Protein AF-A0A1F8QD83-F1 (afdb_monomer)

Foldseek 3Di:
DPDPLDQDDDPQQPLQVAFLLLLVLLLVLLLLLLVLFQAVVVLVVLLVVLVVNLVSRPDDCVVCVVVCVVQVVVLVVVLVVCLQQVVVCVVQDPDFLFPDWDFDPDDDPNDTRTRTHTLSSVSSSSSSSSSSCSSSSSVSCSSNRDDQLCQLQSCVVNVDDNVVSVVSNVVSVCPVVLVVLLVVQVVVVVVVVLDLVPCDDDPVSNVVSCCSRVVVSVVVVVVVVVVVVVVCVVVVHPVDDDDDPDHDDGDPVSVVSNVVSVCSNVVSVVCVVVVNRRYDRPVVVSVVSVVLQQPPPDPVSVVVVVVVVVCVVDDDDPDDWDKDKDKDFDPVVVVVPDDPVPPDDDDDPDHGIWMKIKTFDDDDDDDDDDDDPPDDDDDTIWIWTARNPPRDTDTDDD

Nearest PDB structures (foldseek):
  8bmq-assembly1_D  TM=7.951E-01  e=1.604E-08  Lactobacillus delbrueckii subsp. bulgaricus ATCC 11842 = JCM 1002
  6zg3-assembly2_D  TM=7.557E-01  e=1.191E-07  Lactobacillus delbrueckii subsp. bulgaricus ATCC 11842 = JCM 1002
  5x3x-assembly2_q  TM=7.486E-01  e=1.795E-04  Rhodobacter capsulatus

Sequence (398 aa):
MLVSWRYRERPGSLIQSFDPRAWWVFYACFLFSTLVFWDFRYLLFFFAIALFFVLTSRITWRESRRAWTFIGFFILFYTTLTFLTGRGGMEVYEQETLITSIQAPFSIFGWTPTIEITVERIFFAISQFLRLFSISSMTILIPYSLNPAHYGVAFHGLGMPDKFAYAMDLTMRFIPTFGRDFQLTLDAQRARGYELEKLSGGLVAQVRKMAPLIIPVTIHALIGSEDIIDAMDLRSFGVGKRTWLEKLTYRLRDYFLIPLGVLILVGSITLSLFGFGKFWVPPGMQEKYAAWVDVPKNRQEAIDMAMRACAAAHSTPEEQPAVSVAKLTTWGEAAKSLPAAAQQPDSFALKDTYWLVVLQGKWEHPGPVSVEPEKMPIFNRCILLIDIYNGERTLISD

Structure (mmCIF, N/CA/C/O backbone):
data_AF-A0A1F8QD83-F1
#
_entry.id   AF-A0A1F8QD83-F1
#
loop_
_atom_site.group_PDB
_atom_site.id
_atom_site.type_symbol
_atom_site.label_atom_id
_atom_site.label_alt_id
_atom_site.label_comp_id
_atom_site.label_asym_id
_atom_site.label_entity_id
_atom_site.label_seq_id
_atom_site.pdbx_PDB_ins_code
_atom_site.Cartn_x
_atom_site.Cartn_y
_atom_site.Cartn_z
_atom_site.occupancy
_atom_site.B_iso_or_equiv
_atom_site.auth_seq_id
_atom_site.auth_comp_id
_atom_site.auth_asym_id
_atom_site.auth_atom_id
_atom_site.pdbx_PDB_model_num
ATOM 1 N N . MET A 1 1 ? 24.479 7.572 -8.302 1.00 39.94 1 MET A N 1
ATOM 2 C CA . MET A 1 1 ? 23.750 6.324 -8.623 1.00 39.94 1 MET A CA 1
ATOM 3 C C . MET A 1 1 ? 22.326 6.432 -8.080 1.00 39.94 1 MET A C 1
ATOM 5 O O . MET A 1 1 ? 22.022 5.931 -7.003 1.00 39.94 1 MET A O 1
ATOM 9 N N . LEU A 1 2 ? 21.470 7.190 -8.771 1.00 45.03 2 LEU A N 1
ATOM 10 C CA . LEU A 1 2 ? 20.060 7.309 -8.408 1.00 45.03 2 LEU A CA 1
ATOM 11 C C . LEU A 1 2 ? 19.363 5.991 -8.761 1.00 45.03 2 LEU A C 1
ATOM 13 O O . LEU A 1 2 ? 19.176 5.662 -9.923 1.00 45.03 2 LEU A O 1
ATOM 17 N N . VAL A 1 3 ? 19.017 5.259 -7.702 1.00 45.25 3 VAL A N 1
ATOM 18 C CA . VAL A 1 3 ? 17.935 4.277 -7.658 1.00 45.25 3 VAL A CA 1
ATOM 19 C C . VAL A 1 3 ? 18.139 3.033 -8.537 1.00 45.25 3 VAL A C 1
ATOM 21 O O . VAL A 1 3 ? 17.521 2.865 -9.582 1.00 45.25 3 VAL A O 1
ATOM 24 N N . SER A 1 4 ? 18.915 2.069 -8.033 1.00 50.00 4 SER A N 1
ATOM 25 C CA . SER A 1 4 ? 18.559 0.671 -8.298 1.00 50.00 4 SER A CA 1
ATOM 26 C C . SER A 1 4 ? 17.543 0.272 -7.229 1.00 50.00 4 SER A C 1
ATOM 28 O O . SER A 1 4 ? 17.902 0.063 -6.071 1.00 50.00 4 SER A O 1
ATOM 30 N N . TRP A 1 5 ? 16.256 0.214 -7.585 1.00 58.00 5 TRP A N 1
ATOM 31 C CA . TRP A 1 5 ? 15.258 -0.523 -6.799 1.00 58.00 5 TRP A CA 1
ATOM 32 C C . TRP A 1 5 ? 15.612 -2.010 -6.888 1.00 58.00 5 TRP A C 1
ATOM 34 O O . TRP A 1 5 ? 14.972 -2.785 -7.591 1.00 58.00 5 TRP A O 1
ATOM 44 N N . ARG A 1 6 ? 16.718 -2.409 -6.256 1.00 66.25 6 ARG A N 1
ATOM 45 C CA . ARG A 1 6 ? 17.181 -3.786 -6.294 1.00 66.25 6 ARG A CA 1
ATOM 46 C C . ARG A 1 6 ? 16.356 -4.556 -5.278 1.00 66.25 6 ARG A C 1
ATOM 48 O O . ARG A 1 6 ? 16.631 -4.506 -4.080 1.00 66.25 6 ARG A O 1
ATOM 55 N N . TYR A 1 7 ? 15.316 -5.223 -5.769 1.00 77.62 7 TYR A N 1
ATOM 56 C CA . TYR A 1 7 ? 14.588 -6.204 -4.979 1.00 77.62 7 TYR A CA 1
ATOM 57 C C . TYR A 1 7 ? 15.590 -7.190 -4.367 1.00 77.62 7 TYR A C 1
ATOM 59 O O . TYR A 1 7 ? 16.507 -7.663 -5.043 1.00 77.62 7 TYR A O 1
ATOM 67 N N . ARG A 1 8 ? 15.448 -7.441 -3.065 1.00 81.75 8 ARG A N 1
ATOM 68 C CA . ARG A 1 8 ? 16.319 -8.341 -2.314 1.00 81.75 8 ARG A CA 1
ATOM 69 C C . ARG A 1 8 ? 15.528 -9.577 -1.928 1.00 81.75 8 ARG A C 1
ATOM 71 O O . ARG A 1 8 ? 14.570 -9.487 -1.156 1.00 81.75 8 ARG A O 1
ATOM 78 N N . GLU A 1 9 ? 15.972 -10.715 -2.436 1.00 80.69 9 GLU A N 1
ATOM 79 C CA . GLU A 1 9 ? 15.466 -12.017 -2.023 1.00 80.69 9 GLU A CA 1
ATOM 80 C C . GLU A 1 9 ? 15.897 -12.305 -0.580 1.00 80.69 9 GLU A C 1
ATOM 82 O O . GLU A 1 9 ? 17.054 -12.107 -0.192 1.00 80.69 9 GLU A O 1
ATOM 87 N N . ARG A 1 10 ? 14.936 -12.724 0.242 1.00 81.25 10 ARG A N 1
ATOM 88 C CA . ARG A 1 10 ? 15.094 -12.999 1.669 1.00 81.25 10 ARG A CA 1
ATOM 89 C C . ARG A 1 10 ? 14.680 -14.448 1.937 1.00 81.25 10 ARG A C 1
ATOM 91 O O . ARG A 1 10 ? 13.491 -14.717 2.146 1.00 81.25 10 ARG A O 1
ATOM 98 N N . PRO A 1 11 ? 15.634 -15.395 1.967 1.00 72.69 11 PRO A N 1
ATOM 99 C CA . PRO A 1 11 ? 15.315 -16.786 2.256 1.00 72.69 11 PRO A CA 1
ATOM 100 C C . PRO A 1 11 ? 14.696 -16.910 3.659 1.00 72.69 11 PRO A C 1
ATOM 102 O O . PRO A 1 11 ? 15.236 -16.421 4.653 1.00 72.69 11 PRO A O 1
ATOM 105 N N . GLY A 1 12 ? 13.522 -17.541 3.732 1.00 76.19 12 GLY A N 1
ATOM 106 C CA . GLY A 1 12 ? 12.784 -17.753 4.981 1.00 76.19 12 GLY A CA 1
ATOM 107 C C . GLY A 1 12 ? 11.885 -16.594 5.436 1.00 76.19 12 GLY A C 1
ATOM 108 O O . GLY A 1 12 ? 11.337 -16.675 6.533 1.00 76.19 12 GLY A O 1
ATOM 109 N N . SER A 1 13 ? 11.706 -15.536 4.637 1.00 85.12 13 SER A N 1
ATOM 110 C CA . SER A 1 13 ? 10.619 -14.569 4.858 1.00 85.12 13 SER A CA 1
ATOM 111 C C . SER A 1 13 ? 9.278 -15.214 4.501 1.00 85.12 13 SER A C 1
ATOM 113 O O . SER A 1 13 ? 9.125 -15.718 3.388 1.00 85.12 13 SER A O 1
ATOM 115 N N . LEU A 1 14 ? 8.296 -15.195 5.413 1.00 83.62 14 LEU A N 1
ATOM 116 C CA . LEU A 1 14 ? 6.969 -15.747 5.103 1.00 83.62 14 LEU A CA 1
ATOM 117 C C . LEU A 1 14 ? 6.316 -15.012 3.930 1.00 83.62 14 LEU A C 1
ATOM 119 O O . LEU A 1 14 ? 5.770 -15.653 3.040 1.00 83.62 14 LEU A O 1
ATOM 123 N N . ILE A 1 15 ? 6.440 -13.687 3.889 1.00 86.69 15 ILE A N 1
ATOM 124 C CA . ILE A 1 15 ? 5.786 -12.837 2.887 1.00 86.69 15 ILE A CA 1
ATOM 125 C C . ILE A 1 15 ? 6.294 -13.120 1.474 1.00 86.69 15 ILE A C 1
ATOM 127 O O . ILE A 1 15 ? 5.490 -13.243 0.560 1.00 86.69 15 ILE A O 1
ATOM 131 N N . GLN A 1 16 ? 7.608 -13.280 1.297 1.00 86.38 16 GLN A N 1
ATOM 132 C CA . GLN A 1 16 ? 8.181 -13.625 -0.012 1.00 86.38 16 GLN A CA 1
ATOM 133 C C . GLN A 1 16 ? 7.974 -15.101 -0.381 1.00 86.38 16 GLN A C 1
ATOM 135 O O . GLN A 1 16 ? 8.214 -15.494 -1.518 1.00 86.38 16 GLN A O 1
ATOM 140 N N . SER A 1 17 ? 7.568 -15.941 0.578 1.00 84.88 17 SER A N 1
ATOM 141 C CA . SER A 1 17 ? 7.314 -17.360 0.319 1.00 84.88 17 SER A CA 1
ATOM 142 C C . SER A 1 17 ? 5.944 -17.630 -0.303 1.00 84.88 17 SER A C 1
ATOM 144 O O . SER A 1 17 ? 5.780 -18.692 -0.912 1.00 84.88 17 SER A O 1
ATOM 146 N N . PHE A 1 18 ? 4.999 -16.700 -0.128 1.00 88.25 18 PHE A N 1
ATOM 147 C CA . PHE A 1 18 ? 3.662 -16.765 -0.706 1.00 88.25 18 PHE A CA 1
ATOM 148 C C . PHE A 1 18 ? 3.667 -16.345 -2.174 1.00 88.25 18 PHE A C 1
ATOM 150 O O . PHE A 1 18 ? 4.462 -15.506 -2.602 1.00 88.25 18 PHE A O 1
ATOM 157 N N . ASP A 1 19 ? 2.728 -16.900 -2.934 1.00 91.44 19 ASP A N 1
ATOM 158 C CA . ASP A 1 19 ? 2.407 -16.406 -4.261 1.00 91.44 19 ASP A CA 1
ATOM 159 C C . ASP A 1 19 ? 1.901 -14.951 -4.145 1.00 91.44 19 ASP A C 1
ATOM 161 O O . ASP A 1 19 ? 0.984 -14.667 -3.363 1.00 91.44 19 ASP A O 1
ATOM 165 N N . PRO A 1 20 ? 2.454 -14.009 -4.925 1.00 91.31 20 PRO A N 1
ATOM 166 C CA . PRO A 1 20 ? 2.056 -12.607 -4.900 1.00 91.31 20 PRO A CA 1
ATOM 167 C C . PRO A 1 20 ? 0.555 -12.405 -5.108 1.00 91.31 20 PRO A C 1
ATOM 169 O O . PRO A 1 20 ? -0.032 -11.515 -4.500 1.00 91.31 20 PRO A O 1
ATOM 172 N N . ARG A 1 21 ? -0.093 -13.243 -5.925 1.00 92.62 21 ARG A N 1
ATOM 173 C CA . ARG A 1 21 ? -1.537 -13.157 -6.176 1.00 92.62 21 ARG A CA 1
ATOM 174 C C . ARG A 1 21 ? -2.326 -13.480 -4.912 1.00 92.62 21 ARG A C 1
ATOM 176 O O . ARG A 1 21 ? -3.258 -12.758 -4.575 1.00 92.62 21 ARG A O 1
ATOM 183 N N . ALA A 1 22 ? -1.922 -14.527 -4.192 1.00 93.69 22 ALA A N 1
ATOM 184 C CA . ALA A 1 22 ? -2.535 -14.902 -2.921 1.00 93.69 22 ALA A CA 1
ATOM 185 C C . ALA A 1 22 ? -2.337 -13.809 -1.863 1.00 93.69 22 ALA A C 1
ATOM 187 O O . ALA A 1 22 ? -3.280 -13.464 -1.152 1.00 93.69 22 ALA A O 1
ATOM 188 N N . TRP A 1 23 ? -1.140 -13.218 -1.807 1.00 92.88 23 TRP A N 1
ATOM 189 C CA . TRP A 1 23 ? -0.838 -12.105 -0.909 1.00 92.88 23 TRP A CA 1
ATOM 190 C C . TRP A 1 23 ? -1.707 -10.871 -1.186 1.00 92.88 23 TRP A C 1
ATOM 192 O O . TRP A 1 23 ? -2.284 -10.315 -0.255 1.00 92.88 23 TRP A O 1
ATOM 202 N N . TRP A 1 24 ? -1.858 -10.468 -2.454 1.00 92.56 24 TRP A N 1
ATOM 203 C CA . TRP A 1 24 ? -2.715 -9.340 -2.840 1.00 92.56 24 TRP A CA 1
ATOM 204 C C . TRP A 1 24 ? -4.188 -9.576 -2.492 1.00 92.56 24 TRP A C 1
ATOM 206 O O . TRP A 1 24 ? -4.834 -8.676 -1.957 1.00 92.56 24 TRP A O 1
ATOM 216 N N . VAL A 1 25 ? -4.709 -10.782 -2.741 1.00 94.12 25 VAL A N 1
ATOM 217 C CA . VAL A 1 25 ? -6.090 -11.149 -2.377 1.00 94.12 25 VAL A CA 1
ATOM 218 C C . VAL A 1 25 ? -6.282 -11.119 -0.860 1.00 94.12 25 VAL A C 1
ATOM 220 O O . VAL A 1 25 ? -7.250 -10.532 -0.376 1.00 94.12 25 VAL A O 1
ATOM 223 N N . PHE A 1 26 ? -5.347 -11.695 -0.099 1.00 95.50 26 PHE A N 1
ATOM 224 C CA . PHE A 1 26 ? -5.381 -11.668 1.362 1.00 95.50 26 PHE A CA 1
ATOM 225 C C . PHE A 1 26 ? -5.327 -10.237 1.910 1.00 95.50 26 PHE A C 1
ATOM 227 O O . PHE A 1 26 ? -6.144 -9.873 2.754 1.00 95.50 26 PHE A O 1
ATOM 234 N N . TYR A 1 27 ? -4.416 -9.409 1.394 1.00 94.69 27 TYR A N 1
ATOM 235 C CA . TYR A 1 27 ? -4.295 -8.003 1.773 1.00 94.69 27 TYR A CA 1
ATOM 236 C C . TYR A 1 27 ? -5.578 -7.219 1.478 1.00 94.69 27 TYR A C 1
ATOM 238 O O . TYR A 1 27 ? -6.035 -6.468 2.335 1.00 94.69 27 TYR A O 1
ATOM 246 N N . ALA A 1 28 ? -6.193 -7.418 0.308 1.00 95.12 28 ALA A N 1
ATOM 247 C CA . ALA A 1 28 ? -7.463 -6.781 -0.029 1.00 95.12 28 ALA A CA 1
ATOM 248 C C . ALA A 1 28 ? -8.570 -7.196 0.953 1.00 95.12 28 ALA A C 1
ATOM 250 O O . ALA A 1 28 ? -9.261 -6.337 1.498 1.00 95.12 28 ALA A O 1
ATOM 251 N N . CYS A 1 29 ? -8.693 -8.493 1.254 1.00 96.31 29 CYS A N 1
ATOM 252 C CA . CYS A 1 29 ? -9.656 -8.983 2.241 1.00 96.31 29 CYS A CA 1
ATOM 253 C C . CYS A 1 29 ? -9.409 -8.374 3.630 1.00 96.31 29 CYS A C 1
ATOM 255 O O . CYS A 1 29 ? -10.349 -7.906 4.270 1.00 96.31 29 CYS A O 1
ATOM 257 N N . PHE A 1 30 ? -8.152 -8.323 4.080 1.00 95.75 30 PHE A N 1
ATOM 258 C CA . PHE A 1 30 ? -7.756 -7.704 5.347 1.00 95.75 30 PHE A CA 1
ATOM 259 C C . PHE A 1 30 ? -8.096 -6.207 5.393 1.00 95.75 30 PHE A C 1
ATOM 261 O O . PHE A 1 30 ? -8.641 -5.729 6.390 1.00 95.75 30 PHE A O 1
ATOM 268 N N . LEU A 1 31 ? -7.811 -5.475 4.310 1.00 95.75 31 LEU A N 1
ATOM 269 C CA . LEU A 1 31 ? -8.110 -4.051 4.171 1.00 95.75 31 LEU A CA 1
ATOM 270 C C . LEU A 1 31 ? -9.611 -3.802 4.346 1.00 95.75 31 LEU A C 1
ATOM 272 O O . LEU A 1 31 ? -9.998 -3.046 5.233 1.00 95.75 31 LEU A O 1
ATOM 276 N N . PHE A 1 32 ? -10.452 -4.470 3.551 1.00 95.06 32 PHE A N 1
ATOM 277 C CA . PHE A 1 32 ? -11.905 -4.299 3.627 1.00 95.06 32 PHE A CA 1
ATOM 278 C C . PHE A 1 32 ? -12.461 -4.712 4.991 1.00 95.06 32 PHE A C 1
ATOM 280 O O . PHE A 1 32 ? -13.291 -3.999 5.545 1.00 95.06 32 PHE A O 1
ATOM 287 N N . SER A 1 33 ? -11.948 -5.795 5.580 1.00 94.06 33 SER A N 1
ATOM 288 C CA . SER A 1 33 ? -12.344 -6.240 6.924 1.00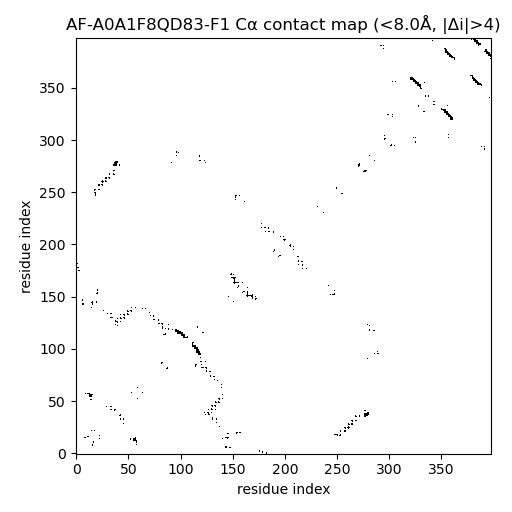 94.06 33 SER A CA 1
ATOM 289 C C . SER A 1 33 ? -12.067 -5.179 7.991 1.00 94.06 33 SER A C 1
ATOM 291 O O . SER A 1 33 ? -12.915 -4.892 8.830 1.00 94.06 33 SER A O 1
ATOM 293 N N . THR A 1 34 ? -10.893 -4.548 7.932 1.00 93.25 34 THR A N 1
ATOM 294 C CA . THR A 1 34 ? -10.463 -3.543 8.916 1.00 93.25 34 THR A CA 1
ATOM 295 C 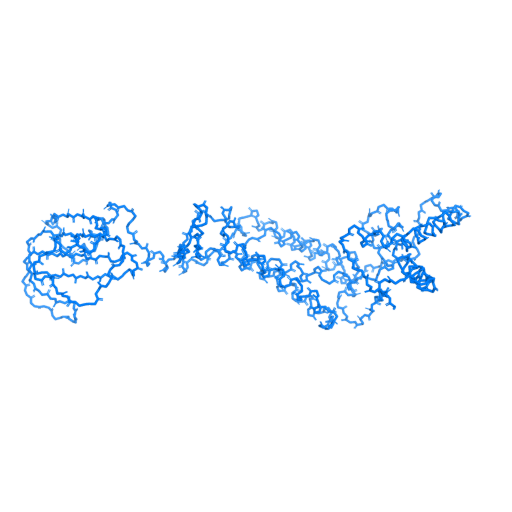C . THR A 1 34 ? -11.269 -2.240 8.807 1.00 93.25 34 THR A C 1
ATOM 297 O O . THR A 1 34 ? -11.421 -1.524 9.796 1.00 93.25 34 THR A O 1
ATOM 300 N N . LEU A 1 35 ? -11.807 -1.924 7.622 1.00 91.50 35 LEU A N 1
ATOM 301 C CA . LEU A 1 35 ? -12.616 -0.720 7.389 1.00 91.50 35 LEU A CA 1
ATOM 302 C C . LEU A 1 35 ? -14.033 -0.808 7.973 1.00 91.50 35 LEU A C 1
ATOM 304 O O . LEU A 1 35 ? -14.634 0.226 8.248 1.00 91.50 35 LEU A O 1
ATOM 308 N N . VAL A 1 36 ? -14.558 -2.017 8.177 1.00 88.75 36 VAL A N 1
ATOM 309 C CA . VAL A 1 36 ? -15.939 -2.236 8.637 1.00 88.75 36 VAL A CA 1
ATOM 310 C C . VAL A 1 36 ? -16.121 -1.931 10.135 1.00 88.75 36 VAL A C 1
ATOM 312 O O . VAL A 1 36 ? -17.216 -1.567 10.562 1.00 88.75 36 VAL A O 1
ATOM 315 N N . PHE A 1 37 ? -15.068 -2.046 10.950 1.00 86.94 37 PHE A N 1
ATOM 316 C CA . PHE A 1 37 ? -15.170 -2.022 12.416 1.00 86.94 37 PHE A CA 1
ATOM 317 C C . PHE A 1 37 ? -14.716 -0.714 13.059 1.00 86.94 37 PHE A C 1
ATOM 319 O O . PHE A 1 37 ? -13.584 -0.288 12.834 1.00 86.94 37 PHE A O 1
ATOM 326 N N . TRP A 1 38 ? -15.534 -0.148 13.959 1.00 82.50 38 TRP A N 1
ATOM 327 C CA . TRP A 1 38 ? -15.195 1.003 14.823 1.00 82.50 38 TRP A CA 1
ATOM 328 C C . TRP A 1 38 ? -14.821 0.636 16.260 1.00 82.50 38 TRP A C 1
ATOM 330 O O . TRP A 1 38 ? -14.341 1.485 17.002 1.00 82.50 38 TRP A O 1
ATOM 340 N N . ASP A 1 39 ? -15.001 -0.620 16.648 1.00 86.38 39 ASP A N 1
ATOM 341 C CA . ASP A 1 39 ? -14.679 -1.117 17.984 1.00 86.38 39 ASP A CA 1
ATOM 342 C C . ASP A 1 39 ? -13.193 -1.500 18.105 1.00 86.38 39 ASP A C 1
ATOM 344 O O . ASP A 1 39 ? -12.657 -2.278 17.303 1.00 86.38 39 ASP A O 1
ATOM 348 N N . PHE A 1 40 ? -12.523 -0.978 19.137 1.00 86.62 40 PHE A N 1
ATOM 349 C CA . PHE A 1 40 ? -11.095 -1.206 19.348 1.00 86.62 40 PHE A CA 1
ATOM 350 C C . PHE A 1 40 ? -10.736 -2.681 19.577 1.00 86.62 40 PHE A C 1
ATOM 352 O O . PHE A 1 40 ? -9.607 -3.070 19.292 1.00 86.62 40 PHE A O 1
ATOM 359 N N . ARG A 1 41 ? -11.656 -3.515 20.083 1.00 88.94 41 ARG A N 1
ATOM 360 C CA . ARG A 1 41 ? -11.387 -4.930 20.401 1.00 88.94 41 ARG A CA 1
ATOM 361 C C . ARG A 1 41 ? -11.147 -5.741 19.132 1.00 88.94 41 ARG A C 1
ATOM 363 O O . ARG A 1 41 ? -10.163 -6.473 19.040 1.00 88.94 41 ARG A O 1
ATOM 370 N N . TYR A 1 42 ? -12.000 -5.553 18.125 1.00 90.38 42 TYR A N 1
ATOM 371 C CA . TYR A 1 42 ? -11.807 -6.162 16.808 1.00 90.38 42 TYR A CA 1
ATOM 372 C C . TYR A 1 42 ? -10.591 -5.562 16.100 1.00 90.38 42 TYR A C 1
ATOM 374 O O . TYR A 1 42 ? -9.809 -6.286 15.488 1.00 90.38 42 TYR A O 1
ATOM 382 N N . LEU A 1 43 ? -10.364 -4.253 16.236 1.00 92.56 43 LEU A N 1
ATOM 383 C CA . LEU A 1 43 ? -9.180 -3.607 15.666 1.00 92.56 43 LEU A CA 1
ATOM 384 C C . LEU A 1 43 ? -7.871 -4.105 16.294 1.00 92.56 43 LEU A C 1
ATOM 386 O O . LEU A 1 43 ? -6.872 -4.209 15.588 1.00 92.56 43 LEU A O 1
ATOM 390 N N . LEU A 1 44 ? -7.868 -4.489 17.573 1.00 93.81 44 LEU A N 1
ATOM 391 C CA . LEU A 1 44 ? -6.719 -5.119 18.227 1.00 93.81 44 LEU A CA 1
ATOM 392 C C . LEU A 1 44 ? -6.405 -6.488 17.609 1.00 93.81 44 LEU A C 1
ATOM 394 O O . LEU A 1 44 ? -5.235 -6.804 17.395 1.00 93.81 44 LEU A O 1
ATOM 398 N N . PHE A 1 45 ? -7.423 -7.273 17.246 1.00 94.00 45 PHE A N 1
ATOM 399 C CA . PHE A 1 45 ? -7.229 -8.527 16.510 1.00 94.00 45 PHE A CA 1
ATOM 400 C C . PHE A 1 45 ? -6.570 -8.291 15.138 1.00 94.00 45 PHE A C 1
ATOM 402 O O . PHE A 1 45 ? -5.577 -8.946 14.813 1.00 9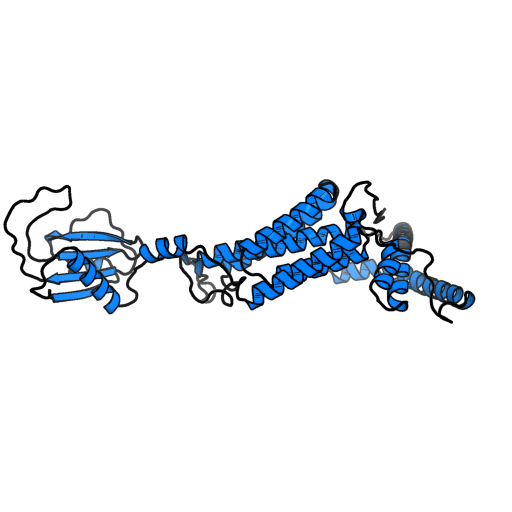4.00 45 PHE A O 1
ATOM 409 N N . PHE A 1 46 ? -7.039 -7.307 14.362 1.00 95.00 46 PHE A N 1
ATOM 410 C CA . PHE A 1 46 ? -6.401 -6.942 13.088 1.00 95.00 46 PHE A CA 1
ATOM 411 C C . PHE A 1 46 ? -4.981 -6.404 13.273 1.00 95.00 46 PHE A C 1
ATOM 413 O O . PHE A 1 46 ? -4.087 -6.741 12.496 1.00 95.00 46 PHE A O 1
ATOM 420 N N . PHE A 1 47 ? -4.749 -5.624 14.326 1.00 95.38 47 PHE A N 1
ATOM 421 C CA . PHE A 1 47 ? -3.422 -5.144 14.692 1.00 95.38 47 PHE A CA 1
ATOM 422 C C . PHE A 1 47 ? -2.474 -6.298 15.033 1.00 95.38 47 PHE A C 1
ATOM 424 O O . PHE A 1 47 ? -1.325 -6.300 14.594 1.00 95.38 47 PHE A O 1
ATOM 431 N N . ALA A 1 48 ? -2.949 -7.316 15.754 1.00 96.00 48 ALA A N 1
ATOM 432 C CA . ALA A 1 48 ? -2.161 -8.502 16.075 1.00 96.00 48 ALA A CA 1
ATOM 433 C C . ALA A 1 48 ? -1.779 -9.295 14.813 1.00 96.00 48 ALA A C 1
ATOM 435 O O . ALA A 1 48 ? -0.622 -9.692 14.668 1.00 96.00 48 ALA A O 1
ATOM 436 N N . ILE A 1 49 ? -2.709 -9.463 13.864 1.00 95.06 49 ILE A N 1
ATOM 437 C CA . ILE A 1 49 ? -2.412 -10.054 12.547 1.00 95.06 49 ILE A CA 1
ATOM 438 C C . ILE A 1 49 ? -1.375 -9.205 11.804 1.00 95.06 49 ILE A C 1
ATOM 440 O O . ILE A 1 49 ? -0.400 -9.741 11.269 1.00 95.06 49 ILE A O 1
ATOM 444 N N . ALA A 1 50 ? -1.556 -7.881 11.794 1.00 95.12 50 ALA A N 1
ATOM 445 C CA . ALA A 1 50 ? -0.637 -6.966 11.134 1.00 95.12 50 ALA A CA 1
ATOM 446 C C . ALA A 1 50 ? 0.789 -7.114 11.695 1.00 95.12 50 ALA A C 1
ATOM 448 O O . ALA A 1 50 ? 1.755 -7.290 10.946 1.00 95.12 50 ALA A O 1
ATOM 449 N N . LEU A 1 51 ? 0.904 -7.125 13.024 1.00 94.06 51 LEU A N 1
ATOM 450 C CA . LEU A 1 51 ? 2.155 -7.304 13.747 1.00 94.06 51 LEU A CA 1
ATOM 451 C C . LEU A 1 51 ? 2.787 -8.673 13.465 1.00 94.06 51 LEU A C 1
ATOM 453 O O . LEU A 1 51 ? 3.983 -8.737 13.191 1.00 94.06 51 LEU A O 1
ATOM 457 N N . PHE A 1 52 ? 2.003 -9.754 13.462 1.00 94.75 52 PHE A N 1
ATOM 458 C CA . PHE A 1 52 ? 2.488 -11.105 13.167 1.00 94.75 52 PHE A CA 1
ATOM 459 C C . PHE A 1 52 ? 3.223 -11.175 11.820 1.00 94.75 52 PHE A C 1
ATOM 461 O O . PHE A 1 52 ? 4.346 -11.683 11.738 1.00 94.75 52 PHE A O 1
ATOM 468 N N . PHE A 1 53 ? 2.639 -10.617 10.760 1.00 93.56 53 PHE A N 1
ATOM 469 C CA . PHE A 1 53 ? 3.275 -10.601 9.441 1.00 93.56 53 PHE A CA 1
ATOM 470 C C . PHE A 1 53 ? 4.465 -9.644 9.371 1.00 93.56 53 PHE A C 1
ATOM 472 O O . PHE A 1 53 ? 5.466 -9.993 8.746 1.00 93.56 53 PHE A O 1
ATOM 479 N N . VAL A 1 54 ? 4.411 -8.478 10.026 1.00 92.50 54 VAL A N 1
ATOM 480 C CA . VAL A 1 54 ? 5.570 -7.570 10.105 1.00 92.50 54 VAL A CA 1
ATOM 481 C C . VAL A 1 54 ? 6.750 -8.270 10.779 1.00 92.50 54 VAL A C 1
ATOM 483 O O . VAL A 1 54 ? 7.853 -8.259 10.232 1.00 92.50 54 VAL A O 1
ATOM 486 N N . LEU A 1 55 ? 6.531 -8.939 11.912 1.00 90.94 55 LEU A N 1
ATOM 487 C CA . LEU A 1 55 ? 7.577 -9.662 12.638 1.00 90.94 55 LEU A CA 1
ATOM 488 C C . LEU A 1 55 ? 8.112 -10.852 11.831 1.00 90.94 55 LEU A C 1
ATOM 490 O O . LEU A 1 55 ? 9.323 -11.071 11.768 1.00 90.94 55 LEU A O 1
ATOM 494 N N . THR A 1 56 ? 7.236 -11.580 11.137 1.00 90.25 56 THR A N 1
ATOM 495 C CA . THR A 1 56 ? 7.649 -12.753 10.351 1.00 90.25 56 THR A CA 1
ATOM 496 C C . THR A 1 56 ? 8.189 -12.401 8.956 1.00 90.25 56 THR A C 1
ATOM 498 O O . THR A 1 56 ? 8.779 -13.240 8.270 1.00 90.25 56 THR A O 1
ATOM 501 N N . SER A 1 57 ? 8.063 -11.139 8.533 1.00 87.38 57 SER A N 1
ATOM 502 C CA . SER A 1 57 ? 8.598 -10.646 7.258 1.00 87.38 57 SER A CA 1
ATOM 503 C C . SER A 1 57 ? 10.128 -10.692 7.184 1.00 87.38 57 SER A C 1
ATOM 505 O O . SER A 1 57 ? 10.683 -10.705 6.082 1.00 87.38 57 SER A O 1
ATOM 507 N N . ARG A 1 58 ? 10.816 -10.722 8.338 1.00 85.94 58 ARG A N 1
ATOM 508 C CA . ARG A 1 58 ? 12.283 -10.608 8.456 1.00 85.94 58 ARG A CA 1
ATOM 509 C C . ARG A 1 58 ? 12.857 -9.376 7.739 1.00 85.94 58 ARG A C 1
ATOM 511 O O . ARG A 1 58 ? 14.006 -9.385 7.294 1.00 85.94 58 ARG A O 1
ATOM 518 N N . ILE A 1 59 ? 12.067 -8.311 7.610 1.00 86.00 59 ILE A N 1
ATOM 519 C CA . ILE A 1 59 ? 12.541 -7.034 7.073 1.00 86.00 59 ILE A CA 1
ATOM 520 C C . ILE A 1 59 ? 13.386 -6.353 8.144 1.00 86.00 59 ILE A C 1
ATOM 522 O O . ILE A 1 59 ? 12.973 -6.217 9.295 1.00 86.00 59 ILE A O 1
ATOM 526 N N . THR A 1 60 ? 14.586 -5.914 7.773 1.00 86.06 60 THR A N 1
ATOM 527 C CA . THR A 1 60 ? 15.453 -5.221 8.727 1.00 86.06 60 THR A CA 1
ATOM 528 C C . THR A 1 60 ? 14.868 -3.848 9.062 1.00 86.06 60 THR A C 1
ATOM 530 O O . THR A 1 60 ? 14.469 -3.099 8.169 1.00 86.06 60 THR A O 1
ATOM 533 N N . TRP A 1 61 ? 14.863 -3.470 10.345 1.00 84.81 61 TRP A N 1
ATOM 534 C CA . TRP A 1 61 ? 14.360 -2.158 10.781 1.00 84.81 61 TRP A CA 1
ATOM 535 C C . TRP A 1 61 ? 15.038 -0.995 10.042 1.00 84.81 61 TRP A C 1
ATOM 537 O O . TRP A 1 61 ? 14.416 0.019 9.755 1.00 84.81 61 TRP A O 1
ATOM 547 N N . ARG A 1 62 ? 16.311 -1.142 9.651 1.00 85.75 62 ARG A N 1
ATOM 548 C CA . ARG A 1 62 ? 17.047 -0.108 8.905 1.00 85.75 62 ARG A CA 1
ATOM 549 C C . ARG A 1 62 ? 16.458 0.181 7.522 1.00 85.75 62 ARG A C 1
ATOM 551 O O . ARG A 1 62 ? 16.518 1.331 7.094 1.00 85.75 62 ARG A O 1
ATOM 558 N N . GLU A 1 63 ? 15.905 -0.828 6.851 1.00 84.56 63 GLU A N 1
ATOM 559 C CA . GLU A 1 63 ? 15.303 -0.695 5.518 1.00 84.56 63 GLU A CA 1
ATOM 560 C C . GLU A 1 63 ? 13.935 -0.004 5.589 1.00 84.56 63 GLU A C 1
ATOM 562 O O . GLU A 1 63 ? 13.627 0.828 4.739 1.00 84.56 63 GLU A O 1
ATOM 567 N N . SER A 1 64 ? 13.136 -0.303 6.618 1.00 89.00 64 SER A N 1
ATOM 568 C CA . SER A 1 64 ? 11.753 0.176 6.736 1.00 89.00 64 SER A CA 1
ATOM 569 C C . SER A 1 64 ? 11.569 1.368 7.684 1.00 89.00 64 SER A C 1
ATOM 571 O O . SER A 1 64 ? 10.526 2.019 7.621 1.00 89.00 64 SER A O 1
ATOM 573 N N . ARG A 1 65 ? 12.565 1.725 8.517 1.00 91.56 65 ARG A N 1
ATOM 574 C CA . ARG A 1 65 ? 12.437 2.788 9.539 1.00 91.56 65 ARG A CA 1
ATOM 575 C C . ARG A 1 65 ? 11.906 4.101 8.984 1.00 91.56 65 ARG A C 1
ATOM 577 O O . ARG A 1 65 ? 11.091 4.723 9.639 1.00 91.56 65 ARG A O 1
ATOM 584 N N . ARG A 1 66 ? 12.333 4.515 7.783 1.00 90.56 66 ARG A N 1
ATOM 585 C CA . ARG A 1 66 ? 11.911 5.795 7.189 1.00 90.56 66 ARG A CA 1
ATOM 586 C C . ARG A 1 66 ? 10.410 5.797 6.894 1.00 90.56 66 ARG A C 1
ATOM 588 O O . ARG A 1 66 ? 9.747 6.796 7.155 1.00 90.56 66 ARG A O 1
ATOM 595 N N . ALA A 1 67 ? 9.891 4.683 6.377 1.00 90.75 67 ALA A N 1
ATOM 596 C CA . ALA A 1 67 ? 8.465 4.518 6.124 1.00 90.75 67 ALA A CA 1
ATOM 597 C C . ALA A 1 67 ? 7.683 4.484 7.444 1.00 90.75 67 ALA A C 1
ATOM 599 O O . ALA A 1 67 ? 6.722 5.230 7.592 1.00 90.75 67 ALA A O 1
ATOM 600 N N . TRP A 1 68 ? 8.147 3.710 8.431 1.00 93.00 68 TRP A N 1
ATOM 601 C CA . TRP A 1 68 ? 7.528 3.650 9.759 1.00 93.00 68 TRP A CA 1
ATOM 602 C C . TRP A 1 68 ? 7.517 4.996 10.484 1.00 93.00 68 TRP A C 1
ATOM 604 O O . TRP A 1 68 ? 6.497 5.356 11.060 1.00 93.00 68 TRP A O 1
ATOM 614 N N . THR A 1 69 ? 8.606 5.766 10.435 1.00 91.69 69 THR A N 1
ATOM 615 C CA . THR A 1 69 ? 8.660 7.095 11.060 1.00 91.69 69 THR A CA 1
ATOM 616 C C . THR A 1 69 ? 7.743 8.084 10.356 1.00 91.69 69 THR A C 1
ATOM 618 O O . THR A 1 69 ? 7.053 8.839 11.030 1.00 91.69 69 THR A O 1
ATOM 621 N N . PHE A 1 70 ? 7.701 8.075 9.018 1.00 94.12 70 PHE A N 1
ATOM 622 C CA . PHE A 1 70 ? 6.835 8.975 8.253 1.00 94.12 70 PHE A CA 1
ATOM 623 C C . PHE A 1 70 ? 5.355 8.659 8.490 1.00 94.12 70 PHE A C 1
ATOM 625 O O . PHE A 1 70 ? 4.579 9.545 8.833 1.00 94.12 70 PHE A O 1
ATOM 632 N N . ILE A 1 71 ? 4.979 7.384 8.366 1.00 93.25 71 ILE A N 1
ATOM 633 C CA . ILE A 1 71 ? 3.594 6.946 8.530 1.00 93.25 71 ILE A CA 1
ATOM 634 C C . ILE A 1 71 ? 3.158 7.051 9.993 1.00 93.25 71 ILE A C 1
ATOM 636 O O . ILE A 1 71 ? 2.078 7.560 10.266 1.00 93.25 71 ILE A O 1
ATOM 640 N N . GLY A 1 72 ? 4.002 6.644 10.942 1.00 93.44 72 GLY A N 1
ATOM 641 C CA . GLY A 1 72 ? 3.717 6.771 12.371 1.00 93.44 72 GLY A CA 1
ATOM 642 C C . GLY A 1 72 ? 3.519 8.226 12.795 1.00 93.44 72 GLY A C 1
ATOM 643 O O . GLY A 1 72 ? 2.553 8.524 13.490 1.00 93.44 72 GLY A O 1
ATOM 644 N N . PHE A 1 73 ? 4.371 9.141 12.317 1.00 95.56 73 PHE A N 1
ATOM 645 C CA . PHE A 1 73 ? 4.200 10.577 12.549 1.00 95.56 73 PHE A CA 1
ATOM 646 C C . PHE A 1 73 ? 2.895 11.097 11.940 1.00 95.56 73 PHE A C 1
ATOM 648 O O . PHE A 1 73 ? 2.141 11.787 12.619 1.00 95.56 73 PHE A O 1
ATOM 655 N N . PHE A 1 74 ? 2.602 10.740 10.686 1.00 94.88 74 PHE A N 1
ATOM 656 C CA . PHE A 1 74 ? 1.386 11.182 10.010 1.00 94.88 74 PHE A CA 1
ATOM 657 C C . PHE A 1 74 ? 0.119 10.680 10.710 1.00 94.88 74 PHE A C 1
ATOM 659 O O . PHE A 1 74 ? -0.800 11.463 10.928 1.00 94.88 74 PHE A O 1
ATOM 666 N N . ILE A 1 75 ? 0.081 9.405 11.108 1.00 94.81 75 ILE A N 1
ATOM 667 C CA . ILE A 1 75 ? -1.053 8.827 11.839 1.00 94.81 75 ILE A CA 1
ATOM 668 C C . ILE A 1 75 ? -1.210 9.519 13.190 1.00 94.81 75 ILE A C 1
ATOM 670 O O . ILE A 1 75 ? -2.310 9.961 13.492 1.00 94.81 75 ILE A O 1
ATOM 674 N N . LEU A 1 76 ? -0.133 9.666 13.970 1.00 93.88 76 LEU A N 1
ATOM 675 C CA . LEU A 1 76 ? -0.173 10.338 15.273 1.00 93.88 76 LEU A CA 1
ATOM 676 C C . LEU A 1 76 ? -0.678 11.780 15.146 1.00 93.88 76 LEU A C 1
ATOM 678 O O . LEU A 1 76 ? -1.523 12.218 15.927 1.00 93.88 76 LEU A O 1
ATOM 682 N N . PHE A 1 77 ? -0.170 12.513 14.158 1.00 93.62 77 PHE A N 1
ATOM 683 C CA . PHE A 1 77 ? -0.590 13.878 13.874 1.00 93.62 77 PHE A CA 1
ATOM 684 C C . PHE A 1 77 ? -2.074 13.924 13.496 1.00 93.62 77 PHE A C 1
ATOM 686 O O . PHE A 1 77 ? -2.838 14.680 14.090 1.00 93.62 77 PHE A O 1
ATOM 693 N N . TYR A 1 78 ? -2.504 13.061 12.575 1.00 91.12 78 TYR A N 1
ATOM 694 C CA . TYR A 1 78 ? -3.891 12.969 12.132 1.00 91.12 78 TYR A CA 1
ATOM 695 C C . TYR A 1 78 ? -4.853 12.594 13.272 1.00 91.12 78 TYR A C 1
ATOM 697 O O . TYR A 1 78 ? -5.887 13.243 13.442 1.00 91.12 78 TYR A O 1
ATOM 705 N N . THR A 1 79 ? -4.520 11.595 14.096 1.00 90.44 79 THR A N 1
ATOM 706 C CA . THR A 1 79 ? -5.358 11.180 15.232 1.00 90.44 79 THR A CA 1
ATOM 707 C C . THR A 1 79 ? -5.410 12.254 16.311 1.00 90.44 79 THR A C 1
ATOM 709 O O . THR A 1 79 ? -6.477 12.494 16.865 1.00 90.44 79 THR A O 1
ATOM 712 N N . THR A 1 80 ? -4.296 12.949 16.562 1.00 89.00 80 THR A N 1
ATOM 713 C CA . THR A 1 80 ? -4.240 14.077 17.506 1.00 89.00 80 THR A CA 1
ATOM 714 C C . THR A 1 80 ? -5.087 15.250 17.019 1.00 89.00 80 THR A C 1
ATOM 716 O O . THR A 1 80 ? -5.872 15.791 17.789 1.00 89.00 80 THR A O 1
ATOM 719 N N . LEU A 1 81 ? -4.998 15.623 15.737 1.00 87.31 81 LEU A N 1
ATOM 720 C CA . LEU A 1 81 ? -5.848 16.676 15.170 1.00 87.31 81 LEU A CA 1
ATOM 721 C C . LEU A 1 81 ? -7.331 16.319 15.260 1.00 87.31 81 LEU A C 1
ATOM 723 O O . LEU A 1 81 ? -8.154 17.162 15.614 1.00 87.31 81 LEU A O 1
ATOM 727 N N . THR A 1 82 ? -7.667 15.066 14.962 1.00 83.62 82 THR A N 1
ATOM 728 C CA . THR A 1 82 ? -9.050 14.585 15.009 1.00 83.62 82 THR A CA 1
ATOM 729 C C . THR A 1 82 ? -9.589 14.586 16.441 1.00 83.62 82 THR A C 1
ATOM 731 O O . THR A 1 82 ? -10.726 14.993 16.665 1.00 83.62 82 THR A O 1
ATOM 734 N N . PHE A 1 83 ? -8.750 14.210 17.410 1.00 83.12 83 PHE A N 1
ATOM 735 C CA . PHE A 1 83 ? -9.045 14.294 18.838 1.00 83.12 83 PHE A CA 1
ATOM 736 C C . PHE A 1 83 ? -9.265 15.742 19.302 1.00 83.12 83 PHE A C 1
ATOM 738 O O . PHE A 1 83 ? -10.274 16.026 19.940 1.00 83.12 83 PHE A O 1
ATOM 745 N N . LEU A 1 84 ? -8.374 16.670 18.929 1.00 80.81 84 LEU A N 1
ATOM 746 C CA . LEU A 1 84 ? -8.461 18.085 19.316 1.00 80.81 84 LEU A CA 1
ATOM 747 C C . LEU A 1 84 ? -9.660 18.808 18.694 1.00 80.81 84 LEU A C 1
ATOM 749 O O . LEU A 1 84 ? -10.232 19.697 19.313 1.00 80.81 84 LEU A O 1
ATOM 753 N N . THR A 1 85 ? -10.031 18.446 17.465 1.00 74.50 85 THR A N 1
ATOM 754 C CA . THR A 1 85 ? -11.116 19.122 16.738 1.00 74.50 85 THR A CA 1
ATOM 755 C C . THR A 1 85 ? -12.497 18.635 17.186 1.00 74.50 85 THR A C 1
ATOM 757 O O . THR A 1 85 ? -13.490 19.291 16.885 1.00 74.50 85 THR A O 1
ATOM 760 N N . GLY A 1 86 ? -12.603 17.466 17.832 1.00 66.06 86 GLY A N 1
ATOM 761 C CA . GLY A 1 86 ? -13.874 16.852 18.258 1.00 66.06 86 GLY A CA 1
ATOM 762 C C . GLY A 1 86 ? -14.791 16.389 17.112 1.00 66.06 86 GLY A C 1
ATOM 763 O O . GLY A 1 86 ? -15.588 15.474 17.276 1.00 66.06 86 GLY A O 1
ATOM 764 N N . ARG A 1 87 ? -14.623 16.938 15.902 1.00 66.50 87 ARG A N 1
ATOM 765 C CA . ARG A 1 87 ? -15.448 16.670 14.712 1.00 66.50 87 ARG A CA 1
ATOM 766 C C . ARG A 1 87 ? -15.341 15.256 14.146 1.00 66.50 87 ARG A C 1
ATOM 768 O O . ARG A 1 87 ? -16.165 14.889 13.321 1.00 66.50 87 ARG A O 1
ATOM 775 N N . GLY A 1 88 ? -14.345 14.470 14.551 1.00 61.41 88 GLY A N 1
ATOM 776 C CA . GLY A 1 88 ? -14.164 13.116 14.023 1.00 61.41 88 GLY A CA 1
ATOM 777 C C . GLY A 1 88 ? -15.205 12.101 14.499 1.00 61.41 88 GLY A C 1
ATOM 778 O O . GLY A 1 88 ? -15.447 11.130 13.794 1.00 61.41 88 GLY A O 1
ATOM 779 N N . GLY A 1 89 ? -15.802 12.314 15.678 1.00 60.12 89 GLY A N 1
ATOM 780 C CA . GLY A 1 89 ? -16.674 11.334 16.339 1.00 60.12 89 GLY A CA 1
ATOM 781 C C . GLY A 1 89 ? -18.173 11.641 16.292 1.00 60.12 89 GLY A C 1
ATOM 782 O O . GLY A 1 89 ? -18.954 10.811 16.745 1.00 60.12 89 GLY A O 1
ATOM 783 N N . MET A 1 90 ? -18.579 12.791 15.739 1.00 59.84 90 MET A N 1
ATOM 784 C CA . MET A 1 90 ? -19.975 13.272 15.761 1.00 59.84 90 MET A CA 1
ATOM 785 C C . MET A 1 90 ? -20.965 12.338 15.046 1.00 59.84 90 MET A C 1
ATOM 787 O O . MET A 1 90 ? -22.147 12.339 15.363 1.00 59.84 90 MET A O 1
ATOM 791 N N . GLU A 1 91 ? -20.497 11.545 14.079 1.00 59.62 91 GLU A N 1
ATOM 792 C CA . GLU A 1 91 ? -21.323 10.560 13.361 1.00 59.62 91 GLU A CA 1
ATOM 793 C C . GLU A 1 91 ? -21.377 9.196 14.064 1.00 59.62 91 GLU A C 1
ATOM 795 O O . GLU A 1 91 ? -22.151 8.325 13.674 1.00 59.62 91 GLU A O 1
ATOM 800 N N . VAL A 1 92 ? -20.524 8.980 15.071 1.00 58.69 92 VAL A N 1
ATOM 801 C CA . VAL A 1 92 ? -20.323 7.663 15.683 1.00 58.69 92 VAL A CA 1
ATOM 802 C C . VAL A 1 92 ? -20.868 7.612 17.117 1.00 58.69 92 VAL A C 1
ATOM 804 O O . VAL A 1 92 ? -21.317 6.539 17.527 1.00 58.69 92 VAL A O 1
ATOM 807 N N . TYR A 1 93 ? -20.894 8.738 17.854 1.00 59.81 93 TYR A N 1
ATOM 808 C CA . TYR A 1 93 ? -21.461 8.850 19.217 1.00 59.81 93 TYR A CA 1
ATOM 809 C C . TYR A 1 93 ? -22.493 9.965 19.315 1.00 59.81 93 TYR A C 1
ATOM 811 O O . TYR A 1 93 ? -22.204 11.106 18.974 1.00 59.81 93 TYR A O 1
ATOM 819 N N . GLU A 1 94 ? -23.675 9.634 19.840 1.00 51.47 94 GLU A N 1
ATOM 820 C CA . GLU A 1 94 ? -24.762 10.595 20.080 1.00 51.47 94 GLU A CA 1
ATOM 821 C C . GLU A 1 94 ? -24.711 11.220 21.485 1.00 51.47 94 GLU A C 1
ATOM 823 O O . GLU A 1 94 ? -25.313 12.264 21.719 1.00 51.47 94 GLU A O 1
ATOM 828 N N . GLN A 1 95 ? -23.997 10.595 22.428 1.00 52.47 95 GLN A N 1
ATOM 829 C CA . GLN A 1 95 ? -23.870 11.060 23.810 1.00 52.47 95 GLN A CA 1
ATOM 830 C C . GLN A 1 95 ? -22.396 11.292 24.147 1.00 52.47 95 GLN A C 1
ATOM 832 O O . GLN A 1 95 ? -21.568 10.398 23.980 1.00 52.47 95 GLN A O 1
ATOM 837 N N . GLU A 1 96 ? -22.073 12.498 24.612 1.00 54.62 96 GLU A N 1
ATOM 838 C CA . GLU A 1 96 ? -20.728 12.873 25.047 1.00 54.62 96 GLU A CA 1
ATOM 839 C C . GLU A 1 96 ? -20.669 12.912 26.580 1.00 54.62 96 GLU A C 1
ATOM 841 O O . GLU A 1 96 ? -21.332 13.735 27.216 1.00 54.62 96 GLU A O 1
ATOM 846 N N . THR A 1 97 ? -19.856 12.040 27.184 1.00 52.12 97 THR A N 1
ATOM 847 C CA . THR A 1 97 ? -19.614 12.049 28.633 1.00 52.12 97 THR A CA 1
ATOM 848 C C . THR A 1 97 ? -18.406 12.937 28.934 1.00 52.12 97 THR A C 1
ATOM 850 O O . THR A 1 97 ? -17.253 12.496 28.914 1.00 52.12 97 THR A O 1
ATOM 853 N N . LEU A 1 98 ? -18.660 14.230 29.131 1.00 53.50 98 LEU A N 1
ATOM 854 C CA . LEU A 1 98 ? -17.621 15.252 29.267 1.00 53.50 98 LEU A CA 1
ATOM 855 C C . LEU A 1 98 ? -16.739 15.003 30.509 1.00 53.50 98 LEU A C 1
ATOM 857 O O . LEU A 1 98 ? -17.243 14.972 31.627 1.00 53.50 98 LEU A O 1
ATOM 861 N N . ILE A 1 99 ? -15.421 14.851 30.320 1.00 51.06 99 ILE A N 1
ATOM 862 C CA . ILE A 1 99 ? -14.453 14.711 31.426 1.00 51.06 99 ILE A CA 1
ATOM 863 C C . ILE A 1 99 ? -13.921 16.086 31.835 1.00 51.06 99 ILE A C 1
ATOM 865 O O . ILE A 1 99 ? -13.798 16.400 33.015 1.00 51.06 99 ILE A O 1
ATOM 869 N N . THR A 1 100 ? -13.540 16.911 30.860 1.00 45.31 100 THR A N 1
ATOM 870 C CA . THR A 1 100 ? -12.976 18.245 31.101 1.00 45.31 100 THR A CA 1
ATOM 871 C C . THR A 1 100 ? -13.195 19.110 29.867 1.00 45.31 100 THR A C 1
ATOM 873 O O . THR A 1 100 ? -12.770 18.747 28.771 1.00 45.31 100 THR A O 1
ATOM 876 N N . SER A 1 101 ? -13.826 20.271 30.032 1.00 51.56 101 SER A N 1
ATOM 877 C CA . SER A 1 101 ? -13.844 21.321 29.011 1.00 51.56 101 SER A CA 1
ATOM 878 C C . SER A 1 101 ? -12.748 22.334 29.314 1.00 51.56 101 SER A C 1
ATOM 880 O O . SER A 1 101 ? -12.840 23.081 30.288 1.00 51.56 101 SER A O 1
ATOM 882 N N . ILE A 1 102 ? -11.715 22.382 28.475 1.00 51.19 102 ILE A N 1
ATOM 883 C CA . ILE A 1 102 ? -10.713 23.445 28.530 1.00 51.19 102 ILE A CA 1
ATOM 884 C C . ILE A 1 102 ? -11.143 24.502 27.519 1.00 51.19 102 ILE A C 1
ATOM 886 O O . ILE A 1 102 ? -11.014 24.325 26.305 1.00 51.19 102 ILE A O 1
ATOM 890 N N . GLN A 1 103 ? -11.704 25.597 28.026 1.00 52.44 103 GLN A N 1
ATOM 891 C CA . GLN A 1 103 ? -11.996 26.774 27.218 1.00 52.44 103 GLN A CA 1
ATOM 892 C C . GLN A 1 103 ? -10.711 27.594 27.088 1.00 52.44 103 GLN A C 1
ATOM 894 O O . GLN A 1 103 ? -10.118 27.997 28.090 1.00 52.44 103 GLN A O 1
ATOM 899 N N . ALA A 1 104 ? -10.244 27.820 25.860 1.00 49.06 104 ALA A N 1
ATOM 900 C CA . ALA A 1 104 ? -9.105 28.699 25.649 1.00 49.06 104 ALA A CA 1
ATOM 901 C C . ALA A 1 104 ? -9.504 30.156 25.974 1.00 49.06 104 ALA A C 1
ATOM 903 O O . ALA A 1 104 ? -10.540 30.617 25.495 1.00 49.06 104 ALA A O 1
ATOM 904 N N . PRO A 1 105 ? -8.688 30.921 26.725 1.00 47.66 105 PRO A N 1
ATOM 905 C CA . PRO A 1 105 ? -9.025 32.285 27.150 1.00 47.66 105 PRO A CA 1
ATOM 906 C C . PRO A 1 105 ? -8.956 33.330 26.021 1.00 47.66 105 PRO A C 1
ATOM 908 O O . PRO A 1 105 ? -9.143 34.519 26.272 1.00 47.66 105 PRO A O 1
ATOM 911 N N . PHE A 1 106 ? -8.667 32.921 24.783 1.00 53.25 106 PHE A N 1
ATOM 912 C CA . PHE A 1 106 ? -8.583 33.812 23.632 1.00 53.25 106 PHE A CA 1
ATOM 913 C C . PHE A 1 106 ? -9.727 33.532 22.653 1.00 53.25 106 PHE A C 1
ATOM 915 O O . PHE A 1 106 ? -9.904 32.415 22.169 1.00 53.25 106 PHE A O 1
ATOM 922 N N . SER A 1 107 ? -10.498 34.571 22.336 1.00 52.19 107 SER A N 1
ATOM 923 C CA . SER A 1 107 ? -11.431 34.556 21.214 1.00 52.19 107 SER A CA 1
ATOM 924 C C . SER A 1 107 ? -10.695 35.063 19.976 1.00 52.19 107 SER A C 1
ATOM 926 O O . SER A 1 107 ? -10.235 36.202 19.924 1.00 52.19 107 SER A O 1
ATOM 928 N N . ILE A 1 108 ? -10.550 34.210 18.963 1.00 54.84 108 ILE A N 1
ATOM 929 C CA . ILE A 1 108 ? -10.089 34.651 17.643 1.00 54.84 108 ILE A CA 1
ATOM 930 C C . ILE A 1 108 ? -11.338 34.750 16.778 1.00 54.84 108 ILE A C 1
ATOM 932 O O . ILE A 1 108 ? -12.000 33.748 16.525 1.00 54.84 108 ILE A O 1
ATOM 936 N N . PHE A 1 109 ? -11.675 35.963 16.330 1.00 52.91 109 PHE A N 1
ATOM 937 C CA . PHE A 1 109 ? -12.753 36.183 15.355 1.00 52.91 109 PHE A CA 1
ATOM 938 C C . PHE A 1 109 ? -14.148 35.686 15.806 1.00 52.91 109 PHE A C 1
ATOM 940 O O . PHE A 1 109 ? -14.943 35.220 14.995 1.00 52.91 109 PHE A O 1
ATOM 947 N N . GLY A 1 110 ? -14.449 35.749 17.111 1.00 57.00 110 GLY A N 1
ATOM 948 C CA . GLY A 1 110 ? -15.714 35.243 17.669 1.00 57.00 110 GLY A CA 1
ATOM 949 C C . GLY A 1 110 ? -15.796 33.715 17.784 1.00 57.00 110 GLY A C 1
ATOM 950 O O . GLY A 1 110 ? -16.825 33.193 18.200 1.00 57.00 110 GLY A O 1
ATOM 951 N N . TRP A 1 111 ? -14.718 32.995 17.458 1.00 49.53 111 TRP A N 1
ATOM 952 C CA . TRP A 1 111 ? -14.569 31.564 17.697 1.00 49.53 111 TRP A CA 1
ATOM 953 C C . TRP A 1 111 ? -13.814 31.361 19.016 1.00 49.53 111 TRP A C 1
ATOM 955 O O . TRP A 1 111 ? -12.653 31.757 19.144 1.00 49.53 111 TRP A O 1
ATOM 965 N N . THR A 1 112 ? -14.467 30.765 20.012 1.00 57.78 112 THR A N 1
ATOM 966 C CA . THR A 1 112 ? -13.802 30.268 21.223 1.00 57.78 112 THR A CA 1
ATOM 967 C C . THR A 1 112 ? -13.525 28.784 21.020 1.00 57.78 112 THR A C 1
ATOM 969 O O . THR A 1 112 ? -14.474 27.997 21.059 1.00 57.78 112 THR A O 1
ATOM 972 N N . PRO A 1 113 ? -12.275 28.370 20.754 1.00 58.94 113 PRO A N 1
ATOM 973 C CA . PRO A 1 113 ? -11.962 26.955 20.646 1.00 58.94 113 PRO A CA 1
ATOM 974 C C . PRO A 1 113 ? -12.177 26.302 22.017 1.00 58.94 113 PRO A C 1
ATOM 976 O O . PRO A 1 113 ? -11.404 26.509 22.954 1.00 58.94 113 PRO A O 1
ATOM 979 N N . THR A 1 114 ? -13.264 25.544 22.137 1.00 59.84 114 THR A N 1
ATOM 980 C CA . THR A 1 114 ? -13.567 24.716 23.300 1.00 59.84 114 THR A CA 1
ATOM 981 C C . THR A 1 114 ? -13.009 23.323 23.039 1.00 59.84 114 THR A C 1
ATOM 983 O O . THR A 1 114 ? -13.483 22.586 22.176 1.00 59.84 114 THR A O 1
ATOM 986 N N . ILE A 1 115 ? -11.939 22.965 23.750 1.00 61.94 115 ILE A N 1
ATOM 987 C CA . ILE A 1 115 ? -11.401 21.607 23.699 1.00 61.94 115 ILE A CA 1
ATOM 988 C C . ILE A 1 115 ? -12.129 20.820 24.778 1.00 61.94 115 ILE A C 1
ATOM 990 O O . ILE A 1 115 ? -11.807 20.902 25.963 1.00 61.94 115 ILE A O 1
ATOM 994 N N . GLU A 1 116 ? -13.150 20.085 24.364 1.00 63.03 116 GLU A N 1
ATOM 995 C CA . GLU A 1 116 ? -13.852 19.152 25.239 1.00 63.03 116 GLU A CA 1
ATOM 996 C C . GLU A 1 116 ? -13.149 17.796 25.148 1.00 63.03 116 GLU A C 1
ATOM 998 O O . GLU A 1 116 ? -13.049 17.188 24.079 1.00 63.03 116 GLU A O 1
ATOM 1003 N N . ILE A 1 117 ? -12.592 17.344 26.266 1.00 66.88 117 ILE A N 1
ATOM 1004 C CA . ILE A 1 117 ? -11.995 16.020 26.375 1.00 66.88 117 ILE A CA 1
ATOM 1005 C C . ILE A 1 117 ? -13.075 15.094 26.924 1.00 66.88 117 ILE A C 1
ATOM 1007 O O . ILE A 1 117 ? -13.533 15.244 28.057 1.00 66.88 117 ILE A O 1
ATOM 1011 N N . THR A 1 118 ? -13.474 14.137 26.095 1.00 71.19 118 THR A N 1
ATOM 1012 C CA . THR A 1 118 ? -14.563 13.193 26.361 1.00 71.19 118 THR A CA 1
ATOM 1013 C C . THR A 1 118 ? -14.003 11.769 26.323 1.00 71.19 118 THR A C 1
ATOM 1015 O O . THR A 1 118 ? -13.094 11.495 25.528 1.00 71.19 118 THR A O 1
ATOM 1018 N N . VAL A 1 119 ? -14.525 10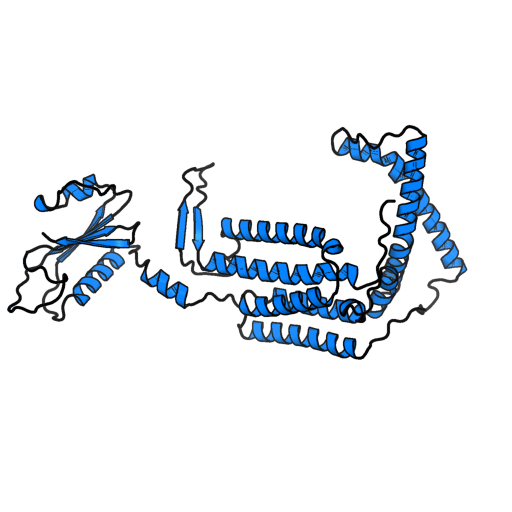.846 27.143 1.00 71.06 119 VAL A N 1
ATOM 1019 C CA . VAL A 1 119 ? -14.089 9.429 27.147 1.00 71.06 119 VAL A CA 1
ATOM 1020 C C . VAL A 1 119 ? -14.220 8.840 25.737 1.00 71.06 119 VAL A C 1
ATOM 1022 O O . VAL A 1 119 ? -13.305 8.197 25.221 1.00 71.06 119 VAL A O 1
ATOM 1025 N N . GLU A 1 120 ? -15.327 9.154 25.071 1.00 75.88 120 GLU A N 1
ATOM 1026 C CA . GLU A 1 120 ? -15.651 8.757 23.706 1.00 75.88 120 GLU A CA 1
ATOM 1027 C C . GLU A 1 120 ? -14.579 9.231 22.707 1.00 75.88 120 GLU A C 1
ATOM 1029 O O . GLU A 1 120 ? -14.125 8.458 21.863 1.00 75.88 120 GLU A O 1
ATOM 1034 N N . ARG A 1 121 ? -14.081 10.469 22.841 1.00 78.81 121 ARG A N 1
ATOM 1035 C CA . ARG A 1 121 ? -13.043 11.028 21.952 1.00 78.81 121 ARG A CA 1
ATOM 1036 C C . ARG A 1 121 ? -11.704 10.302 22.109 1.00 78.81 121 ARG A C 1
ATOM 1038 O O . ARG A 1 121 ? -11.005 10.091 21.117 1.00 78.81 121 ARG A O 1
ATOM 1045 N N . ILE A 1 122 ? -11.361 9.867 23.323 1.00 82.50 122 ILE A N 1
ATOM 1046 C CA . ILE A 1 122 ? -10.139 9.091 23.592 1.00 82.50 122 ILE A CA 1
ATOM 1047 C C . ILE A 1 122 ? -10.238 7.701 22.953 1.00 82.50 122 ILE A C 1
ATOM 1049 O O . ILE A 1 122 ? -9.348 7.304 22.199 1.00 82.50 122 ILE A O 1
ATOM 1053 N N . PHE A 1 123 ? -11.326 6.967 23.206 1.00 84.00 123 PHE A N 1
ATOM 1054 C CA . PHE A 1 123 ? -11.518 5.632 22.628 1.00 84.00 123 PHE A CA 1
ATOM 1055 C C . PHE A 1 123 ? -11.650 5.673 21.105 1.00 84.00 123 PHE A C 1
ATOM 1057 O O . PHE A 1 123 ? -11.165 4.767 20.420 1.00 84.00 123 PHE A O 1
ATOM 1064 N N . PHE A 1 124 ? -12.228 6.740 20.555 1.00 85.31 124 PHE A N 1
ATOM 1065 C CA . PHE A 1 124 ? -12.244 6.985 19.119 1.00 85.31 124 PHE A CA 1
ATOM 1066 C C . PHE A 1 124 ? -10.838 7.192 18.562 1.00 85.31 124 PHE A C 1
ATOM 1068 O O . PHE A 1 124 ? -10.461 6.529 17.598 1.00 85.31 124 PHE A O 1
ATOM 1075 N N . ALA A 1 125 ? -10.034 8.059 19.185 1.00 88.69 125 ALA A N 1
ATOM 1076 C CA . ALA A 1 125 ? -8.660 8.307 18.761 1.00 88.69 125 ALA A CA 1
ATOM 1077 C C . ALA A 1 125 ? -7.808 7.029 18.814 1.00 88.69 125 ALA A C 1
ATOM 1079 O O . ALA A 1 125 ? -7.061 6.755 17.874 1.00 88.69 125 ALA A O 1
ATOM 1080 N N . ILE A 1 126 ? -7.969 6.209 19.859 1.00 90.38 126 ILE A N 1
ATOM 1081 C CA . ILE A 1 126 ? -7.303 4.904 19.989 1.00 90.38 126 ILE A CA 1
ATOM 1082 C C . ILE A 1 126 ? -7.753 3.946 18.880 1.00 90.38 126 ILE A C 1
ATOM 1084 O O . ILE A 1 126 ? -6.913 3.331 18.220 1.00 90.38 126 ILE A O 1
ATOM 1088 N N . SER A 1 127 ? -9.060 3.838 18.636 1.00 90.69 127 SER A N 1
ATOM 1089 C CA . SER A 1 127 ? -9.613 2.979 17.580 1.00 90.69 127 SER A CA 1
ATOM 1090 C C . SER A 1 127 ? -9.113 3.414 16.201 1.00 90.69 127 SER A C 1
ATOM 1092 O O . SER A 1 127 ? -8.627 2.595 15.421 1.00 90.69 127 SER A O 1
ATOM 1094 N N . GLN A 1 128 ? -9.131 4.715 15.914 1.00 91.50 128 GLN A N 1
ATOM 1095 C CA . GLN A 1 128 ? -8.639 5.268 14.656 1.00 91.50 128 GLN A CA 1
ATOM 1096 C C . GLN A 1 128 ? -7.132 5.045 14.484 1.00 91.50 128 GLN A C 1
ATOM 1098 O O . GLN A 1 128 ? -6.686 4.676 13.396 1.00 91.50 128 GLN A 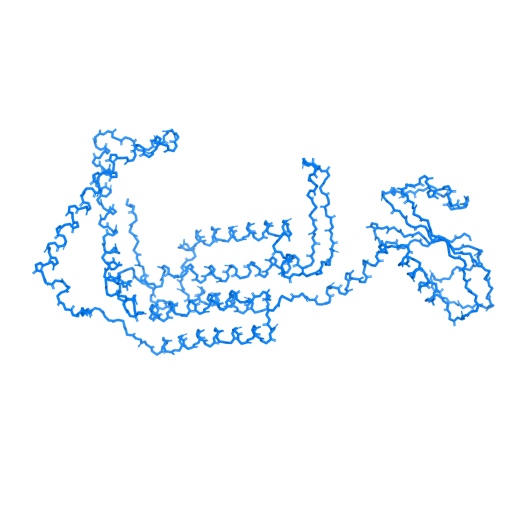O 1
ATOM 1103 N N . PHE A 1 129 ? -6.351 5.210 15.555 1.00 93.62 129 PHE A N 1
ATOM 1104 C CA . PHE A 1 129 ? -4.924 4.905 15.559 1.00 93.62 129 PHE A CA 1
ATOM 1105 C C . PHE A 1 129 ? -4.674 3.432 15.219 1.00 93.62 129 PHE A C 1
ATOM 1107 O O . PHE A 1 129 ? -3.950 3.141 14.269 1.00 93.62 129 PHE A O 1
ATOM 1114 N N . LEU A 1 130 ? -5.322 2.502 15.931 1.00 94.19 130 LEU A N 1
ATOM 1115 C CA . LEU A 1 130 ? -5.211 1.058 15.694 1.00 94.19 130 LEU A CA 1
ATOM 1116 C C . LEU A 1 130 ? -5.591 0.690 14.258 1.00 94.19 130 LEU A C 1
ATOM 1118 O O . LEU A 1 130 ? -4.863 -0.062 13.606 1.00 94.19 130 LEU A O 1
ATOM 1122 N N . ARG A 1 131 ? -6.692 1.244 13.738 1.00 94.19 131 ARG A N 1
ATOM 1123 C CA . ARG A 1 131 ? -7.162 0.988 12.373 1.00 94.19 131 ARG A CA 1
ATOM 1124 C C . ARG A 1 131 ? -6.134 1.424 11.335 1.00 94.19 131 ARG A C 1
ATOM 1126 O O . ARG A 1 131 ? -5.684 0.611 10.525 1.00 94.19 131 ARG A O 1
ATOM 1133 N N . LEU A 1 132 ? -5.747 2.699 11.365 1.00 94.81 132 LEU A N 1
ATOM 1134 C CA . LEU A 1 132 ? -4.824 3.268 10.385 1.00 94.81 132 LEU A CA 1
ATOM 1135 C C . LEU A 1 132 ? -3.444 2.623 10.478 1.00 94.81 132 LEU A C 1
ATOM 1137 O O . LEU A 1 132 ? -2.820 2.355 9.449 1.00 94.81 132 LEU A O 1
ATOM 1141 N N . PHE A 1 133 ? -2.980 2.328 11.691 1.00 94.81 133 PHE A N 1
ATOM 1142 C CA . PHE A 1 133 ? -1.695 1.680 11.899 1.00 94.81 133 PHE A CA 1
ATOM 1143 C C . PHE A 1 133 ? -1.702 0.237 11.389 1.00 94.81 133 PHE A C 1
ATOM 1145 O O . PHE A 1 133 ? -0.753 -0.156 10.716 1.00 94.81 133 PHE A O 1
ATOM 1152 N N . SER A 1 134 ? -2.768 -0.536 11.616 1.00 95.38 134 SER A N 1
ATOM 1153 C CA . SER A 1 134 ? -2.893 -1.916 11.111 1.00 95.38 134 SER A CA 1
ATOM 1154 C C . SER A 1 134 ? -2.864 -1.972 9.581 1.00 95.38 134 SER A C 1
ATOM 1156 O O . SER A 1 134 ? -2.083 -2.730 9.000 1.00 95.38 134 SER A O 1
ATOM 1158 N N . ILE A 1 135 ? -3.648 -1.112 8.919 1.00 95.56 135 ILE A N 1
ATOM 1159 C CA . ILE A 1 135 ? -3.677 -1.002 7.451 1.00 95.56 135 ILE A CA 1
ATOM 1160 C C . ILE A 1 135 ? -2.302 -0.589 6.919 1.00 95.56 135 ILE A C 1
ATOM 1162 O O . ILE A 1 135 ? -1.762 -1.200 5.992 1.00 95.56 135 ILE A O 1
ATOM 1166 N N . SER A 1 136 ? -1.702 0.429 7.529 1.00 95.12 136 SER A N 1
ATOM 1167 C CA . SER A 1 136 ? -0.400 0.945 7.115 1.00 95.12 136 SER A CA 1
ATOM 1168 C C . SER A 1 136 ? 0.715 -0.087 7.275 1.00 95.12 136 SER A C 1
ATOM 1170 O O . SER A 1 136 ? 1.520 -0.268 6.364 1.00 95.12 136 SER A O 1
ATOM 1172 N N . SER A 1 137 ? 0.722 -0.813 8.393 1.00 93.56 137 SER A N 1
ATOM 1173 C CA . SER A 1 137 ? 1.688 -1.875 8.695 1.00 93.56 137 SER A CA 1
ATOM 1174 C C . SER A 1 137 ? 1.694 -2.955 7.616 1.00 93.56 137 SER A C 1
ATOM 1176 O O . SER A 1 137 ? 2.759 -3.347 7.143 1.00 93.56 137 SER A O 1
ATOM 1178 N N . MET A 1 138 ? 0.510 -3.394 7.178 1.00 93.94 138 MET A N 1
ATOM 1179 C CA . MET A 1 138 ? 0.365 -4.337 6.066 1.00 93.94 138 MET A CA 1
ATOM 1180 C C . MET A 1 138 ? 0.818 -3.745 4.728 1.00 93.94 138 MET A C 1
ATOM 1182 O O . MET A 1 138 ? 1.521 -4.399 3.959 1.00 93.94 138 MET A O 1
ATOM 1186 N N . THR A 1 139 ? 0.468 -2.488 4.464 1.00 93.75 139 THR A N 1
ATOM 1187 C CA . THR A 1 139 ? 0.774 -1.811 3.194 1.00 93.75 139 THR A CA 1
ATOM 1188 C C . THR A 1 139 ? 2.279 -1.640 2.976 1.00 93.75 139 THR A C 1
ATOM 1190 O O . THR A 1 139 ? 2.771 -1.852 1.868 1.00 93.75 139 THR A O 1
ATOM 1193 N N . ILE A 1 140 ? 3.041 -1.339 4.036 1.00 92.12 140 ILE A N 1
ATOM 1194 C CA . ILE A 1 140 ? 4.510 -1.207 3.983 1.00 92.12 140 ILE A CA 1
ATOM 1195 C C . ILE A 1 140 ? 5.179 -2.485 3.458 1.00 92.12 140 ILE A C 1
ATOM 1197 O O . ILE A 1 140 ? 6.266 -2.415 2.890 1.00 92.12 140 ILE A O 1
ATOM 1201 N N . LEU A 1 141 ? 4.554 -3.652 3.624 1.00 91.06 141 LEU A N 1
ATOM 1202 C CA . LEU A 1 141 ? 5.124 -4.941 3.231 1.00 91.06 141 LEU A CA 1
ATOM 1203 C C . LEU A 1 141 ? 5.002 -5.212 1.728 1.00 91.06 141 LEU A C 1
ATOM 1205 O O . LEU A 1 141 ? 5.784 -5.999 1.194 1.00 91.06 141 LEU A O 1
ATOM 1209 N N . ILE A 1 142 ? 4.071 -4.549 1.032 1.00 90.31 142 ILE A N 1
ATOM 1210 C CA . ILE A 1 142 ? 3.776 -4.800 -0.386 1.00 90.31 142 ILE A CA 1
ATOM 1211 C C . ILE A 1 142 ? 5.022 -4.634 -1.272 1.00 90.31 142 ILE A C 1
ATOM 1213 O O . ILE A 1 142 ? 5.364 -5.600 -1.961 1.00 90.31 142 ILE A O 1
ATOM 1217 N N . PRO A 1 143 ? 5.781 -3.518 -1.219 1.00 87.81 143 PRO A N 1
ATOM 1218 C CA . PRO A 1 143 ? 6.968 -3.342 -2.062 1.00 87.81 143 PRO A CA 1
ATOM 1219 C C . PRO A 1 143 ? 8.078 -4.368 -1.793 1.00 87.81 143 PRO A C 1
ATOM 1221 O O . PRO A 1 143 ? 8.960 -4.565 -2.623 1.00 87.81 143 PRO A O 1
ATOM 1224 N N . TYR A 1 144 ? 8.056 -5.015 -0.624 1.00 87.25 144 TYR A N 1
ATOM 1225 C CA . TYR A 1 144 ? 9.031 -6.030 -0.226 1.00 87.25 144 TYR A CA 1
ATOM 1226 C C . TYR A 1 144 ? 8.585 -7.463 -0.535 1.00 87.25 144 TYR A C 1
ATOM 1228 O O . TYR A 1 144 ? 9.409 -8.378 -0.438 1.00 87.25 144 TYR A O 1
ATOM 1236 N N . SER A 1 145 ? 7.308 -7.656 -0.874 1.00 87.25 145 SER A N 1
ATOM 1237 C CA . SER A 1 145 ? 6.708 -8.966 -1.131 1.00 87.25 145 SER A CA 1
ATOM 1238 C C . SER A 1 145 ? 6.994 -9.473 -2.543 1.00 87.25 145 SER A C 1
ATOM 1240 O O . SER A 1 145 ? 7.401 -10.620 -2.707 1.00 87.25 145 SER A O 1
ATOM 1242 N N . LEU A 1 146 ? 6.889 -8.599 -3.547 1.00 87.19 146 LEU A N 1
ATOM 1243 C CA . LEU A 1 146 ? 6.937 -8.959 -4.961 1.00 87.19 146 LEU A CA 1
ATOM 1244 C C . LEU A 1 146 ? 8.146 -8.339 -5.663 1.00 87.19 146 LEU A C 1
ATOM 1246 O O . LEU A 1 146 ? 8.387 -7.136 -5.564 1.00 87.19 146 LEU A O 1
ATOM 1250 N N . ASN A 1 147 ? 8.886 -9.162 -6.408 1.00 88.00 147 ASN A N 1
ATOM 1251 C CA . ASN A 1 147 ? 9.893 -8.676 -7.345 1.00 88.00 147 ASN A CA 1
ATOM 1252 C C . ASN A 1 147 ? 9.204 -7.871 -8.463 1.00 88.00 147 ASN A C 1
ATOM 1254 O O . ASN A 1 147 ? 8.304 -8.414 -9.111 1.00 88.00 147 ASN A O 1
ATOM 1258 N N . PRO A 1 148 ? 9.636 -6.625 -8.742 1.00 87.56 148 PRO A N 1
ATOM 1259 C CA . PRO A 1 148 ? 9.045 -5.816 -9.795 1.00 87.56 148 PRO A CA 1
ATOM 1260 C C . PRO A 1 148 ? 8.993 -6.466 -11.181 1.00 87.56 148 PRO A C 1
ATOM 1262 O O . PRO A 1 148 ? 8.070 -6.195 -11.945 1.00 87.56 148 PRO A O 1
ATOM 1265 N N . ALA A 1 149 ? 9.929 -7.369 -11.484 1.00 85.19 149 ALA A N 1
ATOM 1266 C CA . ALA A 1 149 ? 9.942 -8.122 -12.736 1.00 85.19 149 ALA A CA 1
ATOM 1267 C C . ALA A 1 149 ? 8.742 -9.077 -12.898 1.00 85.19 149 ALA A C 1
ATOM 1269 O O . ALA A 1 149 ? 8.391 -9.429 -14.014 1.00 85.19 149 ALA A O 1
ATOM 1270 N N . HIS A 1 150 ? 8.081 -9.479 -11.807 1.00 88.62 150 HIS A N 1
ATOM 1271 C CA . HIS A 1 150 ? 6.937 -10.396 -11.859 1.00 88.62 150 HIS A CA 1
ATOM 1272 C C . HIS A 1 150 ? 5.577 -9.687 -11.731 1.00 88.62 150 HIS A C 1
ATOM 1274 O O . HIS A 1 150 ? 4.551 -10.368 -11.679 1.00 88.62 150 HIS A O 1
ATOM 1280 N N . TYR A 1 151 ? 5.519 -8.344 -11.704 1.00 88.75 151 TYR A N 1
ATOM 1281 C CA . TYR A 1 151 ? 4.237 -7.618 -11.633 1.00 88.75 151 TYR A CA 1
ATOM 1282 C C . TYR A 1 151 ? 3.305 -7.977 -12.793 1.00 88.75 151 TYR A C 1
ATOM 1284 O O . TYR A 1 151 ? 2.128 -8.245 -12.561 1.00 88.75 151 TYR A O 1
ATOM 1292 N N . GLY A 1 152 ? 3.820 -8.038 -14.025 1.00 90.56 152 GLY A N 1
ATOM 1293 C CA . GLY A 1 152 ? 3.001 -8.366 -15.193 1.00 90.56 152 GLY A CA 1
ATOM 1294 C C . GLY A 1 152 ? 2.369 -9.754 -15.097 1.00 90.56 152 GLY A C 1
ATOM 1295 O O . GLY A 1 152 ? 1.157 -9.897 -15.249 1.00 90.56 152 GLY A O 1
ATOM 1296 N N . VAL A 1 153 ? 3.167 -10.769 -14.755 1.00 91.25 153 VAL A N 1
ATOM 1297 C CA . VAL A 1 153 ? 2.680 -12.152 -14.623 1.00 91.25 153 VAL A CA 1
ATOM 1298 C C . VAL A 1 153 ? 1.701 -12.294 -13.451 1.00 91.25 153 VAL A C 1
ATOM 1300 O O . VAL A 1 153 ? 0.695 -12.996 -13.565 1.00 91.25 153 VAL A O 1
ATOM 1303 N N . ALA A 1 154 ? 1.948 -11.594 -12.337 1.00 91.81 154 ALA A N 1
ATOM 1304 C CA . ALA A 1 154 ? 1.043 -11.578 -11.192 1.00 91.81 154 ALA A CA 1
ATOM 1305 C C . ALA A 1 154 ? -0.321 -10.961 -11.550 1.00 91.81 154 ALA A C 1
ATOM 1307 O O . ALA A 1 154 ? -1.350 -11.561 -11.245 1.00 91.81 154 ALA A O 1
ATOM 1308 N N . PHE A 1 155 ? -0.350 -9.815 -12.242 1.00 91.00 155 PHE A N 1
ATOM 1309 C CA . PHE A 1 155 ? -1.601 -9.168 -12.655 1.00 91.00 155 PHE A CA 1
ATOM 1310 C C . PHE A 1 155 ? -2.363 -9.962 -13.717 1.00 91.00 155 PHE A C 1
ATOM 1312 O O . PHE A 1 155 ? -3.585 -10.077 -13.619 1.00 91.00 155 PHE A O 1
ATOM 1319 N N . HIS A 1 156 ? -1.665 -10.577 -14.678 1.00 91.69 156 HIS A N 1
ATOM 1320 C CA . HIS A 1 156 ? -2.290 -11.526 -15.604 1.00 91.69 156 HIS A CA 1
ATOM 1321 C C . HIS A 1 156 ? -2.957 -12.677 -14.836 1.00 91.69 156 HIS A C 1
ATOM 1323 O O . HIS A 1 156 ? -4.122 -12.993 -15.064 1.00 91.69 156 HIS A O 1
ATOM 1329 N N . GLY A 1 157 ? -2.253 -13.257 -13.858 1.00 88.25 157 GLY A N 1
ATOM 1330 C CA . GLY A 1 157 ? -2.788 -14.334 -13.028 1.00 88.25 157 GLY A CA 1
ATOM 1331 C C . GLY A 1 157 ? -3.931 -13.924 -12.089 1.00 88.25 157 GLY A C 1
ATOM 1332 O O . GLY A 1 157 ? -4.622 -14.809 -11.595 1.00 88.25 157 GLY A O 1
ATOM 1333 N N . LEU A 1 158 ? -4.145 -12.625 -11.849 1.00 89.44 158 LEU A N 1
ATOM 1334 C CA . LEU A 1 158 ? -5.314 -12.078 -11.144 1.00 89.44 158 LEU A CA 1
ATOM 1335 C C . LEU A 1 158 ? -6.517 -11.833 -12.076 1.00 89.44 158 LEU A C 1
ATOM 1337 O O . LEU A 1 158 ? -7.567 -11.403 -11.606 1.00 89.44 158 LEU A O 1
ATOM 1341 N N . GLY A 1 159 ? -6.383 -12.102 -13.379 1.00 89.44 159 GLY A N 1
ATOM 1342 C CA . GLY A 1 159 ? -7.450 -11.934 -14.367 1.00 89.44 159 GLY A CA 1
ATOM 1343 C C . GLY A 1 159 ? -7.473 -10.569 -15.058 1.00 89.44 159 GLY A C 1
ATOM 1344 O O . GLY A 1 159 ? -8.460 -10.242 -15.716 1.00 89.44 159 GLY A O 1
ATOM 1345 N N . MET A 1 160 ? -6.416 -9.756 -14.934 1.00 90.81 160 MET A N 1
ATOM 1346 C CA . MET A 1 160 ? -6.330 -8.493 -15.673 1.00 90.81 160 MET A CA 1
ATOM 1347 C C . MET A 1 160 ? -6.074 -8.722 -17.173 1.00 90.81 160 MET A C 1
ATOM 1349 O O . MET A 1 160 ? -5.435 -9.711 -17.541 1.00 90.81 160 MET A O 1
ATOM 1353 N N . PRO A 1 161 ? -6.507 -7.797 -18.056 1.00 91.81 161 PRO A N 1
ATOM 1354 C CA . PRO A 1 161 ? -6.263 -7.911 -19.491 1.00 91.81 161 PRO A CA 1
ATOM 1355 C C . PRO A 1 161 ? -4.772 -8.036 -19.827 1.00 91.81 161 PRO A C 1
ATOM 1357 O O . PRO A 1 161 ? -3.943 -7.314 -19.271 1.00 91.81 161 PRO A O 1
ATOM 1360 N N . ASP A 1 162 ? -4.433 -8.869 -20.815 1.00 89.38 162 ASP A N 1
ATOM 1361 C CA . ASP A 1 162 ? -3.040 -9.100 -21.238 1.00 89.38 162 ASP A CA 1
ATOM 1362 C C . ASP A 1 162 ? -2.297 -7.813 -21.605 1.00 89.38 162 ASP A C 1
ATOM 1364 O O . ASP A 1 162 ? -1.109 -7.681 -21.318 1.00 89.38 162 ASP A O 1
ATOM 1368 N N . LYS A 1 163 ? -3.005 -6.839 -22.192 1.00 90.38 163 LYS A N 1
ATOM 1369 C CA . LYS A 1 163 ? -2.453 -5.519 -22.526 1.00 90.38 163 LYS A CA 1
ATOM 1370 C C . LYS A 1 163 ? -1.969 -4.776 -21.280 1.00 90.38 163 LYS A C 1
ATOM 1372 O O . LYS A 1 163 ? -0.891 -4.193 -21.305 1.00 90.38 163 LYS A O 1
ATOM 1377 N N . PHE A 1 164 ? -2.734 -4.835 -20.188 1.00 92.12 164 PHE A N 1
ATOM 1378 C CA . PHE A 1 164 ? -2.366 -4.207 -18.919 1.00 92.12 164 PHE A CA 1
ATOM 1379 C C . PHE A 1 164 ? -1.188 -4.934 -18.265 1.00 92.12 164 PHE A C 1
ATOM 1381 O O . PHE A 1 164 ? -0.204 -4.306 -17.880 1.00 92.12 164 PHE A O 1
ATOM 1388 N N . ALA A 1 165 ? -1.254 -6.265 -18.194 1.00 91.81 165 ALA A N 1
ATOM 1389 C CA . ALA A 1 165 ? -0.189 -7.087 -17.631 1.00 91.81 165 ALA A CA 1
ATOM 1390 C C . ALA A 1 165 ? 1.150 -6.888 -18.365 1.00 91.81 165 ALA A C 1
ATOM 1392 O O . ALA A 1 165 ? 2.191 -6.712 -17.731 1.00 91.81 165 ALA A O 1
ATOM 1393 N N . TYR A 1 166 ? 1.124 -6.866 -19.700 1.00 89.75 166 TYR A N 1
ATOM 1394 C CA . TYR A 1 166 ? 2.299 -6.585 -20.520 1.00 89.75 166 TYR A CA 1
ATOM 1395 C C . TYR A 1 166 ? 2.803 -5.145 -20.349 1.00 89.75 166 TYR A C 1
ATOM 1397 O O . TYR A 1 166 ? 4.004 -4.952 -20.187 1.00 89.75 166 TYR A O 1
ATOM 1405 N N . ALA A 1 167 ? 1.915 -4.144 -20.328 1.00 91.88 167 ALA A N 1
ATOM 1406 C CA . ALA A 1 167 ? 2.314 -2.753 -20.111 1.00 91.88 167 ALA A CA 1
ATOM 1407 C C . ALA A 1 167 ? 3.021 -2.567 -18.758 1.00 91.88 167 ALA A C 1
ATOM 1409 O O . ALA A 1 167 ? 4.035 -1.872 -18.684 1.00 91.88 167 ALA A O 1
ATOM 1410 N N . MET A 1 168 ? 2.542 -3.232 -17.701 1.00 92.19 168 MET A N 1
ATOM 1411 C CA . MET A 1 168 ? 3.198 -3.215 -16.389 1.00 92.19 168 MET A CA 1
ATOM 1412 C C . MET A 1 168 ? 4.567 -3.908 -16.412 1.00 92.19 168 MET A C 1
ATOM 1414 O O . MET A 1 168 ? 5.522 -3.348 -15.875 1.00 92.19 168 MET A O 1
ATOM 1418 N N . ASP A 1 169 ? 4.692 -5.076 -17.057 1.00 89.75 169 ASP A N 1
ATOM 1419 C CA . ASP A 1 169 ? 5.986 -5.766 -17.229 1.00 89.75 169 ASP A CA 1
ATOM 1420 C C . ASP A 1 169 ? 7.009 -4.879 -17.955 1.00 89.75 169 ASP A C 1
ATOM 1422 O O . ASP A 1 169 ? 8.141 -4.691 -17.504 1.00 89.75 169 ASP A O 1
ATOM 1426 N N . LEU A 1 170 ? 6.575 -4.276 -19.061 1.00 90.94 170 LEU A N 1
ATOM 1427 C CA . LEU A 1 170 ? 7.394 -3.402 -19.886 1.00 90.94 170 LEU A CA 1
ATOM 1428 C C . LEU A 1 170 ? 7.828 -2.146 -19.118 1.00 90.94 170 LEU A C 1
ATOM 1430 O O . LEU A 1 170 ? 8.999 -1.769 -19.146 1.00 90.94 170 LEU A O 1
ATOM 1434 N N . THR A 1 171 ? 6.907 -1.540 -18.368 1.00 91.94 171 THR A N 1
ATOM 1435 C CA . THR A 1 171 ? 7.192 -0.366 -17.535 1.00 91.94 171 THR A CA 1
ATOM 1436 C C . THR A 1 171 ? 8.254 -0.685 -16.488 1.00 91.94 171 THR A C 1
ATOM 1438 O O . THR A 1 171 ? 9.257 0.020 -16.387 1.00 91.94 171 THR A O 1
ATOM 1441 N N . MET A 1 172 ? 8.087 -1.782 -15.743 1.00 89.56 172 MET A N 1
ATOM 1442 C CA . MET A 1 172 ? 9.046 -2.187 -14.708 1.00 89.56 172 MET A CA 1
ATOM 1443 C C . MET A 1 172 ? 10.432 -2.481 -15.287 1.00 89.56 172 MET A C 1
ATOM 1445 O O . MET A 1 172 ? 11.443 -2.178 -14.652 1.00 89.56 172 MET A O 1
ATOM 1449 N N . ARG A 1 173 ? 10.487 -3.002 -16.518 1.00 87.94 173 ARG A N 1
ATOM 1450 C CA . ARG A 1 173 ? 11.728 -3.240 -17.260 1.00 87.94 173 ARG A CA 1
ATOM 1451 C C . ARG A 1 173 ? 12.423 -1.957 -17.713 1.00 87.94 173 ARG A C 1
ATOM 1453 O O . ARG A 1 173 ? 13.652 -1.923 -17.701 1.00 87.94 173 ARG A O 1
ATOM 1460 N N . PHE A 1 174 ? 11.678 -0.921 -18.104 1.00 89.38 174 PHE A N 1
ATOM 1461 C CA . PHE A 1 174 ? 12.258 0.328 -18.609 1.00 89.38 174 PHE A CA 1
ATOM 1462 C C . PHE A 1 174 ? 12.586 1.362 -17.540 1.00 89.38 174 PHE A C 1
ATOM 1464 O O . PHE A 1 174 ? 13.453 2.197 -17.784 1.00 89.38 174 PHE A O 1
ATOM 1471 N N . ILE A 1 175 ? 11.995 1.288 -16.342 1.00 90.31 175 ILE A N 1
ATOM 1472 C CA . ILE A 1 175 ? 12.335 2.195 -15.230 1.00 90.31 175 ILE A CA 1
ATOM 1473 C C . ILE A 1 175 ? 13.862 2.291 -14.991 1.00 90.31 175 ILE A C 1
ATOM 1475 O O . ILE A 1 175 ? 14.374 3.412 -14.918 1.00 90.31 175 ILE A O 1
ATOM 1479 N N . PRO A 1 176 ? 14.632 1.183 -14.905 1.00 88.69 176 PRO A N 1
ATOM 1480 C CA . PRO A 1 176 ? 16.085 1.253 -14.734 1.00 88.69 176 PRO A CA 1
ATOM 1481 C C . PRO A 1 176 ? 16.818 1.885 -15.923 1.00 88.69 176 PRO A C 1
ATOM 1483 O O . PRO A 1 176 ? 17.804 2.596 -15.720 1.00 88.69 176 PRO A O 1
ATOM 1486 N N . THR A 1 177 ? 16.353 1.628 -17.148 1.00 89.00 177 THR A N 1
ATOM 1487 C CA . THR A 1 177 ? 16.926 2.206 -18.372 1.00 89.00 177 THR A CA 1
ATOM 1488 C C . THR A 1 177 ? 16.695 3.713 -18.403 1.00 89.00 177 THR A C 1
ATOM 1490 O O . THR A 1 177 ? 17.660 4.459 -18.512 1.00 89.00 177 THR A O 1
ATOM 1493 N N . PHE A 1 178 ? 15.472 4.179 -18.129 1.00 90.06 178 PHE A N 1
ATOM 1494 C CA . PHE A 1 178 ? 15.174 5.610 -18.016 1.00 90.06 178 PHE A CA 1
ATOM 1495 C C . PHE A 1 178 ? 15.980 6.299 -16.915 1.00 90.06 178 PHE A C 1
ATOM 1497 O O . PHE A 1 178 ? 16.458 7.417 -17.100 1.00 90.06 178 PHE A O 1
ATOM 1504 N N . GLY A 1 179 ? 16.187 5.628 -15.778 1.00 90.75 179 GLY A N 1
ATOM 1505 C CA . GLY A 1 179 ? 17.067 6.134 -14.726 1.00 90.75 179 GLY A CA 1
ATOM 1506 C C . GLY A 1 179 ? 18.506 6.328 -15.213 1.00 90.75 179 GLY A C 1
ATOM 1507 O O . GLY A 1 179 ? 19.135 7.333 -14.882 1.00 90.75 179 GLY A O 1
ATOM 1508 N N . ARG A 1 180 ? 19.021 5.400 -16.030 1.00 90.25 180 ARG A N 1
ATOM 1509 C CA . ARG A 1 180 ? 20.354 5.496 -16.638 1.00 90.25 180 ARG A CA 1
ATOM 1510 C C . ARG A 1 180 ? 20.431 6.624 -17.664 1.00 90.25 180 ARG A C 1
ATOM 1512 O O . ARG A 1 180 ? 21.361 7.420 -17.584 1.00 90.25 180 ARG A O 1
ATOM 1519 N N . ASP A 1 181 ? 19.454 6.732 -18.556 1.00 91.81 181 ASP A N 1
ATOM 1520 C CA . ASP A 1 181 ? 19.416 7.768 -19.597 1.00 91.81 181 ASP A CA 1
ATOM 1521 C C . ASP A 1 181 ? 19.310 9.168 -18.989 1.00 91.81 181 ASP A C 1
ATOM 1523 O O . ASP A 1 181 ? 19.970 10.111 -19.435 1.00 91.81 181 ASP A O 1
ATOM 1527 N N . PHE A 1 182 ? 18.553 9.295 -17.896 1.00 92.25 182 PHE A N 1
ATOM 1528 C CA . PHE A 1 182 ? 18.503 10.519 -17.111 1.00 92.25 182 PHE A CA 1
ATOM 1529 C C . PHE A 1 182 ? 19.866 10.867 -16.501 1.00 92.25 182 PHE A C 1
ATOM 1531 O O . PHE A 1 182 ? 20.272 12.023 -16.572 1.00 92.25 182 PHE A O 1
ATOM 1538 N N . GLN A 1 183 ? 20.600 9.899 -15.932 1.00 91.62 183 GLN A N 1
ATOM 1539 C CA . GLN A 1 183 ? 21.955 10.151 -15.412 1.00 91.62 183 GLN A CA 1
ATOM 1540 C C . GLN A 1 183 ? 22.937 10.541 -16.524 1.00 91.62 183 GLN A C 1
ATOM 1542 O O . GLN A 1 183 ? 23.681 11.499 -16.358 1.00 91.62 183 GLN A O 1
ATOM 1547 N N . LEU A 1 184 ? 22.904 9.859 -17.671 1.00 92.38 184 LEU A N 1
ATOM 1548 C CA . LEU A 1 184 ? 23.758 10.191 -18.814 1.00 92.38 184 LEU A CA 1
ATOM 1549 C C . LEU A 1 184 ? 23.480 11.606 -19.331 1.00 92.38 184 LEU A C 1
ATOM 1551 O O . LEU A 1 184 ? 24.408 12.378 -19.567 1.00 92.38 184 LEU A O 1
ATOM 1555 N N . THR A 1 185 ? 22.204 11.976 -19.445 1.00 92.88 185 THR A N 1
ATOM 1556 C CA . THR A 1 185 ? 21.801 13.329 -19.847 1.00 92.88 185 THR A CA 1
ATOM 1557 C C . THR A 1 185 ? 22.223 14.361 -18.803 1.00 92.88 185 THR A C 1
ATOM 1559 O O . THR A 1 185 ? 22.732 15.422 -19.158 1.00 92.88 185 THR A O 1
ATOM 1562 N N . LEU A 1 186 ? 22.055 14.049 -17.515 1.00 92.00 186 LEU A N 1
ATOM 1563 C CA . LEU A 1 186 ? 22.485 14.894 -16.403 1.00 92.00 186 LEU A CA 1
ATOM 1564 C C . LEU A 1 186 ? 23.987 15.180 -16.459 1.00 92.00 186 LEU A C 1
ATOM 1566 O O . LEU A 1 186 ? 24.393 16.338 -16.368 1.00 92.00 186 LEU A O 1
ATOM 1570 N N . ASP A 1 187 ? 24.801 14.145 -16.641 1.00 92.00 187 ASP A N 1
ATOM 1571 C CA . ASP A 1 187 ? 26.255 14.270 -16.699 1.00 92.00 187 ASP A CA 1
ATOM 1572 C C . ASP A 1 187 ? 26.708 15.000 -17.976 1.00 92.00 187 ASP A C 1
ATOM 1574 O O . ASP A 1 187 ? 27.601 15.847 -17.918 1.00 92.00 187 ASP A O 1
ATOM 1578 N N . ALA A 1 188 ? 26.027 14.787 -19.108 1.00 93.06 188 ALA A N 1
ATOM 1579 C CA . ALA A 1 188 ? 26.271 15.535 -20.342 1.00 93.06 188 ALA A CA 1
ATOM 1580 C C . ALA A 1 188 ? 25.942 17.033 -20.205 1.00 93.06 188 ALA A C 1
ATOM 1582 O O . ALA A 1 188 ? 26.703 17.879 -20.676 1.00 93.06 188 ALA A O 1
ATOM 1583 N N . GLN A 1 189 ? 24.833 17.389 -19.545 1.00 91.88 189 GLN A N 1
ATOM 1584 C CA . GLN A 1 189 ? 24.494 18.792 -19.284 1.00 91.88 189 GLN A CA 1
ATOM 1585 C C . GLN A 1 189 ? 25.471 19.426 -18.287 1.00 91.88 189 GLN A C 1
ATOM 1587 O O . GLN A 1 189 ? 25.905 20.558 -18.494 1.00 91.88 189 GLN A O 1
ATOM 1592 N N . ARG A 1 190 ? 25.901 18.691 -17.254 1.00 90.50 190 ARG A N 1
ATOM 1593 C CA . ARG A 1 190 ? 26.956 19.147 -16.332 1.00 90.50 190 ARG A CA 1
ATOM 1594 C C . ARG A 1 190 ? 28.268 19.440 -17.059 1.00 90.50 190 ARG A C 1
ATOM 1596 O O . ARG A 1 190 ? 28.871 20.477 -16.805 1.00 90.50 190 ARG A O 1
ATOM 1603 N N . ALA A 1 191 ? 28.667 18.597 -18.014 1.00 92.88 191 ALA A N 1
ATOM 1604 C CA . ALA A 1 191 ? 29.847 18.838 -18.848 1.00 92.88 191 ALA A CA 1
ATOM 1605 C C . ALA A 1 191 ? 29.722 20.101 -19.724 1.00 92.88 191 ALA A C 1
ATOM 1607 O O . ALA A 1 191 ? 30.724 20.731 -20.049 1.00 92.88 191 ALA A O 1
ATOM 1608 N N . ARG A 1 192 ? 28.493 20.512 -20.065 1.00 91.38 192 ARG A N 1
ATOM 1609 C CA . ARG A 1 192 ? 28.192 21.775 -20.764 1.00 91.38 192 ARG A CA 1
ATOM 1610 C C . ARG A 1 192 ? 28.105 22.990 -19.828 1.00 91.38 192 ARG A C 1
ATOM 1612 O O . ARG A 1 192 ? 27.678 24.056 -20.262 1.00 91.38 192 ARG A O 1
ATOM 1619 N N . GLY A 1 193 ? 28.485 22.845 -18.557 1.00 87.62 193 GLY A N 1
ATOM 1620 C CA . GLY A 1 193 ? 28.445 23.919 -17.561 1.00 87.62 193 GLY A CA 1
ATOM 1621 C C . GLY A 1 193 ? 27.069 24.137 -16.927 1.00 87.62 193 GLY A C 1
ATOM 1622 O O . GLY A 1 193 ? 26.827 25.185 -16.332 1.00 87.62 193 GLY A O 1
ATOM 1623 N N . TYR A 1 194 ? 26.145 23.178 -17.051 1.00 86.06 194 TYR A N 1
ATOM 1624 C CA . TYR A 1 194 ? 24.821 23.290 -16.446 1.00 86.06 194 TYR A CA 1
ATOM 1625 C C . TYR A 1 194 ? 24.861 22.981 -14.938 1.00 86.06 194 TYR A C 1
ATOM 1627 O O . TYR A 1 194 ? 24.902 21.819 -14.524 1.00 86.06 194 TYR A O 1
ATOM 1635 N N . GLU A 1 195 ? 24.837 24.020 -14.098 1.00 78.88 195 GLU A N 1
ATOM 1636 C CA . GLU A 1 195 ? 24.827 23.887 -12.636 1.00 78.88 195 GLU A CA 1
ATOM 1637 C C . GLU A 1 195 ? 23.412 23.642 -12.083 1.00 78.88 195 GLU A C 1
ATOM 1639 O O . GLU A 1 195 ? 22.561 24.532 -12.051 1.00 78.88 195 GLU A O 1
ATOM 1644 N N . LEU A 1 196 ? 23.168 22.430 -11.580 1.00 69.06 196 LEU A N 1
ATOM 1645 C CA . LEU A 1 196 ? 21.897 22.042 -10.944 1.00 69.06 196 LEU A CA 1
ATOM 1646 C C . LEU A 1 196 ? 21.921 22.115 -9.413 1.00 69.06 196 LEU A C 1
ATOM 1648 O O . LEU A 1 196 ? 20.868 22.060 -8.784 1.00 69.06 196 LEU A O 1
ATOM 1652 N N . GLU A 1 197 ? 23.099 22.243 -8.799 1.00 63.56 197 GLU A N 1
ATOM 1653 C CA . GLU A 1 197 ? 23.253 22.220 -7.335 1.00 63.56 197 GLU A CA 1
ATOM 1654 C C . GLU A 1 197 ? 22.716 23.485 -6.652 1.00 63.56 197 GLU A C 1
ATOM 1656 O O . GLU A 1 197 ? 22.350 23.451 -5.479 1.00 63.56 197 GLU A O 1
ATOM 1661 N N . LYS A 1 198 ? 22.573 24.586 -7.398 1.00 60.66 198 LYS A N 1
ATOM 1662 C CA . LYS A 1 198 ? 21.931 25.823 -6.939 1.00 60.66 198 LYS A CA 1
ATOM 1663 C C . LYS A 1 198 ? 20.592 26.008 -7.647 1.00 60.66 198 LYS A C 1
ATOM 1665 O O . LYS A 1 198 ? 20.403 26.913 -8.464 1.00 60.66 198 LYS A O 1
ATOM 1670 N N . LEU A 1 199 ? 19.619 25.165 -7.304 1.00 63.31 199 LEU A N 1
ATOM 1671 C CA . LEU A 1 199 ? 18.199 25.391 -7.610 1.00 63.31 199 LEU A CA 1
ATOM 1672 C C . LEU A 1 199 ? 17.653 26.577 -6.784 1.00 63.31 199 LEU A C 1
ATOM 1674 O O . LEU A 1 199 ? 16.707 26.451 -6.015 1.00 63.31 199 LEU A O 1
ATOM 1678 N N . SER A 1 200 ? 18.268 27.752 -6.934 1.00 65.12 200 SER A N 1
ATOM 1679 C CA . SER A 1 200 ? 17.790 29.024 -6.402 1.00 65.12 200 SER A CA 1
ATOM 1680 C C . SER A 1 200 ? 16.692 29.599 -7.305 1.00 65.12 200 SER A C 1
ATOM 1682 O O . SER A 1 200 ? 16.742 29.460 -8.535 1.00 65.12 200 SER A O 1
ATOM 1684 N N . GLY A 1 201 ? 15.694 30.236 -6.689 1.00 71.06 201 GLY A N 1
ATOM 1685 C CA . GLY A 1 201 ? 14.508 30.792 -7.351 1.00 71.06 201 GLY A CA 1
ATOM 1686 C C . GLY A 1 201 ? 13.210 30.070 -6.967 1.00 71.06 201 GLY A C 1
ATOM 1687 O O . GLY A 1 201 ? 13.240 28.998 -6.369 1.00 71.06 201 GLY A O 1
ATOM 1688 N N . GLY A 1 202 ? 12.061 30.673 -7.293 1.00 86.25 202 GLY A N 1
ATOM 1689 C CA . GLY A 1 202 ? 10.740 30.077 -7.044 1.00 86.25 202 GLY A CA 1
ATOM 1690 C C . GLY A 1 202 ? 10.469 28.815 -7.880 1.00 86.25 202 GLY A C 1
ATOM 1691 O O . GLY A 1 202 ? 11.208 28.512 -8.819 1.00 86.25 202 GLY A O 1
ATOM 1692 N N . LEU A 1 203 ? 9.371 28.108 -7.581 1.00 85.44 203 LEU A N 1
ATOM 1693 C CA . LEU A 1 203 ? 8.988 26.827 -8.209 1.00 85.44 203 LEU A CA 1
ATOM 1694 C C . LEU A 1 203 ? 9.051 26.851 -9.748 1.00 85.44 203 LEU A C 1
ATOM 1696 O O . LEU A 1 203 ? 9.596 25.942 -10.369 1.00 85.44 203 LEU A O 1
ATOM 1700 N N . VAL A 1 204 ? 8.565 27.926 -10.374 1.00 87.62 204 VAL A N 1
ATOM 1701 C CA . VAL A 1 204 ? 8.559 28.076 -11.842 1.00 87.62 204 VAL A CA 1
ATOM 1702 C C . VAL A 1 204 ? 9.979 28.135 -12.419 1.00 87.62 204 VAL A C 1
ATOM 1704 O O . VAL A 1 204 ? 10.255 27.543 -13.464 1.00 87.62 204 VAL A O 1
ATOM 1707 N N . ALA A 1 205 ? 10.900 28.819 -11.736 1.00 84.62 205 ALA A N 1
ATOM 1708 C CA . ALA A 1 205 ? 12.292 28.906 -12.165 1.00 84.62 205 ALA A CA 1
ATOM 1709 C C . ALA A 1 205 ? 12.996 27.548 -12.042 1.00 84.62 205 ALA A C 1
ATOM 1711 O O . ALA A 1 205 ? 13.780 27.190 -12.918 1.00 84.62 205 ALA A O 1
ATOM 1712 N N . GLN A 1 206 ? 12.682 26.773 -11.000 1.00 82.81 206 GLN A N 1
ATOM 1713 C CA . GLN A 1 206 ? 13.211 25.419 -10.824 1.00 82.81 206 GLN A CA 1
ATOM 1714 C C . GLN A 1 206 ? 12.730 24.473 -11.930 1.00 82.81 206 GLN A C 1
ATOM 1716 O O . GLN A 1 206 ? 13.553 23.798 -12.541 1.00 82.81 206 GLN A O 1
ATOM 1721 N N . VAL A 1 207 ? 11.437 24.488 -12.271 1.00 85.12 207 VAL A N 1
ATOM 1722 C CA . VAL A 1 207 ? 10.895 23.669 -13.373 1.00 85.12 207 VAL A CA 1
ATOM 1723 C C . VAL A 1 207 ? 11.539 24.043 -14.710 1.00 85.12 207 VAL A C 1
ATOM 1725 O O . VAL A 1 207 ? 11.977 23.165 -15.451 1.00 85.12 207 VAL A O 1
ATOM 1728 N N . ARG A 1 208 ? 11.681 25.344 -15.003 1.00 85.19 208 ARG A N 1
ATOM 1729 C CA . ARG A 1 208 ? 12.356 25.808 -16.228 1.00 85.19 208 ARG A CA 1
ATOM 1730 C C . ARG A 1 208 ? 13.810 25.333 -16.292 1.00 85.19 208 ARG A C 1
ATOM 1732 O O . ARG A 1 208 ? 14.282 24.976 -17.367 1.00 85.19 208 ARG A O 1
ATOM 1739 N N . LYS A 1 209 ? 14.501 25.278 -15.149 1.00 85.38 209 LYS A N 1
ATOM 1740 C CA . LYS A 1 209 ? 15.864 24.739 -15.046 1.00 85.38 209 LYS A CA 1
ATOM 1741 C C . LYS A 1 209 ? 15.938 23.212 -15.248 1.00 85.38 209 LYS A C 1
ATOM 1743 O O . LYS A 1 209 ? 16.989 22.675 -15.564 1.00 85.38 209 LYS A O 1
ATOM 1748 N N . MET A 1 210 ? 14.839 22.474 -15.123 1.00 88.00 210 MET A N 1
ATOM 1749 C CA . MET A 1 210 ? 14.836 21.031 -15.410 1.00 88.00 210 MET A CA 1
ATOM 1750 C C . MET A 1 210 ? 14.557 20.713 -16.885 1.00 88.00 210 MET A C 1
ATOM 1752 O O . MET A 1 210 ? 14.841 19.601 -17.331 1.00 88.00 210 MET A O 1
ATOM 1756 N N . ALA A 1 211 ? 14.051 21.673 -17.666 1.00 88.88 211 ALA A N 1
ATOM 1757 C CA . ALA A 1 211 ? 13.691 21.462 -19.069 1.00 88.88 211 ALA A CA 1
ATOM 1758 C C . ALA A 1 211 ? 14.838 20.897 -19.944 1.00 88.88 211 ALA A C 1
ATOM 1760 O O . ALA A 1 211 ? 14.572 19.950 -20.687 1.00 88.88 211 ALA A O 1
ATOM 1761 N N . PRO A 1 212 ? 16.107 21.355 -19.830 1.00 88.56 212 PRO A N 1
ATOM 1762 C CA . PRO A 1 212 ? 17.224 20.804 -20.611 1.00 88.56 212 PRO A CA 1
ATOM 1763 C C . PRO A 1 212 ? 17.558 19.335 -20.309 1.00 88.56 212 PRO A C 1
ATOM 1765 O O . PRO A 1 212 ? 18.276 18.707 -21.082 1.00 88.56 212 PRO A O 1
ATOM 1768 N N . LEU A 1 213 ? 17.060 18.790 -19.194 1.00 91.25 213 LEU A N 1
ATOM 1769 C CA . LEU A 1 213 ? 17.182 17.373 -18.842 1.00 91.25 213 LEU A CA 1
ATOM 1770 C C . LEU A 1 213 ? 15.964 16.578 -19.312 1.00 91.25 213 LEU A C 1
ATOM 1772 O O . LEU A 1 213 ? 16.105 15.510 -19.900 1.00 91.25 213 LEU A O 1
ATOM 1776 N N . ILE A 1 214 ? 14.762 17.099 -19.047 1.00 91.56 214 ILE A N 1
ATOM 1777 C CA . ILE A 1 214 ? 13.503 16.393 -19.306 1.00 91.56 214 ILE A CA 1
ATOM 1778 C C . ILE A 1 214 ? 13.276 16.228 -20.809 1.00 91.56 214 ILE A C 1
ATOM 1780 O O . ILE A 1 214 ? 12.897 15.142 -21.242 1.00 91.56 214 ILE A O 1
ATOM 1784 N N . ILE A 1 215 ? 13.522 17.275 -21.605 1.00 93.69 215 ILE A N 1
ATOM 1785 C CA . ILE A 1 215 ? 13.236 17.250 -23.044 1.00 93.69 215 ILE A CA 1
ATOM 1786 C C . ILE A 1 215 ? 14.063 16.161 -23.754 1.00 93.69 215 ILE A C 1
ATOM 1788 O O . ILE A 1 215 ? 13.441 15.298 -24.373 1.00 93.69 215 ILE A O 1
ATOM 1792 N N . PRO A 1 216 ? 15.409 16.100 -23.639 1.00 92.81 216 PRO A N 1
ATOM 1793 C CA . PRO A 1 216 ? 16.184 15.056 -24.313 1.00 92.81 216 PRO A CA 1
ATOM 1794 C C . PRO A 1 216 ? 15.806 13.641 -23.874 1.00 92.81 216 PRO A C 1
ATOM 1796 O O . PRO A 1 216 ? 15.615 12.776 -24.722 1.00 92.81 216 PRO A O 1
ATOM 1799 N N . VAL A 1 217 ? 15.632 13.406 -22.568 1.00 93.94 217 VAL A N 1
ATOM 1800 C CA . VAL A 1 217 ? 15.250 12.082 -22.043 1.00 93.94 217 VAL A CA 1
ATOM 1801 C C . VAL A 1 217 ? 13.884 11.653 -22.577 1.00 93.94 217 VAL A C 1
ATOM 1803 O O . VAL A 1 217 ? 13.703 10.494 -22.933 1.00 93.94 217 VAL A O 1
ATOM 1806 N N . THR A 1 218 ? 12.934 12.584 -22.687 1.00 94.75 218 THR A N 1
ATOM 1807 C CA . THR A 1 218 ? 11.596 12.295 -23.224 1.00 94.75 218 THR A CA 1
ATOM 1808 C C . THR A 1 218 ? 11.652 11.954 -24.711 1.00 94.75 218 THR A C 1
ATOM 1810 O O . THR A 1 218 ? 11.024 10.991 -25.136 1.00 94.75 218 THR A O 1
ATOM 1813 N N . ILE A 1 219 ? 12.431 12.697 -25.505 1.00 95.56 219 ILE A N 1
ATOM 1814 C CA . ILE A 1 219 ? 12.610 12.399 -26.933 1.00 95.56 219 ILE A CA 1
ATOM 1815 C C . ILE A 1 219 ? 13.279 11.033 -27.127 1.00 95.56 219 ILE A C 1
ATOM 1817 O O . ILE A 1 219 ? 12.801 10.233 -27.927 1.00 95.56 219 ILE A O 1
ATOM 1821 N N . HIS A 1 220 ? 14.325 10.721 -26.356 1.00 92.94 220 HIS A N 1
ATOM 1822 C CA . HIS A 1 220 ? 14.960 9.400 -26.393 1.00 92.94 220 HIS A CA 1
ATOM 1823 C C . HIS A 1 220 ? 14.000 8.275 -25.989 1.00 92.94 220 HIS A C 1
ATOM 1825 O O . HIS A 1 220 ? 14.026 7.210 -26.601 1.00 92.94 220 HIS A O 1
ATOM 1831 N N . ALA A 1 221 ? 13.126 8.511 -25.007 1.00 93.81 221 ALA A N 1
ATOM 1832 C CA . ALA A 1 221 ? 12.099 7.552 -24.617 1.00 93.81 221 ALA A CA 1
ATOM 1833 C C . ALA A 1 221 ? 11.077 7.288 -25.735 1.00 93.81 221 ALA A C 1
ATOM 1835 O O . ALA A 1 221 ? 10.685 6.140 -25.928 1.00 93.81 221 ALA A O 1
ATOM 1836 N N . LEU A 1 222 ? 10.664 8.328 -26.471 1.00 95.31 222 LEU A N 1
ATOM 1837 C CA . LEU A 1 222 ? 9.729 8.206 -27.594 1.00 95.31 222 LEU A CA 1
ATOM 1838 C C . LEU A 1 222 ? 10.343 7.427 -28.760 1.00 95.31 222 LEU A C 1
ATOM 1840 O O . LEU A 1 222 ? 9.749 6.449 -29.201 1.00 95.31 222 LEU A O 1
ATOM 1844 N N . ILE A 1 223 ? 11.558 7.790 -29.179 1.00 95.38 223 ILE A N 1
ATOM 1845 C CA . ILE A 1 223 ? 12.280 7.077 -30.247 1.00 95.38 223 ILE A CA 1
ATOM 1846 C C . ILE A 1 223 ? 12.499 5.614 -29.848 1.00 95.38 223 ILE A C 1
ATOM 1848 O O . ILE A 1 223 ? 12.170 4.706 -30.601 1.00 95.38 223 ILE A O 1
ATOM 1852 N N . GLY A 1 224 ? 12.960 5.367 -28.617 1.00 93.75 2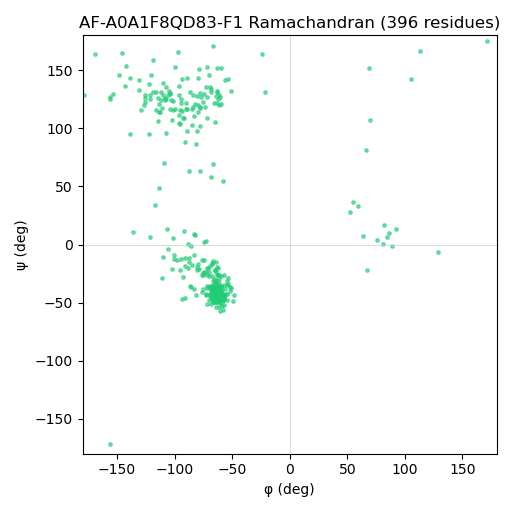24 GLY A N 1
ATOM 1853 C CA . GLY A 1 224 ? 13.115 4.003 -28.119 1.00 93.75 224 GLY A CA 1
ATOM 1854 C C . GLY A 1 224 ? 11.798 3.228 -28.111 1.00 93.75 224 GLY A C 1
ATOM 1855 O O . GLY A 1 224 ? 11.797 2.033 -28.388 1.00 93.75 224 GLY A O 1
ATOM 1856 N N . SER A 1 225 ? 10.669 3.885 -27.826 1.00 94.44 225 SER A N 1
ATOM 1857 C CA . SER A 1 225 ? 9.362 3.228 -27.870 1.00 94.44 225 SER A CA 1
ATOM 1858 C C . SER A 1 225 ? 8.940 2.835 -29.288 1.00 94.44 225 SER A C 1
ATOM 1860 O O . SER A 1 225 ? 8.372 1.757 -29.438 1.00 94.44 225 SER A O 1
ATOM 1862 N N . GLU A 1 226 ? 9.266 3.637 -30.308 1.00 96.62 226 GLU A N 1
ATOM 1863 C CA . GLU A 1 226 ? 9.056 3.288 -31.721 1.00 96.62 226 GLU A CA 1
ATOM 1864 C C . GLU A 1 226 ? 9.891 2.060 -32.102 1.00 96.62 226 GLU A C 1
ATOM 1866 O O . GLU A 1 226 ? 9.326 1.066 -32.551 1.00 96.62 226 GLU A O 1
ATOM 1871 N N . ASP A 1 227 ? 11.191 2.052 -31.775 1.00 96.00 227 ASP A N 1
ATOM 1872 C CA . ASP A 1 227 ? 12.074 0.902 -32.030 1.00 96.00 227 ASP A CA 1
ATOM 1873 C C . ASP A 1 227 ? 11.548 -0.394 -31.381 1.00 96.00 227 ASP A C 1
ATOM 1875 O O . ASP A 1 227 ? 11.654 -1.493 -31.936 1.00 96.00 227 ASP A O 1
ATOM 1879 N N . ILE A 1 228 ? 10.983 -0.287 -30.173 1.00 94.31 228 ILE A N 1
ATOM 1880 C CA . ILE A 1 228 ? 10.395 -1.423 -29.455 1.00 94.31 228 ILE A CA 1
ATOM 1881 C C . ILE A 1 228 ? 9.123 -1.905 -30.149 1.00 94.31 228 ILE A C 1
ATOM 1883 O O . ILE A 1 228 ? 8.942 -3.117 -30.270 1.00 94.31 228 ILE A O 1
ATOM 1887 N N . ILE A 1 229 ? 8.251 -0.990 -30.579 1.00 94.69 229 ILE A N 1
ATOM 1888 C CA . ILE A 1 229 ? 7.008 -1.323 -31.283 1.00 94.69 229 ILE A CA 1
ATOM 1889 C C . ILE A 1 229 ? 7.332 -2.010 -32.611 1.00 94.69 229 ILE A C 1
ATOM 1891 O O . ILE A 1 229 ? 6.830 -3.105 -32.852 1.00 94.69 229 ILE A O 1
ATOM 1895 N N . ASP A 1 230 ? 8.253 -1.463 -33.401 1.00 96.88 230 ASP A N 1
ATOM 1896 C CA . ASP A 1 230 ? 8.689 -2.070 -34.661 1.00 96.88 230 ASP A CA 1
ATOM 1897 C C . ASP A 1 230 ? 9.269 -3.474 -34.431 1.00 96.88 230 ASP A C 1
ATOM 1899 O O . ASP A 1 230 ? 8.914 -4.441 -35.111 1.00 96.88 230 ASP A O 1
ATOM 1903 N N . ALA A 1 231 ? 10.114 -3.640 -33.408 1.00 96.56 231 ALA A N 1
ATOM 1904 C CA . ALA A 1 231 ? 10.655 -4.947 -33.041 1.00 96.56 231 ALA A CA 1
ATOM 1905 C C . ALA A 1 231 ? 9.575 -5.937 -32.562 1.00 96.56 231 ALA A C 1
ATOM 1907 O O . ALA A 1 231 ? 9.727 -7.154 -32.725 1.00 96.56 231 ALA A O 1
ATOM 1908 N N . MET A 1 232 ? 8.499 -5.448 -31.944 1.00 94.19 232 MET A N 1
ATOM 1909 C CA . MET A 1 232 ? 7.356 -6.259 -31.530 1.00 94.19 232 MET A CA 1
ATOM 1910 C C . MET A 1 232 ? 6.507 -6.689 -32.725 1.00 94.19 232 MET A C 1
ATOM 1912 O O . MET A 1 232 ? 6.150 -7.868 -32.806 1.00 94.19 232 MET A O 1
ATOM 1916 N N . ASP A 1 233 ? 6.252 -5.785 -33.666 1.00 94.56 233 ASP A N 1
ATOM 1917 C CA . ASP A 1 233 ? 5.497 -6.059 -34.888 1.00 94.56 233 ASP A CA 1
ATOM 1918 C C . ASP A 1 233 ? 6.241 -7.063 -35.779 1.00 94.56 233 ASP A C 1
ATOM 1920 O O . ASP A 1 233 ? 5.654 -8.054 -36.223 1.00 94.56 233 ASP A O 1
ATOM 1924 N N . LEU A 1 234 ? 7.567 -6.924 -35.919 1.00 97.00 234 LEU A N 1
ATOM 1925 C CA . LEU A 1 234 ? 8.426 -7.903 -36.604 1.00 97.00 234 LEU A CA 1
ATOM 1926 C C . LEU A 1 234 ? 8.388 -9.297 -35.955 1.00 97.00 234 LEU A C 1
ATOM 1928 O O . LEU A 1 234 ? 8.590 -10.308 -36.627 1.00 97.00 234 LEU A O 1
ATOM 1932 N N . ARG A 1 235 ? 8.110 -9.374 -34.649 1.00 93.88 235 ARG A N 1
ATOM 1933 C CA . ARG A 1 235 ? 7.923 -10.634 -33.908 1.00 93.88 235 ARG A CA 1
ATOM 1934 C C . ARG A 1 235 ? 6.463 -11.087 -33.855 1.00 93.88 235 ARG A C 1
ATOM 1936 O O . ARG A 1 235 ? 6.147 -12.008 -33.101 1.00 93.88 235 ARG A O 1
ATOM 1943 N N . SER A 1 236 ? 5.585 -10.462 -34.644 1.00 92.75 236 SER A N 1
ATOM 1944 C CA . SER A 1 236 ? 4.150 -10.760 -34.701 1.00 92.75 236 SER A CA 1
ATOM 1945 C C . SER A 1 236 ? 3.469 -10.673 -33.329 1.00 92.75 236 SER A C 1
ATOM 1947 O O . SER A 1 236 ? 2.585 -11.469 -32.990 1.00 92.75 236 SER A O 1
ATOM 1949 N N . PHE A 1 237 ? 3.898 -9.722 -32.496 1.00 90.94 237 PHE A N 1
ATOM 1950 C CA . PHE A 1 237 ? 3.296 -9.508 -31.188 1.00 90.94 237 PHE A CA 1
ATOM 1951 C C . PHE A 1 237 ? 1.824 -9.093 -31.337 1.00 90.94 237 PHE A C 1
ATOM 1953 O O . PHE A 1 237 ? 1.492 -8.186 -32.086 1.00 90.94 237 PHE A O 1
ATOM 1960 N N . GLY A 1 238 ? 0.919 -9.742 -30.598 1.00 86.25 238 GLY A N 1
ATOM 1961 C CA . GLY A 1 238 ? -0.505 -9.373 -30.572 1.00 86.25 238 GLY A CA 1
ATOM 1962 C C . GLY A 1 238 ? -1.396 -10.040 -31.629 1.00 86.25 238 GLY A C 1
ATOM 1963 O O . GLY A 1 238 ? -2.607 -9.847 -31.583 1.00 86.25 238 GLY A O 1
ATOM 1964 N N . VAL A 1 239 ? -0.847 -10.879 -32.514 1.00 88.38 239 VAL A N 1
ATOM 1965 C CA . VAL A 1 239 ? -1.616 -11.586 -33.563 1.00 88.38 239 VAL A CA 1
ATOM 1966 C C . VAL A 1 239 ? -2.463 -12.753 -33.007 1.00 88.38 239 VAL A C 1
ATOM 1968 O O . VAL A 1 239 ? -3.375 -13.241 -33.670 1.00 88.38 239 VAL A O 1
ATOM 1971 N N . GLY A 1 240 ? -2.231 -13.191 -31.763 1.00 86.25 240 GLY A N 1
ATOM 1972 C CA . GLY A 1 240 ? -2.966 -14.301 -31.145 1.00 86.25 240 GLY A CA 1
ATOM 1973 C C . GLY A 1 240 ? -2.976 -14.284 -29.615 1.00 86.25 240 GLY A C 1
ATOM 1974 O O . GLY A 1 240 ? -2.531 -13.328 -28.978 1.00 86.25 240 GLY A O 1
ATOM 1975 N N . LYS A 1 241 ? -3.489 -15.367 -29.012 1.00 85.38 241 LYS A N 1
ATOM 1976 C CA . LYS A 1 241 ? -3.502 -15.540 -27.550 1.00 85.38 241 LYS A CA 1
ATOM 1977 C C . LYS A 1 241 ? -2.070 -15.573 -27.018 1.00 85.38 241 LYS A C 1
ATOM 1979 O O . LYS A 1 241 ? -1.259 -16.391 -27.449 1.00 85.38 241 LYS A O 1
ATOM 1984 N N . ARG A 1 242 ? -1.771 -14.696 -26.062 1.00 84.00 242 ARG A N 1
ATOM 1985 C CA . ARG A 1 242 ? -0.445 -14.586 -25.459 1.00 84.00 242 ARG A CA 1
ATOM 1986 C C . ARG A 1 242 ? -0.175 -15.770 -24.532 1.00 84.00 242 ARG A C 1
ATOM 1988 O O . ARG A 1 242 ? -1.002 -16.125 -23.697 1.00 84.00 242 ARG A O 1
ATOM 1995 N N . THR A 1 243 ? 1.022 -16.333 -24.627 1.00 87.75 243 THR A N 1
ATOM 1996 C CA . THR A 1 243 ? 1.538 -17.313 -23.666 1.00 87.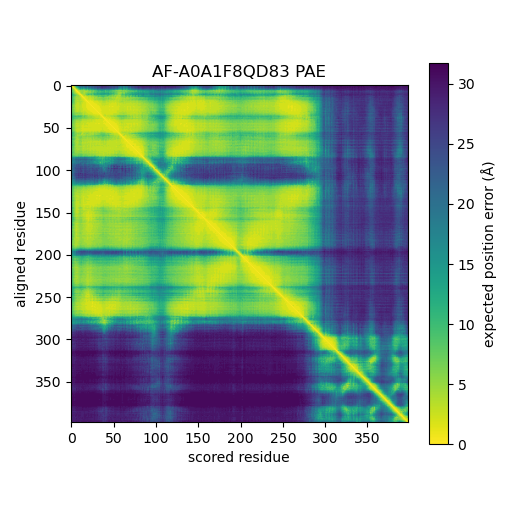75 243 THR A CA 1
ATOM 1997 C C . THR A 1 243 ? 2.625 -16.682 -22.805 1.00 87.75 243 THR A C 1
ATOM 1999 O O . THR A 1 243 ? 3.512 -16.004 -23.323 1.00 87.75 243 THR A O 1
ATOM 2002 N N . TRP A 1 244 ? 2.582 -16.927 -21.497 1.00 87.06 244 TRP A N 1
ATOM 2003 C CA . TRP A 1 244 ? 3.585 -16.448 -20.545 1.00 87.06 244 TRP A CA 1
ATOM 2004 C C . TRP A 1 244 ? 4.635 -17.530 -20.279 1.00 87.06 244 TRP A C 1
ATOM 2006 O O . TRP A 1 244 ? 4.285 -18.678 -19.988 1.00 87.06 244 TRP A O 1
ATOM 2016 N N . LEU A 1 245 ? 5.914 -17.158 -20.414 1.00 87.69 245 LEU A N 1
ATOM 2017 C CA . LEU A 1 245 ? 7.049 -18.056 -20.186 1.00 87.69 245 LEU A CA 1
ATOM 2018 C C . LEU A 1 245 ? 7.228 -18.344 -18.692 1.00 87.69 245 LEU A C 1
ATOM 2020 O O . LEU A 1 245 ? 7.277 -19.500 -18.283 1.00 87.69 245 LEU A O 1
ATOM 2024 N N . GLU A 1 246 ? 7.276 -17.292 -17.877 1.00 85.50 246 GLU A N 1
ATOM 2025 C CA . GLU A 1 246 ? 7.235 -17.426 -16.426 1.00 85.50 246 GLU A CA 1
ATOM 2026 C C . GLU A 1 246 ? 5.799 -17.687 -15.975 1.00 85.50 246 GLU A C 1
ATOM 2028 O O . GLU A 1 246 ? 4.868 -16.981 -16.368 1.00 85.50 246 GLU A O 1
ATOM 2033 N N . LYS A 1 247 ? 5.618 -18.708 -15.137 1.00 85.00 247 LYS A N 1
ATOM 2034 C CA . LYS A 1 247 ? 4.324 -19.060 -14.551 1.00 85.00 247 LYS A CA 1
ATOM 2035 C C . LYS A 1 247 ? 4.465 -19.114 -13.041 1.00 85.00 247 LYS A C 1
ATOM 2037 O O . LYS A 1 247 ? 5.303 -19.848 -12.524 1.00 85.00 247 LYS A O 1
ATOM 2042 N N . LEU A 1 248 ? 3.620 -18.366 -12.338 1.00 86.62 248 LEU A N 1
ATOM 2043 C CA . LEU A 1 248 ? 3.518 -18.477 -10.890 1.00 86.62 248 LEU A CA 1
ATOM 2044 C C . LEU A 1 248 ? 2.648 -19.684 -10.533 1.00 86.62 248 LEU A C 1
ATOM 2046 O O . LEU A 1 248 ? 1.527 -19.834 -11.032 1.00 86.62 248 LEU A O 1
ATOM 2050 N N . THR A 1 249 ? 3.165 -20.551 -9.670 1.00 87.06 249 THR A N 1
ATOM 2051 C CA . THR A 1 249 ? 2.479 -21.759 -9.205 1.00 87.06 249 THR A CA 1
ATOM 2052 C C . THR A 1 249 ? 2.059 -21.590 -7.754 1.00 87.06 249 THR A C 1
ATOM 2054 O O . THR A 1 249 ? 2.916 -21.355 -6.899 1.00 87.06 249 THR A O 1
ATOM 2057 N N . TYR A 1 250 ? 0.773 -21.793 -7.471 1.00 88.62 250 TYR A N 1
ATOM 2058 C CA . TYR A 1 250 ? 0.285 -21.836 -6.098 1.00 88.62 250 TYR A CA 1
ATOM 2059 C C . TYR A 1 250 ? 0.909 -23.006 -5.339 1.00 88.62 250 TYR A C 1
ATOM 2061 O O . TYR A 1 250 ? 0.935 -24.143 -5.811 1.00 88.62 250 TYR A O 1
ATOM 2069 N N . ARG A 1 251 ? 1.399 -22.722 -4.139 1.00 89.06 251 ARG A N 1
ATOM 2070 C CA . ARG A 1 251 ? 1.868 -23.708 -3.168 1.00 89.06 251 ARG A CA 1
ATOM 2071 C C . ARG A 1 251 ? 0.757 -23.994 -2.163 1.00 89.06 251 ARG A C 1
ATOM 2073 O O . ARG A 1 251 ? -0.182 -23.217 -2.013 1.00 89.06 251 ARG A O 1
ATOM 2080 N N . LEU A 1 252 ? 0.897 -25.076 -1.394 1.00 88.50 252 LEU A N 1
ATOM 2081 C CA . LEU A 1 252 ? -0.072 -25.442 -0.347 1.00 88.50 252 LEU A CA 1
ATOM 2082 C C . LEU A 1 252 ? -0.369 -24.283 0.619 1.00 88.50 252 LEU A C 1
ATOM 2084 O O . LEU A 1 252 ? -1.508 -24.088 1.018 1.00 88.50 252 LEU A O 1
ATOM 2088 N N . ARG A 1 253 ? 0.640 -23.470 0.951 1.00 88.25 253 ARG A N 1
ATOM 2089 C CA . ARG A 1 253 ? 0.486 -22.296 1.827 1.00 88.25 253 ARG A CA 1
ATOM 2090 C C . ARG A 1 253 ? -0.447 -21.232 1.243 1.00 88.25 253 ARG A C 1
ATOM 2092 O O . ARG A 1 253 ? -1.187 -20.607 1.994 1.00 88.25 253 ARG A O 1
ATOM 2099 N N . ASP A 1 254 ? -0.443 -21.057 -0.075 1.00 91.25 254 ASP A N 1
ATOM 2100 C CA . ASP A 1 254 ? -1.291 -20.081 -0.765 1.00 91.25 254 ASP A CA 1
ATOM 2101 C C . ASP A 1 254 ? -2.756 -20.524 -0.771 1.00 91.25 254 ASP A C 1
ATOM 2103 O O . ASP A 1 254 ? -3.659 -19.706 -0.588 1.00 91.25 254 ASP A O 1
ATOM 2107 N N . TYR A 1 255 ? -2.977 -21.838 -0.883 1.00 90.38 255 TYR A N 1
ATOM 2108 C CA . TYR A 1 255 ? -4.296 -22.453 -0.742 1.00 90.38 255 TYR A CA 1
ATOM 2109 C C . TYR A 1 255 ? -4.889 -22.298 0.659 1.00 90.38 255 TYR A C 1
ATOM 2111 O O . TYR A 1 255 ? -6.105 -22.333 0.783 1.00 90.38 255 TYR A O 1
ATOM 2119 N N . PHE A 1 256 ? -4.075 -22.094 1.699 1.00 93.31 256 PHE A N 1
ATOM 2120 C CA . PHE A 1 256 ? -4.574 -21.736 3.031 1.00 93.31 256 PHE A CA 1
ATOM 2121 C C . PHE A 1 256 ? -4.756 -20.225 3.202 1.00 93.31 256 PHE A C 1
ATOM 2123 O O . PHE A 1 256 ? -5.704 -19.793 3.855 1.00 93.31 256 PHE A O 1
ATOM 2130 N N . LEU A 1 257 ? -3.878 -19.413 2.603 1.00 93.69 257 LEU A N 1
ATOM 2131 C CA . LEU A 1 257 ? -3.891 -17.960 2.779 1.00 93.69 257 LEU A CA 1
ATOM 2132 C C . LEU A 1 257 ? -5.141 -17.304 2.171 1.00 93.69 257 LEU A C 1
ATOM 2134 O O . LEU A 1 257 ? -5.748 -16.445 2.811 1.00 93.69 257 LEU A O 1
ATOM 2138 N N . ILE A 1 258 ? -5.547 -17.712 0.963 1.00 93.88 258 ILE A N 1
ATOM 2139 C CA . ILE A 1 258 ? -6.713 -17.122 0.284 1.00 93.88 258 ILE A CA 1
ATOM 2140 C C . ILE A 1 258 ? -8.012 -17.400 1.064 1.00 93.88 258 ILE A C 1
ATOM 2142 O O . ILE A 1 258 ? -8.690 -16.431 1.414 1.00 93.88 258 ILE A O 1
ATOM 2146 N N . PRO A 1 259 ? -8.365 -18.658 1.409 1.00 95.38 259 PRO A N 1
ATOM 2147 C CA . PRO A 1 259 ? -9.559 -18.933 2.202 1.00 95.38 259 PRO A CA 1
ATOM 2148 C C . PRO A 1 259 ? -9.519 -18.277 3.575 1.00 95.38 259 PRO A C 1
ATOM 2150 O O . PRO A 1 259 ? -10.547 -17.786 4.018 1.00 95.38 259 PRO A O 1
ATOM 2153 N N . LEU A 1 260 ? -8.355 -18.202 4.231 1.00 95.12 260 LEU A N 1
ATOM 2154 C CA . LEU A 1 260 ? -8.225 -17.483 5.499 1.00 95.12 260 LEU A CA 1
ATOM 2155 C C . LEU A 1 260 ? -8.614 -16.005 5.347 1.00 95.12 260 LEU A C 1
ATOM 2157 O O . LEU A 1 260 ? -9.392 -15.496 6.148 1.00 95.12 260 LEU A O 1
ATOM 2161 N N . GLY A 1 261 ? -8.119 -15.326 4.307 1.00 95.31 261 GLY A N 1
ATOM 2162 C CA . GLY A 1 261 ? -8.493 -13.939 4.017 1.00 95.31 261 GLY A CA 1
ATOM 2163 C C . GLY A 1 261 ? -9.992 -13.780 3.758 1.00 95.31 261 GLY A C 1
ATOM 2164 O O . GLY A 1 261 ? -10.630 -12.905 4.341 1.00 95.31 261 GLY A O 1
ATOM 2165 N N . VAL A 1 262 ? -10.571 -14.663 2.941 1.00 96.06 262 VAL A N 1
ATOM 2166 C CA . VAL A 1 262 ? -12.011 -14.654 2.636 1.00 96.06 262 VAL A CA 1
ATOM 2167 C C . VAL A 1 262 ? -12.850 -14.927 3.886 1.00 96.06 262 VAL A C 1
ATOM 2169 O O . VAL A 1 262 ? -13.837 -14.235 4.112 1.00 96.06 262 VAL A O 1
ATOM 2172 N N . LEU A 1 263 ? -12.452 -15.880 4.732 1.00 96.12 263 LEU A N 1
ATOM 2173 C CA . LEU A 1 263 ? -13.126 -16.185 5.996 1.00 96.12 263 LEU A CA 1
ATOM 2174 C C . LEU A 1 263 ? -13.088 -14.997 6.957 1.00 96.12 263 LEU A C 1
ATOM 2176 O O . LEU A 1 263 ? -14.106 -14.691 7.571 1.00 96.12 263 LEU A O 1
ATOM 2180 N N . ILE A 1 264 ? -11.953 -14.298 7.054 1.00 94.81 264 ILE A N 1
ATOM 2181 C CA . ILE A 1 264 ? -11.845 -13.071 7.852 1.00 94.81 264 ILE A CA 1
ATOM 2182 C C . ILE A 1 264 ? -12.808 -12.006 7.315 1.00 94.81 264 ILE A C 1
ATOM 2184 O O . ILE A 1 264 ? -13.515 -11.387 8.106 1.00 94.81 264 ILE A O 1
ATOM 2188 N N . LEU A 1 265 ? -12.898 -11.825 5.995 1.00 95.44 265 LEU A N 1
ATOM 2189 C CA . LEU A 1 265 ? -13.799 -10.845 5.383 1.00 95.44 265 LEU A CA 1
ATOM 2190 C C . LEU A 1 265 ? -15.274 -11.186 5.595 1.00 95.44 265 LEU A C 1
ATOM 2192 O O . LEU A 1 265 ? -16.043 -10.339 6.045 1.00 95.44 265 LEU A O 1
ATOM 2196 N N . VAL A 1 266 ? -15.672 -12.426 5.316 1.00 95.38 266 VAL A N 1
ATOM 2197 C CA . VAL A 1 266 ? -17.054 -12.885 5.511 1.00 95.38 266 VAL A CA 1
ATOM 2198 C C . VAL A 1 266 ? -17.424 -12.844 6.992 1.00 95.38 266 VAL A C 1
ATOM 2200 O O . VAL A 1 266 ? -18.498 -12.355 7.336 1.00 95.38 266 VAL A O 1
ATOM 2203 N N . GLY A 1 267 ? -16.527 -13.274 7.883 1.00 92.88 267 GLY A N 1
ATOM 2204 C CA . GLY A 1 267 ? -16.694 -13.138 9.330 1.00 92.88 267 GLY A CA 1
ATOM 2205 C C . GLY A 1 267 ? -16.883 -11.678 9.745 1.00 92.88 267 GLY A C 1
ATOM 2206 O O . GLY A 1 267 ? -17.803 -11.351 10.483 1.00 92.88 267 GLY A O 1
ATOM 2207 N N . SER A 1 268 ? -16.079 -10.771 9.192 1.00 91.81 268 SER A N 1
ATOM 2208 C CA . SER A 1 268 ? -16.165 -9.338 9.488 1.00 91.81 268 SER A CA 1
ATOM 2209 C C . SER A 1 268 ? -17.498 -8.726 9.059 1.00 91.81 268 SER A C 1
ATOM 2211 O O . SER A 1 268 ? -18.141 -8.016 9.831 1.00 91.81 268 SER A O 1
ATOM 2213 N N . ILE A 1 269 ? -17.941 -9.039 7.839 1.00 91.81 269 ILE A N 1
ATOM 2214 C CA . ILE A 1 269 ? -19.209 -8.547 7.292 1.00 91.81 269 ILE A CA 1
ATOM 2215 C C . ILE A 1 269 ? -20.391 -9.129 8.069 1.00 91.81 269 ILE A C 1
ATOM 2217 O O . ILE A 1 269 ? -21.291 -8.390 8.452 1.00 91.81 269 ILE A O 1
ATOM 2221 N N . THR A 1 270 ? -20.384 -10.433 8.352 1.00 91.06 270 THR A N 1
ATOM 2222 C CA . THR A 1 270 ? -21.463 -11.074 9.120 1.00 91.06 270 THR A CA 1
ATOM 2223 C C . THR A 1 270 ? -21.576 -10.492 10.525 1.00 91.06 270 THR A C 1
ATOM 2225 O O . THR A 1 270 ? -22.672 -10.099 10.915 1.00 91.06 270 THR A O 1
ATOM 2228 N N . LEU A 1 271 ? -20.466 -10.337 11.257 1.00 89.62 271 LEU A N 1
ATOM 2229 C CA . LEU A 1 271 ? -20.470 -9.696 12.578 1.00 89.62 271 LEU A CA 1
ATOM 2230 C C . LEU A 1 271 ? -21.036 -8.271 12.521 1.00 89.62 271 LEU A C 1
ATOM 2232 O O . LEU A 1 271 ? -21.882 -7.915 13.344 1.00 89.62 271 LEU A O 1
ATOM 2236 N N . SER A 1 272 ? -20.624 -7.492 11.519 1.00 86.81 272 SER A N 1
ATOM 2237 C CA . SER A 1 272 ? -21.119 -6.131 11.310 1.00 86.81 272 SER A CA 1
ATOM 2238 C C . SER A 1 272 ? -22.628 -6.085 11.057 1.00 86.81 272 SER A C 1
ATOM 2240 O O . SER A 1 272 ? -23.320 -5.254 11.646 1.00 86.81 272 SER A O 1
ATOM 2242 N N . LEU A 1 273 ? -23.163 -7.019 10.260 1.00 86.50 273 LEU A N 1
ATOM 2243 C CA . LEU A 1 273 ? -24.602 -7.136 9.999 1.00 86.50 273 LEU A CA 1
ATOM 2244 C C . LEU A 1 273 ? -25.402 -7.508 11.256 1.00 86.50 273 LEU A C 1
ATOM 2246 O O . LEU A 1 273 ? -26.509 -7.009 11.439 1.00 86.50 273 LEU A O 1
ATOM 2250 N N . PHE A 1 274 ? -24.836 -8.319 12.155 1.00 86.19 274 PHE A N 1
ATOM 2251 C CA . PHE A 1 274 ? -25.429 -8.610 13.468 1.00 86.19 274 PHE A CA 1
ATOM 2252 C C . PHE A 1 274 ? -25.306 -7.444 14.469 1.00 86.19 274 PHE A C 1
ATOM 2254 O O . PHE A 1 274 ? -25.730 -7.567 15.616 1.00 86.19 274 PHE A O 1
ATOM 2261 N N . GLY A 1 275 ? -24.733 -6.306 14.061 1.00 77.19 275 GLY A N 1
ATOM 2262 C CA . GLY A 1 275 ? -24.562 -5.118 14.898 1.00 77.19 275 GLY A CA 1
ATOM 2263 C C . GLY A 1 275 ? -23.351 -5.175 15.834 1.00 77.19 275 GLY A C 1
ATOM 2264 O O . GLY A 1 275 ? -23.090 -4.205 16.549 1.00 77.19 275 GLY A O 1
ATOM 2265 N N . PHE A 1 276 ? -22.576 -6.263 15.806 1.00 71.19 276 PHE A N 1
ATOM 2266 C CA . PHE A 1 276 ? -21.313 -6.376 16.527 1.00 71.19 276 PHE A CA 1
ATOM 2267 C C . PHE A 1 276 ? -20.224 -5.654 15.729 1.00 71.19 276 PHE A C 1
ATOM 2269 O O . PHE A 1 276 ? -19.890 -6.049 14.617 1.00 71.19 276 PHE A O 1
ATOM 2276 N N . GLY A 1 277 ? -19.674 -4.568 16.276 1.00 60.81 277 GLY A N 1
ATOM 2277 C CA . GLY A 1 277 ? -18.667 -3.754 15.581 1.00 60.81 277 GLY A CA 1
ATOM 2278 C C . GLY A 1 277 ? -18.951 -2.258 15.538 1.00 60.81 277 GLY A C 1
ATOM 2279 O O . GLY A 1 277 ? -18.084 -1.483 15.117 1.00 60.81 277 GLY A O 1
ATOM 2280 N N . LYS A 1 278 ? -20.136 -1.852 16.012 1.00 70.56 278 LYS A N 1
ATOM 2281 C CA . LYS A 1 278 ? -20.379 -0.472 16.436 1.00 70.56 278 LYS A CA 1
ATOM 2282 C C . LYS A 1 278 ? -19.410 -0.122 17.558 1.00 70.56 278 LYS A C 1
ATOM 2284 O O . LYS A 1 278 ? -18.951 -1.002 18.284 1.00 70.56 278 LYS A O 1
ATOM 2289 N N . PHE A 1 279 ? -19.072 1.152 17.665 1.00 74.75 279 PHE A N 1
ATOM 2290 C CA . PHE A 1 279 ? -18.129 1.593 18.676 1.00 74.75 279 PHE A CA 1
ATOM 2291 C C . PHE A 1 279 ? -18.524 1.156 20.076 1.00 74.75 279 PHE A C 1
ATOM 2293 O O . PHE A 1 279 ? -19.695 1.183 20.455 1.00 74.75 279 PHE A O 1
ATOM 2300 N N . TRP A 1 280 ? -17.503 0.817 20.844 1.00 73.12 280 TRP A N 1
ATOM 2301 C CA . TRP A 1 280 ? -17.654 0.389 22.209 1.00 73.12 280 TRP A CA 1
ATOM 2302 C C . TRP A 1 280 ? -16.856 1.306 23.130 1.00 73.12 280 TRP A C 1
ATOM 2304 O O . TRP A 1 280 ? -15.658 1.513 22.928 1.00 73.12 280 TRP A O 1
ATOM 2314 N N . VAL A 1 281 ? -17.533 1.807 24.162 1.00 66.75 281 VAL A N 1
ATOM 2315 C CA . VAL A 1 281 ? -16.932 2.483 25.315 1.00 66.75 281 VAL A CA 1
ATOM 2316 C C . VAL A 1 281 ? -17.099 1.567 26.524 1.00 66.75 281 VAL A C 1
ATOM 2318 O O . VAL A 1 281 ? -18.172 0.978 26.679 1.00 66.75 281 VAL A O 1
ATOM 2321 N N . PRO A 1 282 ? -16.088 1.425 27.399 1.00 73.00 282 PRO A N 1
ATOM 2322 C CA . PRO A 1 282 ? -16.262 0.707 28.652 1.00 73.00 282 PRO A CA 1
ATOM 2323 C C . PRO A 1 282 ? -17.359 1.349 29.528 1.00 73.00 282 PRO A C 1
ATOM 2325 O O . PRO A 1 282 ? -17.189 2.497 29.952 1.00 73.00 282 PRO A O 1
ATOM 2328 N N . PRO A 1 283 ? -18.431 0.615 29.888 1.00 61.81 283 PRO A N 1
ATOM 2329 C CA . PRO A 1 283 ? -19.542 1.171 30.670 1.00 61.81 283 PRO A CA 1
ATOM 2330 C C . PRO A 1 283 ? -19.123 1.579 32.092 1.00 61.81 283 PRO A C 1
ATOM 2332 O O . PRO A 1 283 ? -19.615 2.565 32.629 1.00 61.81 283 PRO A O 1
ATOM 2335 N N . GLY A 1 284 ? -18.122 0.906 32.674 1.00 56.22 284 GLY A N 1
ATOM 2336 C CA . GLY A 1 284 ? -17.624 1.222 34.019 1.00 56.22 284 GLY A CA 1
ATOM 2337 C C . GLY A 1 284 ? -16.916 2.580 34.152 1.00 56.22 284 GLY A C 1
ATOM 2338 O O . GLY A 1 284 ? -16.746 3.059 35.271 1.00 56.22 284 GLY A O 1
ATOM 2339 N N . MET A 1 285 ? -16.499 3.211 33.044 1.00 55.06 285 MET A N 1
ATOM 2340 C CA . MET A 1 285 ? -16.039 4.608 33.077 1.00 55.06 285 MET A CA 1
ATOM 2341 C C . MET A 1 285 ? -17.206 5.586 32.943 1.00 55.06 285 MET A C 1
ATOM 2343 O O . MET A 1 285 ? -17.197 6.616 33.608 1.00 55.06 285 MET A O 1
ATOM 2347 N N . GLN A 1 286 ? -18.218 5.254 32.139 1.00 53.94 286 GLN A N 1
ATOM 2348 C CA . GLN A 1 286 ? -19.397 6.102 31.954 1.00 53.94 286 GLN A CA 1
ATOM 2349 C C . GLN A 1 286 ? -20.188 6.245 33.259 1.00 53.94 286 GLN A C 1
ATOM 2351 O O . GLN A 1 286 ? -20.502 7.363 33.648 1.00 53.94 286 GLN A O 1
ATOM 2356 N N . GLU A 1 287 ? -20.413 5.153 33.998 1.00 46.56 287 GLU A N 1
ATOM 2357 C CA . GLU A 1 287 ? -21.129 5.192 35.285 1.00 46.56 287 GLU A CA 1
ATOM 2358 C C . GLU A 1 287 ? -20.367 5.956 36.375 1.00 46.56 287 GLU A C 1
ATOM 2360 O O . GLU A 1 287 ? -20.962 6.745 37.105 1.00 46.56 287 GLU A O 1
ATOM 2365 N N . LYS A 1 288 ? -19.041 5.775 36.475 1.00 43.88 288 LYS A N 1
ATOM 2366 C CA . LYS A 1 288 ? -18.220 6.487 37.471 1.00 43.88 288 LYS A CA 1
ATOM 2367 C C . LYS A 1 288 ? -18.186 7.998 37.245 1.00 43.88 288 LYS A C 1
ATOM 2369 O O . LYS A 1 288 ? -18.131 8.734 38.224 1.00 43.88 288 LYS A O 1
ATOM 2374 N N . TYR A 1 289 ? -18.221 8.449 35.990 1.00 47.06 289 TYR A N 1
ATOM 2375 C CA . TYR A 1 289 ? -18.275 9.874 35.654 1.00 47.06 289 TYR A CA 1
ATOM 2376 C C . TYR A 1 289 ? -19.701 10.434 35.704 1.00 47.06 289 TYR A C 1
ATOM 2378 O O . TYR A 1 289 ? -19.890 11.526 36.227 1.00 47.06 289 TYR A O 1
ATOM 2386 N N . ALA A 1 290 ? -20.717 9.682 35.268 1.00 41.44 290 ALA A N 1
ATOM 2387 C CA . ALA A 1 290 ? -22.121 10.070 35.424 1.00 41.44 290 ALA A CA 1
ATOM 2388 C C . ALA A 1 290 ? -22.511 10.238 36.905 1.00 41.44 290 ALA A C 1
ATOM 2390 O O . ALA A 1 290 ? -23.244 11.161 37.241 1.00 41.44 290 ALA A O 1
ATOM 2391 N N . ALA A 1 291 ? -21.958 9.413 37.801 1.00 37.22 291 ALA A N 1
ATOM 2392 C CA . ALA A 1 291 ? -22.136 9.551 39.248 1.00 37.22 291 ALA A CA 1
ATOM 2393 C C . ALA A 1 291 ? -21.406 10.767 39.859 1.00 37.22 291 ALA A C 1
ATOM 2395 O O . ALA A 1 291 ? -21.751 11.190 40.960 1.00 37.22 291 ALA A O 1
ATOM 2396 N N . TRP A 1 292 ? -20.401 11.319 39.170 1.00 35.00 292 TRP A N 1
ATOM 2397 C CA . TRP A 1 292 ? -19.612 12.476 39.617 1.00 35.00 292 TRP A CA 1
ATOM 2398 C C . TRP A 1 292 ? -20.124 13.815 39.053 1.00 35.00 292 TRP A C 1
ATOM 2400 O O . TRP A 1 292 ? -19.849 14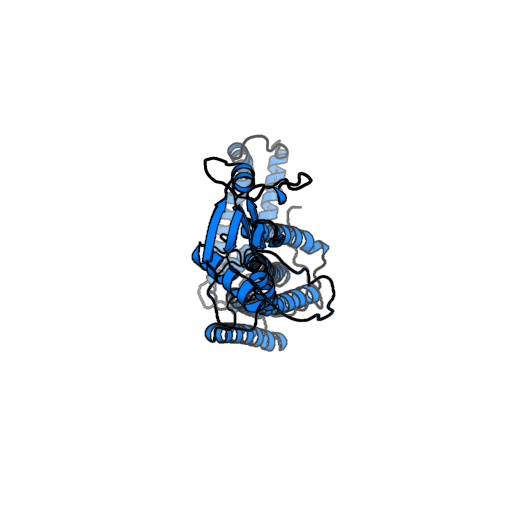.859 39.635 1.00 35.00 292 TRP A O 1
ATOM 2410 N N . VAL A 1 293 ? -20.865 13.799 37.938 1.00 41.09 293 VAL A N 1
ATOM 2411 C CA . VAL A 1 293 ? -21.264 14.990 37.155 1.00 41.09 293 VAL A CA 1
ATOM 2412 C C . VAL A 1 293 ? -22.792 15.184 37.140 1.00 41.09 293 VAL A C 1
ATOM 2414 O O . VAL A 1 293 ? -23.355 15.681 36.168 1.00 41.09 293 VAL A O 1
ATOM 2417 N N . ASP A 1 294 ? -23.500 14.835 38.219 1.00 40.59 294 ASP A N 1
ATOM 2418 C CA . ASP A 1 294 ? -24.914 15.223 38.381 1.00 40.59 294 ASP A CA 1
ATOM 2419 C C . ASP A 1 294 ? -24.995 16.697 38.833 1.00 40.59 294 ASP A C 1
ATOM 2421 O O . ASP A 1 294 ? -25.367 17.036 39.955 1.00 40.59 294 ASP A O 1
ATOM 2425 N N . VAL A 1 295 ? -24.522 17.594 37.962 1.00 44.97 295 VAL A N 1
ATOM 2426 C CA . VAL A 1 295 ? -24.685 19.042 38.110 1.00 44.97 295 VAL A CA 1
ATOM 2427 C C . VAL A 1 295 ? -26.055 19.386 37.524 1.00 44.97 295 VAL A C 1
ATOM 2429 O O . VAL A 1 295 ? -26.250 19.195 36.318 1.00 44.97 295 VAL A O 1
ATOM 2432 N N . PRO A 1 296 ? -27.008 19.899 38.324 1.00 46.44 296 PRO A N 1
ATOM 2433 C CA . PRO A 1 296 ? -28.360 20.156 37.848 1.00 46.44 296 PRO A CA 1
ATOM 2434 C C . PRO A 1 296 ? -28.336 21.182 36.712 1.00 46.44 296 PRO A C 1
ATOM 2436 O O . PRO A 1 296 ? -27.882 22.318 36.881 1.00 46.44 296 PRO A O 1
ATOM 2439 N N . LYS A 1 297 ? -28.831 20.792 35.533 1.00 43.72 297 LYS A N 1
ATOM 2440 C CA . LYS A 1 297 ? -28.826 21.648 34.335 1.00 43.72 297 LYS A CA 1
ATOM 2441 C C . LYS A 1 297 ? -29.955 22.677 34.364 1.00 43.72 297 LYS A C 1
ATOM 2443 O O . LYS A 1 297 ? -29.925 23.658 33.621 1.00 43.72 297 LYS A O 1
ATOM 2448 N N . ASN A 1 298 ? -30.958 22.476 35.214 1.00 44.78 298 ASN A N 1
ATOM 2449 C CA . ASN A 1 298 ? -32.144 23.318 35.323 1.00 44.78 298 ASN A CA 1
ATOM 2450 C C . ASN A 1 298 ? -32.652 23.400 36.782 1.00 44.78 298 ASN A C 1
ATOM 2452 O O . ASN A 1 298 ? -32.253 22.631 37.656 1.00 44.78 298 ASN A O 1
ATOM 2456 N N . ARG A 1 299 ? -33.534 24.377 37.058 1.00 39.97 299 ARG A N 1
ATOM 2457 C CA . ARG A 1 299 ? -34.069 24.645 38.410 1.00 39.97 299 ARG A CA 1
ATOM 2458 C C . ARG A 1 299 ? -34.765 23.418 39.011 1.00 39.97 299 ARG A C 1
ATOM 2460 O O . ARG A 1 299 ? -34.699 23.219 40.217 1.00 39.97 299 ARG A O 1
ATOM 2467 N N . GLN A 1 300 ? -35.428 22.625 38.173 1.00 48.53 300 GLN A N 1
ATOM 2468 C CA . GLN A 1 300 ? -36.211 21.468 38.596 1.00 48.53 300 GLN A CA 1
ATOM 2469 C C . GLN A 1 300 ? -35.307 20.310 39.048 1.00 48.53 300 GLN A C 1
ATOM 2471 O O . GLN A 1 300 ? -35.540 19.755 40.114 1.00 48.53 300 GLN A O 1
ATOM 2476 N N . GLU A 1 301 ? -34.227 20.019 38.314 1.00 54.44 301 GLU A N 1
ATOM 2477 C CA . GLU A 1 301 ? -33.225 19.012 38.703 1.00 54.44 301 GLU A CA 1
ATOM 2478 C C . GLU A 1 301 ? -32.503 19.396 39.997 1.00 54.44 301 GLU A C 1
ATOM 2480 O O . GLU A 1 301 ? -32.246 18.536 40.836 1.00 54.44 301 GLU A O 1
ATOM 2485 N N . ALA A 1 302 ? -32.229 20.690 40.207 1.00 49.66 302 ALA A N 1
ATOM 2486 C CA . ALA A 1 302 ? -31.637 21.165 41.459 1.00 49.66 302 ALA A CA 1
ATOM 2487 C C . ALA A 1 302 ? -32.576 20.933 42.656 1.00 49.66 302 ALA A C 1
ATOM 2489 O O . ALA A 1 302 ? -32.122 20.525 43.726 1.00 49.66 302 ALA A O 1
ATOM 2490 N N . ILE A 1 303 ? -33.884 21.166 42.470 1.00 48.72 303 ILE A N 1
ATOM 2491 C CA . ILE A 1 303 ? -34.911 20.903 43.488 1.00 48.72 303 ILE A CA 1
ATOM 2492 C C . ILE A 1 303 ? -35.024 19.399 43.758 1.00 48.72 303 ILE A C 1
ATOM 2494 O O . ILE A 1 303 ? -34.989 18.996 44.917 1.00 48.72 303 ILE A O 1
ATOM 2498 N N . ASP A 1 304 ? -35.105 18.568 42.719 1.00 52.75 304 ASP A N 1
ATOM 2499 C CA . ASP A 1 304 ? -35.227 17.113 42.861 1.00 52.75 304 ASP A CA 1
ATOM 2500 C C . ASP A 1 304 ? -33.996 16.498 43.535 1.00 52.75 304 ASP A C 1
ATOM 2502 O O . ASP A 1 304 ? -34.128 15.628 44.397 1.00 52.75 304 ASP A O 1
ATOM 2506 N N . MET A 1 305 ? -32.794 16.970 43.195 1.00 53.16 305 MET A N 1
ATOM 2507 C CA . MET A 1 305 ? -31.554 16.518 43.823 1.00 53.16 305 MET A CA 1
ATOM 2508 C C . MET A 1 305 ? -31.499 16.910 45.307 1.00 53.16 305 MET A C 1
ATOM 2510 O O . MET A 1 305 ? -31.145 16.079 46.146 1.00 53.16 305 MET A O 1
ATOM 2514 N N . ALA A 1 306 ? -31.903 18.138 45.650 1.00 50.47 306 ALA A N 1
ATOM 2515 C CA . ALA A 1 306 ? -31.991 18.589 47.039 1.00 50.47 306 ALA A CA 1
ATOM 2516 C C . ALA A 1 306 ? -33.045 17.798 47.835 1.00 50.47 306 ALA A C 1
ATOM 2518 O O . ALA A 1 306 ? -32.779 17.362 48.955 1.00 50.47 306 ALA A O 1
ATOM 2519 N N . MET A 1 307 ? -34.210 17.536 47.237 1.00 49.72 307 MET A N 1
ATOM 2520 C CA . MET A 1 307 ? -35.278 16.736 47.843 1.00 49.72 307 MET A CA 1
ATOM 2521 C C . MET A 1 307 ? -34.845 15.285 48.081 1.00 49.72 307 MET A C 1
ATOM 2523 O O . MET A 1 307 ? -35.143 14.731 49.135 1.00 49.72 307 MET A O 1
ATOM 2527 N N . ARG A 1 308 ? -34.089 14.674 47.157 1.00 53.41 308 ARG A N 1
ATOM 2528 C CA . ARG A 1 308 ? -33.514 13.328 47.342 1.00 53.41 308 ARG A CA 1
ATOM 2529 C C . ARG A 1 308 ? -32.457 13.290 48.442 1.00 53.41 308 ARG A C 1
ATOM 2531 O O . ARG A 1 308 ? -32.444 12.340 49.217 1.00 53.41 308 ARG A O 1
ATOM 2538 N N . ALA A 1 309 ? -31.597 14.304 48.531 1.00 48.69 309 ALA A N 1
ATOM 2539 C CA . ALA A 1 309 ? -30.614 14.407 49.609 1.00 48.69 309 ALA A CA 1
ATOM 2540 C C . ALA A 1 309 ? -31.293 14.553 50.984 1.00 48.69 309 ALA A C 1
ATOM 2542 O O . ALA A 1 309 ? -30.889 13.889 51.935 1.00 48.69 309 ALA A O 1
ATOM 2543 N N . CYS A 1 310 ? -32.373 15.339 51.074 1.00 44.69 310 CYS A N 1
ATOM 2544 C CA . CYS A 1 310 ? -33.208 15.425 52.276 1.00 44.69 310 CYS A CA 1
ATOM 2545 C C . CYS A 1 310 ? -33.928 14.110 52.600 1.00 44.69 310 CYS A C 1
ATOM 2547 O O . CYS A 1 310 ? -33.943 13.694 53.754 1.00 44.69 310 CYS A O 1
ATOM 2549 N N . ALA A 1 311 ? -34.491 13.435 51.596 1.00 45.47 311 ALA A N 1
ATOM 2550 C CA . ALA A 1 311 ? -35.169 12.152 51.775 1.00 45.47 311 ALA A CA 1
ATOM 2551 C C . ALA A 1 311 ? -34.205 11.027 52.189 1.00 45.47 311 ALA A C 1
ATOM 2553 O O . ALA A 1 311 ? -34.588 10.136 52.933 1.00 45.47 311 ALA A O 1
ATOM 2554 N N . ALA A 1 312 ? -32.943 11.070 51.752 1.00 45.31 312 ALA A N 1
ATOM 2555 C CA . ALA A 1 312 ? -31.914 10.137 52.210 1.00 45.31 312 ALA A CA 1
ATOM 2556 C C . ALA A 1 312 ? -31.510 10.373 53.678 1.00 45.31 312 ALA A C 1
ATOM 2558 O O . ALA A 1 312 ? -31.034 9.449 54.335 1.00 45.31 312 ALA A O 1
ATOM 2559 N N . ALA A 1 313 ? -31.716 11.587 54.199 1.00 41.25 313 ALA A N 1
ATOM 2560 C CA . ALA A 1 313 ? -31.388 11.945 55.573 1.00 41.25 313 ALA A CA 1
ATOM 2561 C C . ALA A 1 313 ? -32.490 11.587 56.593 1.00 41.25 313 ALA A C 1
ATOM 2563 O O . ALA A 1 313 ? -32.183 11.535 57.784 1.00 41.25 313 ALA A O 1
ATOM 2564 N N . HIS A 1 314 ? -33.743 11.327 56.183 1.00 39.84 314 HIS A N 1
ATOM 2565 C CA . HIS A 1 314 ? -34.876 11.036 57.086 1.00 39.84 314 HIS A CA 1
ATOM 2566 C C . HIS A 1 314 ? -35.788 9.899 56.590 1.00 39.84 314 HIS A C 1
ATOM 2568 O O . HIS A 1 314 ? -36.087 9.786 55.408 1.00 39.84 314 HIS A O 1
ATOM 2574 N N . SER A 1 315 ? -36.287 9.081 57.523 1.00 37.47 315 SER A N 1
ATOM 2575 C CA . SER A 1 315 ? -37.118 7.894 57.263 1.00 37.47 315 SER A CA 1
ATOM 2576 C C . SER A 1 315 ? -38.608 8.050 57.613 1.00 37.47 315 SER A C 1
ATOM 2578 O O . SER A 1 315 ? -39.321 7.046 57.645 1.00 37.47 315 SER A O 1
ATOM 2580 N N . THR A 1 316 ? -39.118 9.265 57.850 1.00 36.31 316 THR A N 1
ATOM 2581 C CA . THR A 1 316 ? -40.545 9.485 58.164 1.00 36.31 316 THR A CA 1
ATOM 2582 C C . THR A 1 316 ? -41.185 10.602 57.323 1.00 36.31 316 THR A C 1
ATOM 2584 O O . THR A 1 316 ? -40.524 11.600 57.035 1.00 36.31 316 THR A O 1
ATOM 2587 N N . PRO A 1 317 ? -42.454 10.458 56.878 1.00 38.78 317 PRO A N 1
ATOM 2588 C CA . PRO A 1 317 ? -42.973 11.170 55.712 1.00 38.78 317 PRO A CA 1
ATOM 2589 C C . PRO A 1 317 ? -44.072 12.193 56.057 1.00 38.78 317 PRO A C 1
ATOM 2591 O O . PRO A 1 317 ? -45.128 12.164 55.428 1.00 38.78 317 PRO A O 1
ATOM 2594 N N . GLU A 1 318 ? -43.876 13.072 57.051 1.00 39.44 318 GLU A N 1
ATOM 2595 C CA . GLU A 1 318 ? -45.014 13.848 57.593 1.00 39.44 318 GLU A CA 1
ATOM 2596 C C . GLU A 1 318 ? -44.958 15.384 57.545 1.00 39.44 318 GLU A C 1
ATOM 2598 O O . GLU A 1 318 ? -45.915 16.007 57.972 1.00 39.44 318 GLU A O 1
ATOM 2603 N N . GLU A 1 319 ? -43.982 16.044 56.914 1.00 41.31 319 GLU A N 1
ATOM 2604 C CA . GLU A 1 319 ? -44.138 17.477 56.579 1.00 41.31 319 GLU A CA 1
ATOM 2605 C C . GLU A 1 319 ? -43.243 17.872 55.391 1.00 41.31 319 GLU A C 1
ATOM 2607 O O . GLU A 1 319 ? -42.044 17.599 55.386 1.00 41.31 319 GLU A O 1
ATOM 2612 N N . GLN A 1 320 ? -43.818 18.483 54.345 1.00 41.81 320 GLN A N 1
ATOM 2613 C CA . GLN A 1 320 ? -43.050 18.959 53.185 1.00 41.81 320 GLN A CA 1
ATOM 2614 C C . GLN A 1 320 ? -42.340 20.279 53.537 1.00 41.81 320 GLN A C 1
ATOM 2616 O O . GLN A 1 320 ? -43.026 21.270 53.802 1.00 41.81 320 GLN A O 1
ATOM 2621 N N . PRO A 1 321 ? -40.994 20.347 53.519 1.00 44.78 321 PRO A N 1
ATOM 2622 C CA . PRO A 1 321 ? -40.281 21.591 53.788 1.00 44.78 321 PRO A CA 1
ATOM 2623 C C . PRO A 1 321 ? -40.468 22.591 52.638 1.00 44.78 321 PRO A C 1
ATOM 2625 O O . PRO A 1 321 ? -40.520 22.219 51.463 1.00 44.78 321 PRO A O 1
ATOM 2628 N N . ALA A 1 322 ? -40.524 23.885 52.961 1.00 39.12 322 ALA A N 1
ATOM 2629 C CA . ALA A 1 322 ? -40.535 24.936 51.948 1.00 39.12 322 ALA A CA 1
ATOM 2630 C C . ALA A 1 322 ? -39.130 25.073 51.336 1.00 39.12 322 ALA A C 1
ATOM 2632 O O . ALA A 1 322 ? -38.167 25.388 52.042 1.00 39.12 322 ALA A O 1
ATOM 2633 N N . VAL A 1 323 ? -39.014 24.840 50.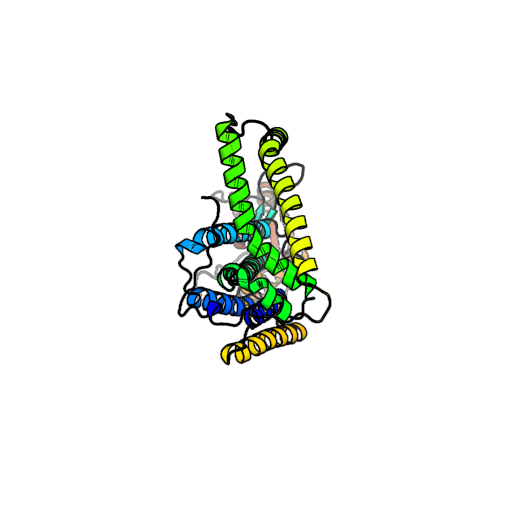023 1.00 47.50 323 VAL A N 1
ATOM 2634 C CA . VAL A 1 323 ? -37.745 24.903 49.277 1.00 47.50 323 VAL A CA 1
ATOM 2635 C C . VAL A 1 323 ? -37.671 26.207 48.486 1.00 47.50 323 VAL A C 1
ATOM 2637 O O . VAL A 1 323 ? -38.532 26.488 47.652 1.00 47.50 323 VAL A O 1
ATOM 2640 N N . SER A 1 324 ? -36.619 26.998 48.702 1.00 40.31 324 SER A N 1
ATOM 2641 C CA . SER A 1 324 ? -36.327 28.183 47.885 1.00 40.31 324 SER A CA 1
ATOM 2642 C C . SER A 1 324 ? -34.971 28.036 47.198 1.00 40.31 324 SER A C 1
ATOM 2644 O O . SER A 1 324 ? -33.987 27.655 47.826 1.00 40.31 324 SER A O 1
ATOM 2646 N N . VAL A 1 325 ? -34.939 28.297 45.886 1.00 46.62 325 VAL A N 1
ATOM 2647 C CA . VAL A 1 325 ? -33.752 28.114 45.036 1.00 46.62 325 VAL A CA 1
ATOM 2648 C C . VAL A 1 325 ? -33.442 29.409 44.299 1.00 46.62 325 VAL A C 1
ATOM 2650 O O . VAL A 1 325 ? -34.295 29.904 43.550 1.00 46.62 325 VAL A O 1
ATOM 2653 N N . ALA A 1 326 ? -32.228 29.926 44.494 1.00 43.91 326 ALA A N 1
ATOM 2654 C CA . ALA A 1 326 ? -31.722 31.141 43.864 1.00 43.91 326 ALA A CA 1
ATOM 2655 C C . ALA A 1 326 ? -30.438 30.861 43.069 1.00 43.91 326 ALA A C 1
ATOM 2657 O O . ALA A 1 326 ? -29.557 30.135 43.527 1.00 43.91 326 ALA A O 1
ATOM 2658 N N . LYS A 1 327 ? -30.338 31.456 41.876 1.00 45.44 327 LYS A N 1
ATOM 2659 C CA . LYS A 1 327 ? -29.129 31.439 41.044 1.00 45.44 327 LYS A CA 1
ATOM 2660 C C . LYS A 1 327 ? -28.281 32.655 41.407 1.00 45.44 327 LYS A C 1
ATOM 2662 O O . LYS A 1 327 ? -28.767 33.775 41.288 1.00 45.44 327 LYS A O 1
ATOM 2667 N N . LEU A 1 328 ? -27.045 32.441 41.836 1.00 52.09 328 LEU A N 1
ATOM 2668 C CA . LEU A 1 328 ? -26.121 33.490 42.263 1.00 52.09 328 LEU A CA 1
ATOM 2669 C C . LEU A 1 328 ? -24.982 33.587 41.260 1.00 52.09 328 LEU A C 1
ATOM 2671 O O . LEU A 1 328 ? -24.407 32.571 40.891 1.00 52.09 328 LEU A O 1
ATOM 2675 N N . THR A 1 329 ? -24.654 34.789 40.796 1.00 40.94 329 THR A N 1
ATOM 2676 C CA . THR A 1 329 ? -23.607 34.972 39.772 1.00 40.94 329 THR A CA 1
ATOM 2677 C C . THR A 1 329 ? -22.288 35.467 40.353 1.00 40.94 329 THR A C 1
ATOM 2679 O O . THR A 1 329 ? -21.239 35.261 39.748 1.00 40.94 329 THR A O 1
ATOM 2682 N N . THR A 1 330 ? -22.318 36.079 41.541 1.00 45.19 330 THR A N 1
ATOM 2683 C CA . THR A 1 330 ? -21.134 36.636 42.210 1.00 45.19 330 THR A CA 1
ATOM 2684 C C . THR A 1 330 ? -21.175 36.436 43.732 1.00 45.19 330 THR A C 1
ATOM 2686 O O . THR A 1 330 ? -22.248 36.387 44.336 1.00 45.19 330 THR A O 1
ATOM 2689 N N . TRP A 1 331 ? -19.999 36.389 44.376 1.00 41.81 331 TRP A N 1
ATOM 2690 C CA . TRP A 1 331 ? -19.841 36.311 45.845 1.00 41.81 331 TRP A CA 1
ATOM 2691 C C . TRP A 1 331 ? -20.640 37.383 46.601 1.00 41.81 331 TRP A C 1
ATOM 2693 O O . TRP A 1 331 ? -21.185 37.129 47.673 1.00 41.81 331 TRP A O 1
ATOM 2703 N N . GLY A 1 332 ? -20.717 38.593 46.037 1.00 44.47 332 GLY A N 1
ATOM 2704 C CA . GLY A 1 332 ? -21.405 39.727 46.657 1.00 44.47 332 GLY A CA 1
ATOM 2705 C C . GLY A 1 332 ? -22.925 39.553 46.747 1.00 44.47 332 GLY A C 1
ATOM 2706 O O . GLY A 1 332 ? -23.546 40.110 47.651 1.00 44.47 332 GLY A O 1
ATOM 2707 N N . GLU A 1 333 ? -23.526 38.770 45.848 1.00 50.53 333 GLU A N 1
ATOM 2708 C CA . GLU A 1 333 ? -24.941 38.390 45.930 1.00 50.53 333 GLU A CA 1
ATOM 2709 C C . GLU A 1 333 ? -25.155 37.301 46.986 1.00 50.53 333 GLU A C 1
ATOM 2711 O O . GLU A 1 333 ? -26.088 37.398 47.782 1.00 50.53 333 GLU A O 1
ATOM 2716 N N . ALA A 1 334 ? -24.247 36.320 47.056 1.00 45.94 334 ALA A N 1
ATOM 2717 C CA . ALA A 1 334 ? -24.297 35.234 48.034 1.00 45.94 334 ALA A CA 1
ATOM 2718 C C . ALA A 1 334 ? -24.224 35.761 49.477 1.00 45.94 334 ALA A C 1
ATOM 2720 O O . ALA A 1 334 ? -25.089 35.453 50.299 1.00 45.94 334 ALA A O 1
ATOM 2721 N N . ALA A 1 335 ? -23.254 36.638 49.759 1.00 43.25 335 ALA A N 1
ATOM 2722 C CA . ALA A 1 335 ? -23.024 37.204 51.089 1.00 43.25 335 ALA A CA 1
ATOM 2723 C C . ALA A 1 335 ? -24.213 38.022 51.630 1.00 43.25 335 ALA A C 1
ATOM 2725 O O . ALA A 1 335 ? -24.422 38.061 52.841 1.00 43.25 335 ALA A O 1
ATOM 2726 N N . LYS A 1 336 ? -25.014 38.651 50.753 1.00 48.31 336 LYS A N 1
ATOM 2727 C CA . LYS A 1 336 ? -26.226 39.406 51.136 1.00 48.31 336 LYS A CA 1
ATOM 2728 C C . LYS A 1 336 ? -27.416 38.516 51.489 1.00 48.31 336 LYS A C 1
ATOM 2730 O O . LYS A 1 336 ? -28.303 38.956 52.213 1.00 48.31 336 LYS A O 1
ATOM 2735 N N . SER A 1 337 ? -27.461 37.306 50.938 1.00 47.66 337 SER A N 1
ATOM 2736 C CA . SER A 1 337 ? -28.545 36.342 51.162 1.00 47.66 337 SER A CA 1
ATOM 2737 C C . SER A 1 337 ? -28.300 35.395 52.343 1.00 47.66 337 SER A C 1
ATOM 2739 O O . SER A 1 337 ? -29.225 34.703 52.764 1.00 47.66 337 SER A O 1
ATOM 2741 N N . LEU A 1 338 ? -27.074 35.375 52.879 1.00 46.91 338 LEU A N 1
ATOM 2742 C CA . LEU A 1 338 ? -26.663 34.548 54.012 1.00 46.91 338 LEU A CA 1
ATOM 2743 C C . LEU A 1 338 ? -26.909 35.269 55.357 1.00 46.91 338 LEU A C 1
ATOM 2745 O O . LEU A 1 338 ? -26.723 36.486 55.444 1.00 46.91 338 LEU A O 1
ATOM 2749 N N . PRO A 1 339 ? -27.315 34.546 56.414 1.00 42.78 339 PRO A N 1
ATOM 2750 C CA . PRO A 1 339 ? -27.413 35.085 57.770 1.00 42.78 339 PRO A CA 1
ATOM 2751 C C . PRO A 1 339 ? -26.039 35.521 58.311 1.00 42.78 339 PRO A C 1
ATOM 2753 O O . PRO A 1 339 ? -24.996 35.001 57.917 1.00 42.78 339 PRO A O 1
ATOM 2756 N N . ALA A 1 340 ? -26.030 36.504 59.218 1.00 37.97 340 ALA A N 1
ATOM 2757 C CA . ALA A 1 340 ? -24.812 37.188 59.670 1.00 37.97 340 ALA A CA 1
ATOM 2758 C C . ALA A 1 340 ? -23.782 36.275 60.373 1.00 37.97 340 ALA A C 1
ATOM 2760 O O . ALA A 1 340 ? -22.607 36.624 60.424 1.00 37.97 340 ALA A O 1
ATOM 2761 N N . ALA A 1 341 ? -24.198 35.112 60.887 1.00 35.91 341 ALA A N 1
ATOM 2762 C CA . ALA A 1 341 ? -23.319 34.139 61.541 1.00 35.91 341 ALA A CA 1
ATOM 2763 C C . ALA A 1 341 ? -22.450 33.333 60.552 1.00 35.91 341 ALA A C 1
ATOM 2765 O O . ALA A 1 341 ? -21.356 32.907 60.914 1.00 35.91 341 ALA A O 1
ATOM 2766 N N . ALA A 1 342 ? -22.879 33.200 59.290 1.00 39.59 342 ALA A N 1
ATOM 2767 C CA . ALA A 1 342 ? -22.169 32.467 58.236 1.00 39.59 342 ALA A CA 1
ATOM 2768 C C . ALA A 1 342 ? -21.144 33.325 57.460 1.00 39.59 342 ALA A C 1
ATOM 2770 O O . ALA A 1 342 ? -20.486 32.844 56.537 1.00 39.59 342 ALA A O 1
ATOM 2771 N N . GLN A 1 343 ? -20.995 34.606 57.811 1.00 42.56 343 GLN A N 1
ATOM 2772 C CA . GLN A 1 343 ? -20.038 35.532 57.199 1.00 42.56 343 GLN A CA 1
ATOM 2773 C C . GLN A 1 343 ? -18.671 35.464 57.905 1.00 42.56 343 GLN A C 1
ATOM 2775 O O . GLN A 1 343 ? -18.227 36.446 58.496 1.00 42.56 343 GLN A O 1
ATOM 2780 N N . GLN A 1 344 ? -17.984 34.319 57.871 1.00 36.97 344 GLN A N 1
ATOM 2781 C CA . GLN A 1 344 ? -16.571 34.267 58.271 1.00 36.97 344 GLN A CA 1
ATOM 2782 C C . GLN A 1 344 ? -15.663 34.423 57.043 1.00 36.97 344 GLN A C 1
ATOM 2784 O O . GLN A 1 344 ? -15.811 33.674 56.075 1.00 36.97 344 GLN A O 1
ATOM 2789 N N . PRO A 1 345 ? -14.733 35.396 57.044 1.00 40.31 345 PRO A N 1
ATOM 2790 C CA . PRO A 1 345 ? -13.761 35.531 55.981 1.00 40.31 345 PRO A CA 1
ATOM 2791 C C . PRO A 1 345 ? -12.614 34.583 56.305 1.00 40.31 345 PRO A C 1
ATOM 2793 O O . PRO A 1 345 ? -12.019 34.708 57.363 1.00 40.31 345 PRO A O 1
ATOM 2796 N N . ASP A 1 346 ? -12.354 33.610 55.442 1.00 31.09 346 ASP A N 1
ATOM 2797 C CA . ASP A 1 346 ? -10.999 33.284 54.997 1.00 31.09 346 ASP A CA 1
ATOM 2798 C C . ASP A 1 346 ? -11.065 32.133 53.984 1.00 31.09 346 ASP A C 1
ATOM 2800 O O . ASP A 1 346 ? -11.655 31.084 54.226 1.00 31.09 346 ASP A O 1
ATOM 2804 N N . SER A 1 347 ? -10.416 32.341 52.836 1.00 30.02 347 SER A N 1
ATOM 2805 C CA . SER A 1 347 ? -9.996 31.326 51.850 1.00 30.02 347 SER A CA 1
ATOM 2806 C C . SER A 1 347 ? -10.933 30.828 50.734 1.00 30.02 347 SER A C 1
ATOM 2808 O O . SER A 1 347 ? -10.511 29.952 49.987 1.00 30.02 347 SER A O 1
ATOM 2810 N N . PHE A 1 348 ? -12.102 31.421 50.470 1.00 38.19 348 PHE A N 1
ATOM 2811 C CA . PHE A 1 348 ? -12.879 31.049 49.271 1.00 38.19 348 PHE A CA 1
ATOM 2812 C C . PHE A 1 348 ? -12.855 32.138 48.190 1.00 38.19 348 PHE A C 1
ATOM 2814 O O . PHE A 1 348 ? -13.656 33.069 48.187 1.00 38.19 348 PHE A O 1
ATOM 2821 N N . ALA A 1 349 ? -11.950 32.016 47.220 1.00 29.67 349 ALA A N 1
ATOM 2822 C CA . ALA A 1 349 ? -12.031 32.775 45.973 1.00 29.67 349 ALA A CA 1
ATOM 2823 C C . ALA A 1 349 ? -13.014 32.067 45.023 1.00 29.67 349 ALA A C 1
ATOM 2825 O O . ALA A 1 349 ? -12.602 31.242 44.213 1.00 29.67 349 ALA A O 1
ATOM 2826 N N . LEU A 1 350 ? -14.312 32.367 45.133 1.00 35.78 350 LEU A N 1
ATOM 2827 C CA . LEU A 1 350 ? -15.317 31.802 44.228 1.00 35.78 350 LEU A CA 1
ATOM 2828 C C . LEU A 1 350 ? -15.208 32.509 42.871 1.00 35.78 350 LEU A C 1
ATOM 2830 O O . LEU A 1 350 ? -15.341 33.735 42.785 1.00 35.78 350 LEU A O 1
ATOM 2834 N N . LYS A 1 351 ? -14.976 31.733 41.812 1.00 30.94 351 LYS A N 1
ATOM 2835 C CA . LYS A 1 351 ? -15.187 32.153 40.425 1.00 30.94 351 LYS A CA 1
ATOM 2836 C C . LYS A 1 351 ? -16.392 31.386 39.878 1.00 30.94 351 LYS A C 1
ATOM 2838 O O . LYS A 1 351 ? -16.429 30.168 39.977 1.00 30.94 351 LYS A O 1
ATOM 2843 N N . ASP A 1 352 ? -17.329 32.142 39.313 1.00 44.88 352 ASP A N 1
ATOM 2844 C CA . ASP A 1 352 ? -18.517 31.722 38.555 1.00 44.88 352 ASP A CA 1
ATOM 2845 C C . ASP A 1 352 ? -19.672 31.014 39.293 1.00 44.88 352 ASP A C 1
ATOM 2847 O O . ASP A 1 352 ? -19.509 30.397 40.331 1.00 44.88 352 ASP A O 1
ATOM 2851 N N . THR A 1 353 ? -20.867 31.212 38.715 1.00 41.56 353 THR A N 1
ATOM 2852 C CA . THR A 1 353 ? -22.254 30.894 39.124 1.00 41.56 353 THR A CA 1
ATOM 2853 C C . THR A 1 353 ? -22.483 29.786 40.176 1.00 41.56 353 THR A C 1
ATOM 2855 O O . THR A 1 353 ? -22.056 28.658 39.979 1.00 41.56 353 THR A O 1
ATOM 2858 N N . TYR A 1 354 ? -23.301 30.058 41.204 1.00 48.84 354 TYR A N 1
ATOM 2859 C CA . TYR A 1 354 ? -23.751 29.121 42.253 1.00 48.84 354 TYR A CA 1
ATOM 2860 C C . TYR A 1 354 ? -25.274 28.947 42.256 1.00 48.84 354 TYR A C 1
ATOM 2862 O O . TYR A 1 354 ? -26.018 29.829 41.818 1.00 48.84 354 TYR A O 1
ATOM 2870 N N . TRP A 1 355 ? -25.752 27.839 42.825 1.00 44.53 355 TRP A N 1
ATOM 2871 C CA . TRP A 1 355 ? -27.152 27.675 43.221 1.00 44.53 355 TRP A CA 1
ATOM 2872 C C . TRP A 1 355 ? -27.245 27.575 44.744 1.00 44.53 355 TRP A C 1
ATOM 2874 O O . TRP A 1 355 ? -26.649 26.687 45.348 1.00 44.53 355 TRP A O 1
ATOM 2884 N N . LEU A 1 356 ? -27.994 28.491 45.358 1.00 46.53 356 LEU A N 1
ATOM 2885 C CA . LEU A 1 356 ? -28.311 28.462 46.784 1.00 46.53 356 LEU A CA 1
ATOM 2886 C C . LEU A 1 356 ? -29.660 27.772 46.964 1.00 46.53 356 LEU A C 1
ATOM 2888 O O . LEU A 1 356 ? -30.662 28.237 46.409 1.00 46.53 356 LEU A O 1
ATOM 2892 N N . VAL A 1 357 ? -29.690 26.693 47.745 1.00 47.69 357 VAL A N 1
ATOM 2893 C CA . VAL A 1 357 ? -30.931 26.015 48.134 1.00 47.69 357 VAL A CA 1
ATOM 2894 C C . VAL A 1 357 ? -31.127 26.194 49.634 1.00 47.69 357 VAL A C 1
ATOM 2896 O O . VAL A 1 357 ? -30.332 25.703 50.435 1.00 47.69 357 VAL A O 1
ATOM 2899 N N . VAL A 1 358 ? -32.180 26.920 50.013 1.00 47.41 358 VAL A N 1
ATOM 2900 C CA . VAL A 1 358 ? -32.545 27.158 51.416 1.00 47.41 358 VAL A CA 1
ATOM 2901 C C . VAL A 1 358 ? -33.794 26.352 51.741 1.00 47.41 358 VAL A C 1
ATOM 2903 O O . VAL A 1 358 ? -34.824 26.498 51.072 1.00 47.41 358 VAL A O 1
ATOM 2906 N N . LEU A 1 359 ? -33.692 25.531 52.786 1.00 45.59 359 LEU A N 1
ATOM 2907 C CA . LEU A 1 359 ? -34.766 24.686 53.299 1.00 45.59 359 LEU A CA 1
ATOM 2908 C C . LEU A 1 359 ? -35.263 25.247 54.638 1.00 45.59 359 LEU A C 1
ATOM 2910 O O . LEU A 1 359 ? -34.469 25.443 55.562 1.00 45.59 359 LEU A O 1
ATOM 2914 N N . GLN A 1 360 ? -36.568 25.519 54.750 1.00 38.75 360 GLN A N 1
ATOM 2915 C CA . GLN A 1 360 ? -37.199 25.989 55.993 1.00 38.75 360 GLN A CA 1
ATOM 2916 C C . GLN A 1 360 ? -38.188 24.946 56.538 1.00 38.75 360 GLN A C 1
ATOM 2918 O O . GLN A 1 360 ? -39.101 24.533 55.823 1.00 38.75 360 GLN A O 1
ATOM 2923 N N . GLY A 1 361 ? -38.014 24.553 57.806 1.00 36.09 361 GLY A N 1
ATOM 2924 C CA . GLY A 1 361 ? -38.857 23.589 58.527 1.00 36.09 361 GLY A CA 1
ATOM 2925 C C . GLY A 1 361 ? -38.540 23.562 60.030 1.00 36.09 361 GLY A C 1
ATOM 2926 O O . GLY A 1 361 ? -37.510 24.100 60.437 1.00 36.09 361 GLY A O 1
ATOM 2927 N N . LYS A 1 362 ? -39.432 22.987 60.849 1.00 31.50 362 LYS A N 1
ATOM 2928 C CA . LYS A 1 362 ? -39.301 22.872 62.314 1.00 31.50 362 LYS A CA 1
ATOM 2929 C C . LYS A 1 362 ? -38.915 21.428 62.663 1.00 31.50 362 LYS A C 1
ATOM 2931 O O . LYS A 1 362 ? -39.569 20.508 62.190 1.00 31.50 362 LYS A O 1
ATOM 2936 N N . TRP A 1 363 ? -37.869 21.226 63.466 1.00 37.19 363 TRP A N 1
ATOM 2937 C CA . TRP A 1 363 ? -37.236 19.908 63.640 1.00 37.19 363 TRP A CA 1
ATOM 2938 C C . TRP A 1 363 ? -37.153 19.519 65.125 1.00 37.19 363 TRP A C 1
ATOM 2940 O O . TRP A 1 363 ? -36.508 20.220 65.903 1.00 37.19 363 TRP A O 1
ATOM 2950 N N . GLU A 1 364 ? -37.770 18.404 65.526 1.00 27.20 364 GLU A N 1
ATOM 2951 C CA . GLU A 1 364 ? -37.668 17.831 66.880 1.00 27.20 364 GLU A CA 1
ATOM 2952 C C . GLU A 1 364 ? -37.351 16.329 66.796 1.00 27.20 364 GLU A C 1
ATOM 2954 O O . GLU A 1 364 ? -37.992 15.599 66.045 1.00 27.20 364 GLU A O 1
ATOM 2959 N N . HIS A 1 365 ? -36.380 15.844 67.580 1.00 28.22 365 HIS A N 1
ATOM 2960 C CA . HIS A 1 365 ? -36.126 14.405 67.738 1.00 28.22 365 HIS A CA 1
ATOM 2961 C C . HIS A 1 365 ? -35.706 14.076 69.187 1.00 28.22 365 HIS A C 1
ATOM 2963 O O . HIS A 1 365 ? -34.870 14.795 69.741 1.00 28.22 365 HIS A O 1
ATOM 2969 N N . PRO A 1 366 ? -36.227 12.999 69.818 1.00 27.00 366 PRO A N 1
ATOM 2970 C CA . PRO A 1 366 ? -35.811 12.575 71.153 1.00 27.00 366 PRO A CA 1
ATOM 2971 C C . PRO A 1 366 ? -34.745 11.461 71.098 1.00 27.00 366 PRO A C 1
ATOM 2973 O O . PRO A 1 366 ? -34.902 10.478 70.377 1.00 27.00 366 PRO A O 1
ATOM 2976 N N . GLY A 1 367 ? -33.704 11.579 71.930 1.00 26.95 367 GLY A N 1
ATOM 2977 C CA . GLY A 1 367 ? -32.833 10.467 72.355 1.00 26.95 367 GLY A CA 1
ATOM 2978 C C . GLY A 1 367 ? -31.426 10.403 71.723 1.00 26.95 367 GLY A C 1
ATOM 2979 O O . GLY A 1 367 ? -31.268 10.703 70.540 1.00 26.95 367 GLY A O 1
ATOM 2980 N N . PRO A 1 368 ? -30.381 10.003 72.486 1.00 25.66 368 PRO A N 1
ATOM 2981 C CA . PRO A 1 368 ? -29.002 10.015 72.011 1.00 25.66 368 PRO A CA 1
ATOM 2982 C C . PRO A 1 368 ? -28.653 8.716 71.272 1.00 25.66 368 PRO A C 1
ATOM 2984 O O . PRO A 1 368 ? -28.851 7.618 71.786 1.00 25.66 368 PRO A O 1
ATOM 2987 N N . VAL A 1 369 ? -28.059 8.842 70.085 1.00 23.58 369 VAL A N 1
ATOM 2988 C CA . VAL A 1 369 ? -27.413 7.733 69.369 1.00 23.58 369 VAL A CA 1
ATOM 2989 C C . VAL A 1 369 ? -26.012 8.188 68.971 1.00 23.58 369 VAL A C 1
ATOM 2991 O O . VAL A 1 369 ? -25.870 9.102 68.161 1.00 23.58 369 VAL A O 1
ATOM 2994 N N . SER A 1 370 ? -24.988 7.538 69.515 1.00 25.16 370 SER A N 1
ATOM 2995 C CA . SER A 1 370 ? -23.573 7.730 69.184 1.00 25.16 370 SER A CA 1
ATOM 2996 C C . SER A 1 370 ? -23.259 7.308 67.745 1.00 25.16 370 SER A C 1
ATOM 2998 O O . SER A 1 370 ? -23.470 6.143 67.415 1.00 25.16 370 SER A O 1
ATOM 3000 N N . VAL A 1 371 ? -22.735 8.225 66.926 1.00 23.31 371 VAL A N 1
ATOM 3001 C CA . VAL A 1 371 ? -21.978 7.948 65.687 1.00 23.31 371 VAL A CA 1
ATOM 3002 C C . VAL A 1 371 ? -20.935 9.069 65.507 1.00 23.31 371 VAL A C 1
ATOM 3004 O O . VAL A 1 371 ? -21.197 10.199 65.923 1.00 23.31 371 VAL A O 1
ATOM 3007 N N . GLU A 1 372 ? -19.769 8.699 64.955 1.00 23.08 372 GLU A N 1
ATOM 3008 C CA . GLU A 1 372 ? -18.735 9.465 64.209 1.00 23.08 372 GLU A CA 1
ATOM 3009 C C . GLU A 1 372 ? -19.221 10.754 63.511 1.00 23.08 372 GLU A C 1
ATOM 3011 O O . GLU A 1 372 ? -20.429 10.869 63.398 1.00 23.08 372 GLU A O 1
ATOM 3016 N N . PRO A 1 373 ? -18.342 11.708 63.081 1.00 26.17 373 PRO A N 1
ATOM 3017 C CA . PRO A 1 373 ? -18.586 13.157 62.813 1.00 26.17 373 PRO A CA 1
ATOM 3018 C C . PRO A 1 373 ? -19.670 13.512 61.767 1.00 26.17 373 PRO A C 1
ATOM 3020 O O . PRO A 1 373 ? -19.483 14.287 60.837 1.00 26.17 373 PRO A O 1
ATOM 3023 N N . GLU A 1 374 ? -20.847 12.971 62.002 1.00 29.47 374 GLU A N 1
ATOM 3024 C CA . GLU A 1 374 ? -22.042 12.837 61.185 1.00 29.47 374 GLU A CA 1
ATOM 3025 C C . GLU A 1 374 ? -23.274 13.184 62.048 1.00 29.47 374 GLU A C 1
ATOM 3027 O O . GLU A 1 374 ? -24.418 12.980 61.652 1.00 29.47 374 GLU A O 1
ATOM 3032 N N . LYS A 1 375 ? -23.065 13.735 63.256 1.00 28.23 375 LYS A N 1
ATOM 3033 C CA . LYS A 1 375 ? -24.133 14.206 64.144 1.00 28.23 375 LYS A CA 1
ATOM 3034 C C . LYS A 1 375 ? -23.762 15.522 64.814 1.00 28.23 375 LYS A C 1
ATOM 3036 O O . LYS A 1 375 ? -23.156 15.533 65.882 1.00 28.23 375 LYS A O 1
ATOM 3041 N N . MET A 1 376 ? -24.192 16.630 64.218 1.00 23.83 376 MET A N 1
ATOM 3042 C CA . MET A 1 376 ? -24.409 17.877 64.955 1.00 23.83 376 MET A CA 1
ATOM 3043 C C . MET A 1 376 ? -25.919 18.112 65.118 1.00 23.83 376 MET A C 1
ATOM 3045 O O . MET A 1 376 ? -26.643 18.017 64.127 1.00 23.83 376 MET A O 1
ATOM 3049 N N . PRO A 1 377 ? -26.416 18.375 66.343 1.00 27.41 377 PRO A N 1
ATOM 3050 C CA . PRO A 1 377 ? -27.829 18.637 66.590 1.00 27.41 377 PRO A CA 1
ATOM 3051 C C . PRO A 1 377 ? -28.156 20.144 66.722 1.00 27.41 377 PRO A C 1
ATOM 3053 O O . PRO A 1 377 ? -27.346 20.917 67.221 1.00 27.41 377 PRO A O 1
ATOM 3056 N N . ILE A 1 378 ? -29.416 20.472 66.383 1.00 25.80 378 ILE A N 1
ATOM 3057 C CA . ILE A 1 378 ? -30.219 21.704 66.610 1.00 25.80 378 ILE A CA 1
ATOM 3058 C C . ILE A 1 378 ? -29.816 22.980 65.828 1.00 25.80 378 ILE A C 1
ATOM 3060 O O . ILE A 1 378 ? -28.866 23.638 66.222 1.00 25.80 378 ILE A O 1
ATOM 3064 N N . PHE A 1 379 ? -30.604 23.380 64.807 1.00 29.14 379 PHE A N 1
ATOM 3065 C CA . PHE A 1 379 ? -31.372 24.653 64.701 1.00 29.14 379 PHE A CA 1
ATOM 3066 C C . PHE A 1 379 ? -31.999 24.882 63.294 1.00 29.14 379 PHE A C 1
ATOM 3068 O O . PHE A 1 379 ? -31.926 24.043 62.404 1.00 29.14 379 PHE A O 1
ATOM 3075 N N . ASN A 1 380 ? -32.779 25.964 63.166 1.00 31.67 380 ASN A N 1
ATOM 3076 C CA . ASN A 1 380 ? -34.046 26.100 62.420 1.00 31.67 380 ASN A CA 1
ATOM 3077 C C . ASN A 1 380 ? -33.947 26.369 60.893 1.00 31.67 380 ASN A C 1
ATOM 3079 O O . ASN A 1 380 ? -34.975 26.673 60.278 1.00 31.67 380 ASN A O 1
ATOM 3083 N N . ARG A 1 381 ? -32.757 26.313 60.266 1.00 35.91 381 ARG A N 1
ATOM 3084 C CA . ARG A 1 381 ? -32.556 26.505 58.808 1.00 35.91 381 ARG A CA 1
ATOM 3085 C C . ARG A 1 381 ? -31.298 25.778 58.306 1.00 35.91 381 ARG A C 1
ATOM 3087 O O . ARG A 1 381 ? -30.216 26.001 58.828 1.00 35.91 381 ARG A O 1
ATOM 3094 N N . CYS A 1 382 ? -31.415 24.986 57.235 1.00 39.75 382 CYS A N 1
ATOM 3095 C CA . CYS A 1 382 ? -30.258 24.404 56.535 1.00 39.75 382 CYS A CA 1
ATOM 3096 C C . CYS A 1 382 ? -29.998 25.138 55.213 1.00 39.75 382 CYS A C 1
ATOM 3098 O O . CYS A 1 382 ? -30.926 25.339 54.419 1.00 39.75 382 CYS A O 1
ATOM 3100 N N . ILE A 1 383 ? -28.735 25.502 54.962 1.00 46.62 383 ILE A N 1
ATOM 3101 C CA . ILE A 1 383 ? -28.282 26.132 53.718 1.00 46.62 383 ILE A CA 1
ATOM 3102 C C . ILE A 1 383 ? -27.295 25.183 53.029 1.00 46.62 383 ILE A C 1
ATOM 3104 O O . ILE A 1 383 ? -26.219 24.888 53.548 1.00 46.62 383 ILE A O 1
ATOM 3108 N N . LEU A 1 384 ? -27.667 24.685 51.848 1.00 49.44 384 LEU A N 1
ATOM 3109 C CA . LEU A 1 384 ? -26.790 23.851 51.028 1.00 49.44 384 LEU A CA 1
ATOM 3110 C C . LEU A 1 384 ? -26.158 24.722 49.935 1.00 49.44 384 LEU A C 1
ATOM 3112 O O . LEU A 1 384 ? -26.869 25.257 49.079 1.00 49.44 384 LEU A O 1
ATOM 3116 N N . LEU A 1 385 ? -24.830 24.858 49.968 1.00 43.66 385 LEU A N 1
ATOM 3117 C CA . LEU A 1 385 ? -24.041 25.485 48.908 1.00 43.66 385 LEU A CA 1
ATOM 3118 C C . LEU A 1 385 ? -23.384 24.385 48.071 1.00 43.66 385 LEU A C 1
ATOM 3120 O O . LEU A 1 385 ? -22.688 23.515 48.590 1.00 43.66 385 LEU A O 1
ATOM 3124 N N . ILE A 1 386 ? -23.649 24.407 46.766 1.00 46.25 386 ILE A N 1
ATOM 3125 C CA . ILE A 1 386 ? -23.062 23.469 45.807 1.00 46.25 386 ILE A CA 1
ATOM 3126 C C . ILE A 1 386 ? -22.155 24.275 44.881 1.00 46.25 386 ILE A C 1
ATOM 3128 O O . ILE A 1 386 ? -22.639 25.127 44.129 1.00 46.25 386 ILE A O 1
ATOM 3132 N N . ASP A 1 387 ? -20.850 24.012 44.950 1.00 37.59 387 ASP A N 1
ATOM 3133 C CA . ASP A 1 387 ? -19.869 24.576 44.025 1.00 37.59 387 ASP A CA 1
ATOM 3134 C C . ASP A 1 387 ? -19.893 23.795 42.701 1.00 37.59 387 ASP A C 1
ATOM 3136 O O . ASP A 1 387 ? -19.663 22.583 42.658 1.00 37.59 387 ASP A O 1
ATOM 3140 N N . ILE A 1 388 ? -20.198 24.502 41.611 1.00 39.28 388 ILE A N 1
ATOM 3141 C CA . ILE A 1 388 ? -20.391 23.930 40.274 1.00 39.28 388 ILE A CA 1
ATOM 3142 C C . ILE A 1 388 ? -19.059 23.484 39.649 1.00 39.28 388 ILE A C 1
ATOM 3144 O O . ILE A 1 388 ? -19.063 22.605 38.788 1.00 39.28 388 ILE A O 1
ATOM 3148 N N . TYR A 1 389 ? -17.921 24.048 40.071 1.00 30.95 389 TYR A N 1
ATOM 3149 C CA . TYR A 1 389 ? -16.634 23.780 39.420 1.00 30.95 389 TYR A CA 1
ATOM 3150 C C . TYR A 1 389 ? -15.842 22.634 40.059 1.00 30.95 389 TYR A C 1
ATOM 3152 O O . TYR A 1 389 ? -15.086 21.962 39.358 1.00 30.95 389 TYR A O 1
ATOM 3160 N N . ASN A 1 390 ? -16.034 22.388 41.358 1.00 34.19 390 ASN A N 1
ATOM 3161 C CA . ASN A 1 390 ? -15.316 21.342 42.096 1.00 34.19 390 ASN A CA 1
ATOM 3162 C C . ASN A 1 390 ? -16.188 20.151 42.521 1.00 34.19 390 ASN A C 1
ATOM 3164 O O . ASN A 1 390 ? -15.647 19.149 42.980 1.00 34.19 390 ASN A O 1
ATOM 3168 N N . GLY A 1 391 ? -17.520 20.231 42.397 1.00 40.31 391 GLY A N 1
ATOM 3169 C CA . GLY A 1 391 ? -18.422 19.156 42.834 1.00 40.31 391 GLY A CA 1
ATOM 3170 C C . GLY A 1 391 ? -18.397 18.890 44.348 1.00 40.31 391 GLY A C 1
ATOM 3171 O O . GLY A 1 391 ? -19.014 17.931 44.817 1.00 40.31 391 GLY A O 1
ATOM 3172 N N . GLU A 1 392 ? -17.704 19.725 45.127 1.00 38.94 392 GLU A N 1
ATOM 3173 C CA . GLU A 1 392 ? -17.644 19.627 46.581 1.00 38.94 392 GLU A CA 1
ATOM 3174 C C . GLU A 1 392 ? -18.944 20.170 47.192 1.00 38.94 392 GLU A C 1
ATOM 3176 O O . GLU A 1 392 ? -19.389 21.282 46.899 1.00 38.94 392 GLU A O 1
ATOM 3181 N N . ARG A 1 393 ? -19.581 19.354 48.042 1.00 42.53 393 ARG A N 1
ATOM 3182 C CA . ARG A 1 393 ? -20.779 19.733 48.801 1.00 42.53 393 ARG A CA 1
ATOM 3183 C C . ARG A 1 393 ? -20.345 20.289 50.149 1.00 42.53 393 ARG A C 1
ATOM 3185 O O . ARG A 1 393 ? -19.920 19.524 51.012 1.00 42.53 393 ARG A O 1
ATOM 3192 N N . THR A 1 394 ? -20.491 21.589 50.356 1.00 39.94 394 THR A N 1
ATOM 3193 C CA . THR A 1 394 ? -20.288 22.213 51.666 1.00 39.94 394 THR A CA 1
ATOM 3194 C C . THR A 1 394 ? -21.645 22.494 52.306 1.00 39.94 394 THR A C 1
ATOM 3196 O O . THR A 1 394 ? -22.410 23.363 51.888 1.00 39.94 394 THR A O 1
ATOM 3199 N N . LEU A 1 395 ? -21.975 21.697 53.323 1.00 37.94 395 LEU A N 1
ATOM 3200 C CA . LEU A 1 395 ? -23.123 21.930 54.196 1.00 37.94 395 LEU A CA 1
ATOM 3201 C C . LEU A 1 395 ? -22.755 23.029 55.191 1.00 37.94 395 LEU A C 1
ATOM 3203 O O . LEU A 1 395 ? -21.829 22.854 55.979 1.00 37.94 395 LEU A O 1
ATOM 3207 N N . ILE A 1 396 ? -23.483 24.144 55.158 1.00 37.38 396 ILE A N 1
ATOM 3208 C CA . ILE A 1 396 ? -23.349 25.215 56.147 1.00 37.38 396 ILE A CA 1
ATOM 3209 C C . ILE A 1 396 ? -24.672 25.268 56.917 1.00 37.38 396 ILE A C 1
ATOM 3211 O O . ILE A 1 396 ? -25.710 25.658 56.378 1.00 37.38 396 ILE A O 1
ATOM 3215 N N . SER A 1 397 ? -24.661 24.784 58.159 1.00 32.97 397 SER A N 1
ATOM 3216 C CA . SER A 1 397 ? -25.804 24.865 59.075 1.00 32.97 397 SER A CA 1
ATOM 3217 C C . SER A 1 397 ? -25.690 26.105 59.957 1.00 32.97 397 SER A C 1
ATOM 3219 O O . SER A 1 397 ? -24.584 26.422 60.396 1.00 32.97 397 SER A O 1
ATOM 3221 N N . ASP A 1 398 ? -26.825 26.747 60.229 1.00 33.31 398 ASP A N 1
ATOM 3222 C CA . ASP A 1 398 ? -26.954 27.941 61.074 1.00 33.31 398 ASP A CA 1
ATOM 3223 C C . ASP A 1 398 ? -27.624 27.604 62.417 1.00 33.31 398 ASP A C 1
ATOM 3225 O O . ASP A 1 398 ? -28.656 26.882 62.396 1.00 33.31 398 ASP A O 1
#

Radius of gyration: 36.1 Å; Cα contacts (8 Å, |Δi|>4): 390; chains: 1; bounding box: 75×65×109 Å

pLDDT: mean 71.53, std 23.3, range [23.08, 97.0]

Secondary structure (DSSP, 8-state):
----------TT-HHHHS-HHHHHHHHHHHHHHHHH---HHHHHHHHHHHHHHHHHTT--HHHHHHHHHHHHHHHHHHHHHHHHHSTTSTTT-S---EEEEEE-S--BTTB--EEEEEHHHHHHHHHHHHHHHHHHHHHTTHHHHS-GGGHHHHHHHTT--HHHHHHHHHHHHHHHHHHHHHHHHHHHHHHTT---S---S-HHHHHHHHHHHHHHHHHHHHHHHHHHHHHHHHTTTTSS----SS-----HHHHHHHHHHHHHHHHHHHHHHTTTTS----HHHHHHHHTT----SSHHHHHHHHHHHHHHH------PPEEEEEEE-SHHHHHHHS-GGG---SS----S-EEEEEEE------S----SS------SEEEEEE-TTT--EEEEE-

Solvent-accessible surface area (backbone atoms only — not comparable to full-atom values): 23696 Å² total; per-residue (Å²): 135,79,68,79,88,69,76,74,90,57,93,85,18,57,56,57,69,43,44,63,52,37,50,53,53,22,50,52,27,50,49,59,33,55,71,73,48,56,18,47,72,64,33,48,55,50,30,50,55,27,47,51,51,57,67,45,36,70,69,56,64,84,81,46,43,66,58,51,52,52,51,50,49,50,49,52,50,52,34,49,52,40,41,62,65,52,70,72,46,66,90,79,47,96,74,81,60,78,74,48,74,50,68,52,95,58,68,59,93,86,45,62,63,64,38,62,45,27,62,63,47,53,52,47,32,52,23,52,43,40,42,54,49,24,51,46,54,50,56,69,44,53,80,70,41,49,56,62,82,48,49,12,56,38,38,37,74,70,70,45,57,66,70,57,16,48,52,47,31,52,49,54,63,41,51,59,54,53,45,48,50,47,50,54,46,48,53,54,41,42,74,72,68,52,77,71,90,71,72,70,68,58,74,70,54,42,55,61,68,41,42,83,48,51,53,59,46,50,53,52,50,51,56,52,48,51,56,49,49,55,57,34,55,78,65,55,61,83,80,62,90,84,80,73,88,75,75,92,72,83,49,77,68,31,68,51,44,38,55,52,21,50,48,51,26,53,51,41,53,52,38,44,73,76,58,51,36,57,68,66,75,70,62,76,57,53,53,59,47,56,74,64,62,79,67,59,90,47,75,64,50,45,50,51,53,51,49,50,57,53,52,75,72,51,95,74,96,84,77,87,64,53,77,47,78,47,83,33,70,48,68,77,58,50,62,72,75,48,63,83,86,76,69,71,91,79,88,79,87,80,76,72,55,40,49,44,41,42,42,44,58,89,88,87,85,89,82,93,76,93,68,71,108,79,72,85,85,88,65,68,40,48,39,44,44,46,45,75,89,76,67,52,76,50,80,51,77,90

Mean predicted aligned error: 16.27 Å